Protein AF-0000000075139870 (afdb_homodimer)

Secondary structure (DSSP, 8-state):
----------------------------------------------EEPSS--SSB--EEEEEEE-SSEEEEEEPTT-EEEEEEE-S--HHHHHHHHHHHHHHHHTT-BTT------BSPEEEEEEGGGTEEEEEEEPPTT--SGGGSPPBSSTTEEEEE---EEEEEEPPB-S---HHHHHHHHHHHHHHHHHTT--EEEEEEEEEE-S-TT--SS--EEEEEEE-/----------------------------------------------EE-SS--SSB--EEEEEEE-SSEEEEEEPTT-EEEEEEE-S--HHHHHHHHHHHHHHHHTT-BTT------BSPEEEEEEGGGTEEEEEEEPPTT--SGGGSPPBSSTTEEEEEPPPEEEEEEPPB-S---HHHHHHHHHHHHHHHHHTT--EEEEEEEEEE-S-TT--SS--EEEEEEE-

Nearest PDB structures (foldseek):
  7oon-assembly1_A  TM=8.627E-01  e=3.091E-13  Mus musculus
  4ayz-assembly1_A  TM=8.508E-01  e=9.877E-13  Homo sapiens
  4b0y-assembly1_A  TM=8.500E-01  e=9.877E-13  Homo sapiens
  3r8k-assembly4_D  TM=8.732E-01  e=4.913E-12  Homo sapiens
  4ayz-assembly1_B  TM=8.656E-01  e=8.543E-12  Homo sapiens

Organism: Marchantia polymorpha (NCBI:txid3197)

Solvent-accessible surface area (backbone atoms only — not comparable to full-atom values): 26058 Å² total; per-residue (Å²): 134,81,74,88,66,78,80,80,79,76,79,78,80,76,82,82,80,82,74,81,75,77,78,75,81,73,75,74,73,77,70,74,61,76,78,71,72,71,69,73,68,77,68,75,65,70,37,76,48,77,79,92,63,97,50,56,50,61,56,22,34,79,76,43,78,55,83,60,33,34,34,32,38,32,61,55,55,50,40,31,41,31,27,70,31,57,73,36,55,66,68,54,22,55,47,55,27,47,50,54,49,47,35,32,33,52,21,36,23,71,71,57,43,74,51,75,76,49,26,41,40,35,41,23,78,28,73,92,48,48,22,29,31,26,31,39,40,50,58,78,88,46,75,47,69,87,65,46,65,50,50,64,50,86,66,45,43,76,44,69,42,68,62,43,44,30,37,31,36,57,76,43,60,67,82,69,47,70,67,52,49,50,53,52,44,53,52,37,50,52,42,34,53,75,68,70,52,55,61,43,74,87,52,40,31,39,34,38,61,52,54,77,81,50,84,65,90,24,43,31,36,40,36,32,34,51,105,139,88,76,86,74,80,73,81,71,80,80,76,86,73,81,78,80,78,73,78,76,74,83,73,80,74,79,84,69,76,68,76,59,76,79,69,71,70,67,73,68,77,66,74,66,72,37,75,47,78,78,92,63,96,50,56,50,60,56,22,32,79,75,42,78,56,83,62,33,33,33,31,38,32,63,54,57,49,41,31,39,32,26,69,31,58,72,38,56,70,68,56,22,54,48,54,26,48,49,54,50,46,34,31,32,51,21,35,23,73,72,56,43,73,50,73,75,48,25,41,41,37,41,22,78,27,73,93,48,49,22,30,32,26,30,39,41,50,57,76,87,46,74,48,68,88,64,46,65,50,49,65,51,84,66,46,42,76,45,70,42,68,61,45,44,30,39,30,35,58,75,42,59,68,84,70,47,72,67,52,51,49,53,51,42,52,52,36,50,52,41,34,53,75,66,70,53,57,61,42,76,87,53,38,31,39,33,40,61,54,54,76,80,50,83,65,89,24,44,32,36,40,36,31,35,50,107

Foldseek 3Di:
DDDPVPDPPPPPPPPDPPCPPPPPDCPVPPCVPPPPPPPPPVVQPFDQDDDDDPFDDATWGFDDDFDFKTKTKGAWQWKKKKFWDAQDFPVVCVVVGVVLVCVQQCQQFPVRHHFDAHFWWKWADDVVRNTIMTMGTGDVVQRHQVSRTGGNPPRIDMDIGHIFIKMKGDKDAADDDPVRLVVSVVVSVVRCVVVVWAWDPNQKIKIWGDDPPDGPPTIIMIMTTTD/DDDPPPPPVPDDDPPDPPCPPPDPPDDDPPPVPPPPPPPPPVVQPFDQDDDDDPFDDATWGFDDDFDFKTKTKGAWQWKKKKFWDAQDFPVVCVVVGVVLVCVQQCQQFPVRHHFDAHFWWKWADDVVRNTIMTMGTGDVVQRHQVSRTGGNPPRIDMDIGHIFIKMKGDKDAADDDPVRLVVSVVVSVVRCVVVVWAWDPNQKIKIWGDDPPDGPPTIIMIMTTTD

Structure (mmCIF, N/CA/C/O backbone):
data_AF-0000000075139870-model_v1
#
loop_
_entity.id
_entity.type
_entity.pdbx_description
1 polymer 'Heme-binding protein 2'
#
loop_
_atom_site.group_PDB
_atom_site.id
_atom_site.type_symbol
_atom_site.label_atom_id
_atom_site.label_alt_id
_atom_site.label_comp_id
_atom_site.label_asym_id
_atom_site.label_entity_id
_atom_site.label_seq_id
_atom_site.pdbx_PDB_ins_code
_atom_site.Cartn_x
_atom_site.Cartn_y
_atom_site.Cartn_z
_atom_site.occupancy
_atom_site.B_iso_or_equiv
_atom_site.auth_seq_id
_atom_site.auth_comp_id
_atom_site.auth_asym_id
_atom_site.auth_atom_id
_atom_site.pdbx_PDB_model_num
ATOM 1 N N . MET A 1 1 ? -14.953 41.531 -61.188 1 19.83 1 MET A N 1
ATOM 2 C CA . MET A 1 1 ? -15.648 40.562 -62 1 19.83 1 MET A CA 1
ATOM 3 C C . MET A 1 1 ? -14.68 39.5 -62.531 1 19.83 1 MET A C 1
ATOM 5 O O . MET A 1 1 ? -14.953 38.312 -62.469 1 19.83 1 MET A O 1
ATOM 9 N N . ALA A 1 2 ? -13.781 40 -63.469 1 18.34 2 ALA A N 1
ATOM 10 C CA . ALA A 1 2 ? -13.594 39.188 -64.688 1 18.34 2 ALA A CA 1
ATOM 11 C C . ALA A 1 2 ? -12.602 38.062 -64.438 1 18.34 2 ALA A C 1
ATOM 13 O O . ALA A 1 2 ? -12.562 37.469 -63.344 1 18.34 2 ALA A O 1
ATOM 14 N N . THR A 1 3 ? -11.555 38.031 -65.125 1 20.12 3 THR A N 1
ATOM 15 C CA . THR A 1 3 ? -11.211 37.219 -66.312 1 20.12 3 THR A CA 1
ATOM 16 C C . THR A 1 3 ? -10.109 36.219 -65.938 1 20.12 3 THR A C 1
ATOM 18 O O . THR A 1 3 ? -9.68 35.438 -66.812 1 20.12 3 THR A O 1
ATOM 21 N N . ILE A 1 4 ? -9.422 36.344 -64.688 1 25.92 4 ILE A N 1
ATOM 22 C CA . ILE A 1 4 ? -8.062 35.844 -64.875 1 25.92 4 ILE A CA 1
ATOM 23 C C . ILE A 1 4 ? -8.086 34.312 -65 1 25.92 4 ILE A C 1
ATOM 25 O O . ILE A 1 4 ? -8.25 33.594 -64.062 1 25.92 4 ILE A O 1
ATOM 29 N N . ARG A 1 5 ? -8.867 33.75 -66.062 1 24.09 5 ARG A N 1
ATOM 30 C CA . ARG A 1 5 ? -9.227 32.344 -66.25 1 24.09 5 ARG A CA 1
ATOM 31 C C . ARG A 1 5 ? -8.008 31.516 -66.625 1 24.09 5 ARG A C 1
ATOM 33 O O . ARG A 1 5 ? -7.668 31.438 -67.812 1 24.09 5 ARG A O 1
ATOM 40 N N . SER A 1 6 ? -6.746 31.969 -66.125 1 23.92 6 SER A N 1
ATOM 41 C CA . SER A 1 6 ? -5.625 31.422 -66.875 1 23.92 6 SER A CA 1
ATOM 42 C C . SER A 1 6 ? -5.738 29.906 -67 1 23.92 6 SER A C 1
ATOM 44 O O . SER A 1 6 ? -6.152 29.219 -66.062 1 23.92 6 SER A O 1
ATOM 46 N N . SER A 1 7 ? -5.766 29.359 -68.312 1 22.06 7 SER A N 1
ATOM 47 C CA . SER A 1 7 ? -5.965 28.172 -69.125 1 22.06 7 SER A CA 1
ATOM 48 C C . SER A 1 7 ? -4.965 27.078 -68.75 1 22.06 7 SER A C 1
ATOM 50 O O . SER A 1 7 ? -3.752 27.281 -68.875 1 22.06 7 SER A O 1
ATOM 52 N N . CYS A 1 8 ? -5.281 26.156 -67.812 1 23.06 8 CYS A N 1
ATOM 53 C CA . CYS A 1 8 ? -4.664 24.969 -67.188 1 23.06 8 CYS A CA 1
ATOM 54 C C . CYS A 1 8 ? -4.383 23.906 -68.25 1 23.06 8 CYS A C 1
ATOM 56 O O . CYS A 1 8 ? -5.289 23.172 -68.625 1 23.06 8 CYS A O 1
ATOM 58 N N . THR A 1 9 ? -3.705 24.344 -69.438 1 20.66 9 THR A N 1
ATOM 59 C CA . THR A 1 9 ? -3.668 23.375 -70.562 1 20.66 9 THR A CA 1
ATOM 60 C C . THR A 1 9 ? -2.996 22.078 -70.062 1 20.66 9 THR A C 1
ATOM 62 O O . THR A 1 9 ? -1.87 22.094 -69.562 1 20.66 9 THR A O 1
ATOM 65 N N . VAL A 1 10 ? -3.699 20.938 -69.875 1 22.5 10 VAL A N 1
ATOM 66 C CA . VAL A 1 10 ? -3.664 19.562 -69.438 1 22.5 10 VAL A CA 1
ATOM 67 C C . VAL A 1 10 ? -2.846 18.703 -70.375 1 22.5 10 VAL A C 1
ATOM 69 O O . VAL A 1 10 ? -3.316 18.375 -71.5 1 22.5 10 VAL A O 1
ATOM 72 N N . PHE A 1 11 ? -1.554 19.203 -70.875 1 21.56 11 PHE A N 1
ATOM 73 C CA . PHE A 1 11 ? -1.028 18.438 -72 1 21.56 11 PHE A CA 1
ATOM 74 C C . PHE A 1 11 ? -0.812 16.984 -71.625 1 21.56 11 PHE A C 1
ATOM 76 O O . PHE A 1 11 ? -0.203 16.703 -70.562 1 21.56 11 PHE A O 1
ATOM 83 N N . LEU A 1 12 ? -1.629 15.961 -72.125 1 23.09 12 LEU A N 1
ATOM 84 C CA . LEU A 1 12 ? -1.959 14.539 -72.062 1 23.09 12 LEU A CA 1
ATOM 85 C C . LEU A 1 12 ? -0.818 13.695 -72.625 1 23.09 12 LEU A C 1
ATOM 87 O O . LEU A 1 12 ? -0.593 13.656 -73.812 1 23.09 12 LEU A O 1
ATOM 91 N N . CYS A 1 13 ? 0.538 13.93 -72.188 1 20.95 13 CYS A N 1
ATOM 92 C CA . CYS A 1 13 ? 1.562 13.219 -72.938 1 20.95 13 CYS A CA 1
ATOM 93 C C . CYS A 1 13 ? 1.341 11.711 -72.875 1 20.95 13 CYS A C 1
ATOM 95 O O . CYS A 1 13 ? 1.284 11.133 -71.812 1 20.95 13 CYS A O 1
ATOM 97 N N . SER A 1 14 ? 0.788 11.031 -73.875 1 21.06 14 SER A N 1
ATOM 98 C CA . SER A 1 14 ? 0.296 9.695 -74.188 1 21.06 14 SER A CA 1
ATOM 99 C C . SER A 1 14 ? 1.438 8.688 -74.312 1 21.06 14 SER A C 1
ATOM 101 O O . SER A 1 14 ? 2.174 8.656 -75.312 1 21.06 14 SER A O 1
ATOM 103 N N . LEU A 1 15 ? 2.596 8.773 -73.5 1 24.08 15 LEU A N 1
ATOM 104 C CA . LEU A 1 15 ? 3.686 7.938 -74 1 24.08 15 LEU A CA 1
ATOM 105 C C . LEU A 1 15 ? 3.238 6.48 -74.062 1 24.08 15 LEU A C 1
ATOM 107 O O . LEU A 1 15 ? 2.539 5.973 -73.188 1 24.08 15 LEU A O 1
ATOM 111 N N . VAL A 1 16 ? 3.445 5.844 -75.312 1 21.55 16 VAL A N 1
ATOM 112 C CA . VAL A 1 16 ? 3.227 4.629 -76.062 1 21.55 16 VAL A CA 1
ATOM 113 C C . VAL A 1 16 ? 3.816 3.432 -75.312 1 21.55 16 VAL A C 1
ATOM 115 O O . VAL A 1 16 ? 4.969 3.471 -74.875 1 21.55 16 VAL A O 1
ATOM 118 N N . CYS A 1 17 ? 3.006 2.35 -74.938 1 20.61 17 CYS A N 1
ATOM 119 C CA . CYS A 1 17 ? 2.85 1.138 -74.125 1 20.61 17 CYS A CA 1
ATOM 120 C C . CYS A 1 17 ? 3.586 -0.034 -74.75 1 20.61 17 CYS A C 1
ATOM 122 O O . CYS A 1 17 ? 2.969 -0.883 -75.438 1 20.61 17 CYS A O 1
ATOM 124 N N . VAL A 1 18 ? 4.77 0.216 -75.562 1 22.06 18 VAL A N 1
ATOM 125 C CA . VAL A 1 18 ? 5.086 -0.892 -76.5 1 22.06 18 VAL A CA 1
ATOM 126 C C . VAL A 1 18 ? 5.332 -2.162 -75.688 1 22.06 18 VAL A C 1
ATOM 128 O O . VAL A 1 18 ? 6.199 -2.189 -74.812 1 22.06 18 VAL A O 1
ATOM 131 N N . ALA A 1 19 ? 4.449 -3.236 -75.812 1 23.81 19 ALA A N 1
ATOM 132 C CA . ALA A 1 19 ? 4.094 -4.523 -75.188 1 23.81 19 ALA A CA 1
ATOM 133 C C . ALA A 1 19 ? 5.109 -5.598 -75.562 1 23.81 19 ALA A C 1
ATOM 135 O O . ALA A 1 19 ? 5.066 -6.145 -76.688 1 23.81 19 ALA A O 1
ATOM 136 N N . VAL A 1 20 ? 6.48 -5.273 -75.75 1 23.92 20 VAL A N 1
ATOM 137 C CA . VAL A 1 20 ? 7.168 -6.355 -76.438 1 23.92 20 VAL A CA 1
ATOM 138 C C . VAL A 1 20 ? 7.059 -7.645 -75.625 1 23.92 20 VAL A C 1
ATOM 140 O O . VAL A 1 20 ? 7.445 -7.68 -74.438 1 23.92 20 VAL A O 1
ATOM 143 N N . LEU A 1 21 ? 6.191 -8.625 -76 1 24.2 21 LEU A N 1
ATOM 144 C CA . LEU A 1 21 ? 5.637 -9.867 -75.5 1 24.2 21 LEU A CA 1
ATOM 145 C C . LEU A 1 21 ? 6.688 -10.977 -75.5 1 24.2 21 LEU A C 1
ATOM 147 O O . LEU A 1 21 ? 6.953 -11.57 -76.562 1 24.2 21 LEU A O 1
ATOM 151 N N . SER A 1 22 ? 8.031 -10.695 -75.312 1 24.31 22 SER A N 1
ATOM 152 C CA . SER A 1 22 ? 8.844 -11.852 -75.688 1 24.31 22 SER A CA 1
ATOM 153 C C . SER A 1 22 ? 8.461 -13.07 -74.875 1 24.31 22 SER A C 1
ATOM 155 O O . SER A 1 22 ? 8.219 -12.953 -73.625 1 24.31 22 SER A O 1
ATOM 157 N N . CYS A 1 23 ? 7.871 -14.086 -75.5 1 24.2 23 CYS A N 1
ATOM 158 C CA . CYS A 1 23 ? 7.277 -15.367 -75.125 1 24.2 23 CYS A CA 1
ATOM 159 C C . CYS A 1 23 ? 8.312 -16.281 -74.5 1 24.2 23 CYS A C 1
ATOM 161 O O . CYS A 1 23 ? 9.086 -16.938 -75.188 1 24.2 23 CYS A O 1
ATOM 163 N N . VAL A 1 24 ? 9.289 -15.805 -73.688 1 27.64 24 VAL A N 1
ATOM 164 C CA . VAL A 1 24 ? 10.281 -16.812 -73.375 1 27.64 24 VAL A CA 1
ATOM 165 C C . VAL A 1 24 ? 9.609 -17.984 -72.625 1 27.64 24 VAL A C 1
ATOM 167 O O . VAL A 1 24 ? 8.711 -17.797 -71.812 1 27.64 24 VAL A O 1
ATOM 170 N N . GLU A 1 25 ? 9.703 -19.219 -73.312 1 28.05 25 GLU A N 1
ATOM 171 C CA . GLU A 1 25 ? 9.258 -20.578 -73 1 28.05 25 GLU A CA 1
ATOM 172 C C . GLU A 1 25 ? 9.688 -20.984 -71.562 1 28.05 25 GLU A C 1
ATOM 174 O O . GLU A 1 25 ? 10.875 -20.906 -71.25 1 28.05 25 GLU A O 1
ATOM 179 N N . ALA A 1 26 ? 8.844 -20.797 -70.625 1 26.56 26 ALA A N 1
ATOM 180 C CA . ALA A 1 26 ? 8.961 -21.188 -69.188 1 26.56 26 ALA A CA 1
ATOM 181 C C . ALA A 1 26 ? 9.039 -22.703 -69.062 1 26.56 26 ALA A C 1
ATOM 183 O O . ALA A 1 26 ? 8.055 -23.406 -69.312 1 26.56 26 ALA A O 1
ATOM 184 N N . ARG A 1 27 ? 10.078 -23.344 -69.625 1 28.95 27 ARG A N 1
ATOM 185 C CA . ARG A 1 27 ? 10.164 -24.766 -69.312 1 28.95 27 ARG A CA 1
ATOM 186 C C . ARG A 1 27 ? 9.969 -24.984 -67.812 1 28.95 27 ARG A C 1
ATOM 188 O O . ARG A 1 27 ? 10.625 -24.344 -67 1 28.95 27 ARG A O 1
ATOM 195 N N . ASP A 1 28 ? 8.742 -25.234 -67.438 1 25.83 28 ASP A N 1
ATOM 196 C CA . ASP A 1 28 ? 8.25 -25.5 -66.125 1 25.83 28 ASP A CA 1
ATOM 197 C C . ASP A 1 28 ? 9.078 -26.594 -65.438 1 25.83 28 ASP A C 1
ATOM 199 O O . ASP A 1 28 ? 9.086 -27.734 -65.875 1 25.83 28 ASP A O 1
ATOM 203 N N . LEU A 1 29 ? 10.391 -26.328 -65.188 1 27.97 29 LEU A N 1
ATOM 204 C CA . LEU A 1 29 ? 11.078 -27.297 -64.375 1 27.97 29 LEU A CA 1
ATOM 205 C C . LEU A 1 29 ? 10.25 -27.625 -63.125 1 27.97 29 LEU A C 1
ATOM 207 O O . LEU A 1 29 ? 9.938 -26.75 -62.312 1 27.97 29 LEU A O 1
ATOM 211 N N . ALA A 1 30 ? 9.398 -28.688 -63.25 1 26.16 30 ALA A N 1
ATOM 212 C CA . ALA A 1 30 ? 8.578 -29.266 -62.188 1 26.16 30 ALA A CA 1
ATOM 213 C C . ALA A 1 30 ? 9.414 -29.547 -60.969 1 26.16 30 ALA A C 1
ATOM 215 O O . ALA A 1 30 ? 10.297 -30.422 -60.969 1 26.16 30 ALA A O 1
ATOM 216 N N . LEU A 1 31 ? 9.977 -28.531 -60.344 1 27.94 31 LEU A N 1
ATOM 217 C CA . LEU A 1 31 ? 10.562 -28.734 -59 1 27.94 31 LEU A CA 1
ATOM 218 C C . LEU A 1 31 ? 9.594 -29.469 -58.094 1 27.94 31 LEU A C 1
ATOM 220 O O . LEU A 1 31 ? 8.555 -28.922 -57.688 1 27.94 31 LEU A O 1
ATOM 224 N N . GLN A 1 32 ? 9.281 -30.688 -58.438 1 28.97 32 GLN A N 1
ATOM 225 C CA . GLN A 1 32 ? 8.438 -31.359 -57.469 1 28.97 32 GLN A CA 1
ATOM 226 C C . GLN A 1 32 ? 9.031 -31.266 -56.062 1 28.97 32 GLN A C 1
ATOM 228 O O . GLN A 1 32 ? 10.07 -31.859 -55.781 1 28.97 32 GLN A O 1
ATOM 233 N N . GLY A 1 33 ? 9.375 -30.078 -55.625 1 30.5 33 GLY A N 1
ATOM 234 C CA . GLY A 1 33 ? 9.938 -30.047 -54.281 1 30.5 33 GLY A CA 1
ATOM 235 C C . GLY A 1 33 ? 9.125 -30.828 -53.281 1 30.5 33 GLY A C 1
ATOM 236 O O . GLY A 1 33 ? 7.941 -31.094 -53.5 1 30.5 33 GLY A O 1
ATOM 237 N N . PRO A 1 34 ? 9.844 -31.828 -52.625 1 35.81 34 PRO A N 1
ATOM 238 C CA . PRO A 1 34 ? 9.117 -32.562 -51.594 1 35.81 34 PRO A CA 1
ATOM 239 C C . PRO A 1 34 ? 8.227 -31.641 -50.75 1 35.81 34 PRO A C 1
ATOM 241 O O . PRO A 1 34 ? 8.5 -30.438 -50.625 1 35.81 34 PRO A O 1
ATOM 244 N N . ALA A 1 35 ? 6.953 -31.797 -50.812 1 33.28 35 ALA A N 1
ATOM 245 C CA . ALA A 1 35 ? 5.992 -31.188 -49.906 1 33.28 35 ALA A CA 1
ATOM 246 C C . ALA A 1 35 ? 6.59 -31.031 -48.5 1 33.28 35 ALA A C 1
ATOM 248 O O . ALA A 1 35 ? 6.887 -32.031 -47.844 1 33.28 35 ALA A O 1
ATOM 249 N N . LEU A 1 36 ? 7.449 -30.078 -48.312 1 31.88 36 LEU A N 1
ATOM 250 C CA . LEU A 1 36 ? 7.664 -29.719 -46.906 1 31.88 36 LEU A CA 1
ATOM 251 C C . LEU A 1 36 ? 6.336 -29.578 -46.188 1 31.88 36 LEU A C 1
ATOM 253 O O . LEU A 1 36 ? 5.539 -28.688 -46.5 1 31.88 36 LEU A O 1
ATOM 257 N N . ARG A 1 37 ? 5.809 -30.734 -45.906 1 34.38 37 ARG A N 1
ATOM 258 C CA . ARG A 1 37 ? 4.758 -30.594 -44.875 1 34.38 37 ARG A CA 1
ATOM 259 C C . ARG A 1 37 ? 5.141 -29.531 -43.844 1 34.38 37 ARG A C 1
ATOM 261 O O . ARG A 1 37 ? 6.109 -29.703 -43.125 1 34.38 37 ARG A O 1
ATOM 268 N N . LEU A 1 38 ? 4.871 -28.297 -44.125 1 31.38 38 LEU A N 1
ATOM 269 C CA . LEU A 1 38 ? 4.789 -27.297 -43.062 1 31.38 38 LEU A CA 1
ATOM 270 C C . LEU A 1 38 ? 3.994 -27.828 -41.875 1 31.38 38 LEU A C 1
ATOM 272 O O . LEU A 1 38 ? 2.77 -27.969 -41.969 1 31.38 38 LEU A O 1
ATOM 276 N N . VAL A 1 39 ? 4.48 -28.781 -41.219 1 32.28 39 VAL A N 1
ATOM 277 C CA . VAL A 1 39 ? 3.93 -28.891 -39.875 1 32.28 39 VAL A CA 1
ATOM 278 C C . VAL A 1 39 ? 3.832 -27.5 -39.25 1 32.28 39 VAL A C 1
ATOM 280 O O . VAL A 1 39 ? 4.848 -26.828 -39.062 1 32.28 39 VAL A O 1
ATOM 283 N N . THR A 1 40 ? 2.795 -26.766 -39.625 1 31.88 40 THR A N 1
ATOM 284 C CA . THR A 1 40 ? 2.482 -25.656 -38.719 1 31.88 40 THR A CA 1
ATOM 285 C C . THR A 1 40 ? 2.631 -26.078 -37.25 1 31.88 40 THR A C 1
ATOM 287 O O . THR A 1 40 ? 1.871 -26.922 -36.781 1 31.88 40 THR A O 1
ATOM 290 N N . ASP A 1 41 ? 3.811 -26.344 -36.812 1 33.81 41 ASP A N 1
ATOM 291 C CA . ASP A 1 41 ? 4.012 -26.219 -35.375 1 33.81 41 ASP A CA 1
ATOM 292 C C . ASP A 1 41 ? 3.17 -25.094 -34.812 1 33.81 41 ASP A C 1
ATOM 294 O O . ASP A 1 41 ? 3.432 -23.922 -35.062 1 33.81 41 ASP A O 1
ATOM 298 N N . SER A 1 42 ? 1.871 -25.109 -34.875 1 36.44 42 SER A N 1
ATOM 299 C CA . SER A 1 42 ? 1.124 -24.203 -34 1 36.44 42 SER A CA 1
ATOM 300 C C . SER A 1 42 ? 1.846 -23.969 -32.688 1 36.44 42 SER A C 1
ATOM 302 O O . SER A 1 42 ? 1.643 -24.719 -31.719 1 36.44 42 SER A O 1
ATOM 304 N N . GLY A 1 43 ? 3.131 -23.859 -32.594 1 38.62 43 GLY A N 1
ATOM 305 C CA . GLY A 1 43 ? 3.852 -23.422 -31.422 1 38.62 43 GLY A CA 1
ATOM 306 C C . GLY A 1 43 ? 3.098 -22.375 -30.609 1 38.62 43 GLY A C 1
ATOM 307 O O . GLY A 1 43 ? 2.861 -21.266 -31.094 1 38.62 43 GLY A O 1
ATOM 308 N N . ASN A 1 44 ? 2.039 -22.688 -29.781 1 46.69 44 ASN A N 1
ATOM 309 C CA . ASN A 1 44 ? 1.341 -21.812 -28.844 1 46.69 44 ASN A CA 1
ATOM 310 C C . ASN A 1 44 ? 2.285 -20.797 -28.219 1 46.69 44 ASN A C 1
ATOM 312 O O . ASN A 1 44 ? 3.213 -21.156 -27.5 1 46.69 44 ASN A O 1
ATOM 316 N N . GLU A 1 45 ? 2.641 -19.797 -28.844 1 49.03 45 GLU A N 1
ATOM 317 C CA . GLU A 1 45 ? 3.512 -18.703 -28.422 1 49.03 45 GLU A CA 1
ATOM 318 C C . GLU A 1 45 ? 3.223 -18.281 -26.984 1 49.03 45 GLU A C 1
ATOM 320 O O . GLU A 1 45 ? 2.062 -18.141 -26.594 1 49.03 45 GLU A O 1
ATOM 325 N N . ALA A 1 46 ? 4.184 -18.609 -26.094 1 57.5 46 ALA A N 1
ATOM 326 C CA . ALA A 1 46 ? 4.156 -18.125 -24.719 1 57.5 46 ALA A CA 1
ATOM 327 C C . ALA A 1 46 ? 3.746 -16.656 -24.672 1 57.5 46 ALA A C 1
ATOM 329 O O . ALA A 1 46 ? 4.266 -15.828 -25.422 1 57.5 46 ALA A O 1
ATOM 330 N N . GLU A 1 47 ? 2.441 -16.422 -24.312 1 72.5 47 GLU A N 1
ATOM 331 C CA . GLU A 1 47 ? 1.95 -15.055 -24.094 1 72.5 47 GLU A CA 1
ATOM 332 C C . GLU A 1 47 ? 1.816 -14.742 -22.609 1 72.5 47 GLU A C 1
ATOM 334 O O . GLU A 1 47 ? 1.913 -15.641 -21.766 1 72.5 47 GLU A O 1
ATOM 339 N N . GLN A 1 48 ? 1.843 -13.469 -22.312 1 73.62 48 GLN A N 1
ATOM 340 C CA . GLN A 1 48 ? 1.548 -13.055 -20.953 1 73.62 48 GLN A CA 1
ATOM 341 C C . GLN A 1 48 ? 0.204 -13.609 -20.484 1 73.62 48 GLN A C 1
ATOM 343 O O . GLN A 1 48 ? -0.795 -13.508 -21.203 1 73.62 48 GLN A O 1
ATOM 348 N N . CYS A 1 49 ? 0.357 -14.469 -19.438 1 80.12 49 CYS A N 1
ATOM 349 C CA . CYS A 1 49 ? -0.858 -15.047 -18.875 1 80.12 49 CYS A CA 1
ATOM 350 C C . CYS A 1 49 ? -1.374 -14.211 -17.719 1 80.12 49 CYS A C 1
ATOM 352 O O . CYS A 1 49 ? -0.608 -13.477 -17.094 1 80.12 49 CYS A O 1
ATOM 354 N N . GLY A 1 50 ? -2.689 -14.273 -17.531 1 86.31 50 GLY A N 1
ATOM 355 C CA . GLY A 1 50 ? -3.344 -13.461 -16.531 1 86.31 50 GLY A CA 1
ATOM 356 C C . GLY A 1 50 ? -3.938 -12.18 -17.078 1 86.31 50 GLY A C 1
ATOM 357 O O . GLY A 1 50 ? -4.191 -12.078 -18.281 1 86.31 50 GLY A O 1
ATOM 358 N N . PRO A 1 51 ? -4.188 -11.297 -16.094 1 92 51 PRO A N 1
ATOM 359 C CA . PRO A 1 51 ? -4.77 -10.047 -16.578 1 92 51 PRO A CA 1
ATOM 360 C C . PRO A 1 51 ? -3.756 -9.18 -17.328 1 92 51 PRO A C 1
ATOM 362 O O . PRO A 1 51 ? -2.549 -9.297 -17.109 1 92 51 PRO A O 1
ATOM 365 N N . LYS A 1 52 ? -4.27 -8.422 -18.25 1 87.31 52 LYS A N 1
ATOM 366 C CA . LYS A 1 52 ? -3.418 -7.438 -18.906 1 87.31 52 LYS A CA 1
ATOM 367 C C . LYS A 1 52 ? -3.037 -6.305 -17.969 1 87.31 52 LYS A C 1
ATOM 369 O O . LYS A 1 52 ? -3.908 -5.598 -17.453 1 87.31 52 LYS A O 1
ATOM 374 N N . LEU A 1 53 ? -1.784 -6.184 -17.734 1 91.06 53 LEU A N 1
ATOM 375 C CA . LEU A 1 53 ? -1.274 -5.168 -16.828 1 91.06 53 LEU A CA 1
ATOM 376 C C . LEU A 1 53 ? -0.169 -4.352 -17.484 1 91.06 53 LEU A C 1
ATOM 378 O O . LEU A 1 53 ? 0.357 -4.742 -18.531 1 91.06 53 LEU A O 1
ATOM 382 N N . SER A 1 54 ? 0.153 -3.189 -16.922 1 88.44 54 SER A N 1
ATOM 383 C CA . SER A 1 54 ? 1.254 -2.355 -17.391 1 88.44 54 SER A CA 1
ATOM 384 C C . SER A 1 54 ? 2.598 -2.889 -16.922 1 88.44 54 SER A C 1
ATOM 386 O O . SER A 1 54 ? 3.646 -2.518 -17.453 1 88.44 54 SER A O 1
ATOM 388 N N . ILE A 1 55 ? 2.549 -3.752 -15.906 1 92.75 55 ILE A N 1
ATOM 389 C CA . ILE A 1 55 ? 3.773 -4.324 -15.359 1 92.75 55 ILE A CA 1
ATOM 390 C C . ILE A 1 55 ? 3.936 -5.762 -15.852 1 92.75 55 ILE A C 1
ATOM 392 O O . ILE A 1 55 ? 2.965 -6.395 -16.266 1 92.75 55 ILE A O 1
ATOM 396 N N . GLU A 1 56 ? 5.137 -6.219 -15.789 1 95.5 56 GLU A N 1
ATOM 397 C CA . GLU A 1 56 ? 5.453 -7.555 -16.281 1 95.5 56 GLU A CA 1
ATOM 398 C C . GLU A 1 56 ? 4.859 -8.633 -15.375 1 95.5 56 GLU A C 1
ATOM 400 O O . GLU A 1 56 ? 4.863 -8.492 -14.156 1 95.5 56 GLU A O 1
ATOM 405 N N . THR A 1 57 ? 4.371 -9.688 -15.992 1 96.5 57 THR A N 1
ATOM 406 C CA . THR A 1 57 ? 3.928 -10.906 -15.336 1 96.5 57 THR A CA 1
ATOM 407 C C . THR A 1 57 ? 4.566 -12.133 -15.984 1 96.5 57 THR A C 1
ATOM 409 O O . THR A 1 57 ? 5.113 -12.047 -17.078 1 96.5 57 THR A O 1
ATOM 412 N N . PRO A 1 58 ? 4.523 -13.25 -15.328 1 96.06 58 PRO A N 1
ATOM 413 C CA . PRO A 1 58 ? 5.113 -14.445 -15.93 1 96.06 58 PRO A CA 1
ATOM 414 C C . PRO A 1 58 ? 4.449 -14.836 -17.25 1 96.06 58 PRO A C 1
ATOM 416 O O . PRO A 1 58 ? 3.234 -14.688 -17.391 1 96.06 58 PRO A O 1
ATOM 419 N N . VAL A 1 59 ? 5.277 -15.398 -18.094 1 94.81 59 VAL A N 1
ATOM 420 C CA . VAL A 1 59 ? 4.754 -15.93 -19.344 1 94.81 59 VAL A CA 1
ATOM 421 C C . VAL A 1 59 ? 4.223 -17.344 -19.125 1 94.81 59 VAL A C 1
ATOM 423 O O . VAL A 1 59 ? 4.746 -18.094 -18.297 1 94.81 59 VAL A O 1
ATOM 426 N N . CYS A 1 60 ? 3.199 -17.625 -19.844 1 96.56 60 CYS A N 1
ATOM 427 C CA . CYS A 1 60 ? 2.637 -18.969 -19.797 1 96.56 60 CYS A CA 1
ATOM 428 C C . CYS A 1 60 ? 1.941 -19.328 -21.094 1 96.56 60 CYS A C 1
ATOM 430 O O . CYS A 1 60 ? 1.902 -18.516 -22.031 1 96.56 60 CYS A O 1
ATOM 432 N N . THR A 1 61 ? 1.603 -20.594 -21.234 1 95.94 61 THR A N 1
ATOM 433 C CA . THR A 1 61 ? 0.745 -21.078 -22.312 1 95.94 61 THR A CA 1
ATOM 434 C C . THR A 1 61 ? -0.558 -21.641 -21.75 1 95.94 61 THR A C 1
ATOM 436 O O . THR A 1 61 ? -0.539 -22.516 -20.875 1 95.94 61 THR A O 1
ATOM 439 N N . VAL A 1 62 ? -1.646 -21.156 -22.281 1 95.69 62 VAL A N 1
ATOM 440 C CA . VAL A 1 62 ? -2.934 -21.703 -21.875 1 95.69 62 VAL A CA 1
ATOM 441 C C . VAL A 1 62 ? -3.213 -22.984 -22.641 1 95.69 62 VAL A C 1
ATOM 443 O O . VAL A 1 62 ? -3.408 -22.969 -23.859 1 95.69 62 VAL A O 1
ATOM 446 N N . GLU A 1 63 ? -3.289 -24.016 -21.953 1 96.06 63 GLU A N 1
ATOM 447 C CA . GLU A 1 63 ? -3.447 -25.312 -22.609 1 96.06 63 GLU A CA 1
ATOM 448 C C . GLU A 1 63 ? -4.918 -25.703 -22.703 1 96.06 63 GLU A C 1
ATOM 450 O O . GLU A 1 63 ? -5.316 -26.438 -23.609 1 96.06 63 GLU A O 1
ATOM 455 N N . LYS A 1 64 ? -5.652 -25.297 -21.703 1 94.38 64 LYS A N 1
ATOM 456 C CA . LYS A 1 64 ? -7.062 -25.672 -21.656 1 94.38 64 LYS A CA 1
ATOM 457 C C . LYS A 1 64 ? -7.879 -24.625 -20.906 1 94.38 64 LYS A C 1
ATOM 459 O O . LYS A 1 64 ? -7.426 -24.094 -19.891 1 94.38 64 LYS A O 1
ATOM 464 N N . LYS A 1 65 ? -9.055 -24.359 -21.422 1 94 65 LYS A N 1
ATOM 465 C CA . LYS A 1 65 ? -10.047 -23.562 -20.703 1 94 65 LYS A CA 1
ATOM 466 C C . LYS A 1 65 ? -11.219 -24.422 -20.25 1 94 65 LYS A C 1
ATOM 468 O O . LYS A 1 65 ? -11.922 -25.016 -21.062 1 94 65 LYS A O 1
ATOM 473 N N . GLY A 1 66 ? -11.273 -24.562 -18.969 1 92.19 66 GLY A N 1
ATOM 474 C CA . GLY A 1 66 ? -12.383 -25.312 -18.406 1 92.19 66 GLY A CA 1
ATOM 475 C C . GLY A 1 66 ? -13.531 -24.438 -17.953 1 92.19 66 GLY A C 1
ATOM 476 O O . GLY A 1 66 ? -13.547 -23.234 -18.234 1 92.19 66 GLY A O 1
ATOM 477 N N . ASP A 1 67 ? -14.539 -25.141 -17.328 1 92.31 67 ASP A N 1
ATOM 478 C CA . ASP A 1 67 ? -15.641 -24.406 -16.719 1 92.31 67 ASP A CA 1
ATOM 479 C C . ASP A 1 67 ? -15.234 -23.812 -15.367 1 92.31 67 ASP A C 1
ATOM 481 O O . ASP A 1 67 ? -15.273 -24.516 -14.352 1 92.31 67 ASP A O 1
ATOM 485 N N . GLY A 1 68 ? -14.844 -22.562 -15.383 1 95.5 68 GLY A N 1
ATOM 486 C CA . GLY A 1 68 ? -14.508 -21.922 -14.133 1 95.5 68 GLY A CA 1
ATOM 487 C C . GLY A 1 68 ? -13.016 -21.891 -13.852 1 95.5 68 GLY A C 1
ATOM 488 O O . GLY A 1 68 ? -12.594 -21.5 -12.758 1 95.5 68 GLY A O 1
ATOM 489 N N . PHE A 1 69 ? -12.289 -22.469 -14.797 1 97.88 69 PHE A N 1
ATOM 490 C CA . PHE A 1 69 ? -10.844 -22.453 -14.586 1 97.88 69 PHE A CA 1
ATOM 491 C C . PHE A 1 69 ? -10.102 -22.516 -15.914 1 97.88 69 PHE A C 1
ATOM 493 O O . PHE A 1 69 ? -10.719 -22.734 -16.969 1 97.88 69 PHE A O 1
ATOM 500 N N . GLU A 1 70 ? -8.797 -22.234 -15.836 1 97.25 70 GLU A N 1
ATOM 501 C CA . GLU A 1 70 ? -7.848 -22.406 -16.938 1 97.25 70 GLU A CA 1
ATOM 502 C C . GLU A 1 70 ? -6.648 -23.234 -16.484 1 97.25 70 GLU A C 1
ATOM 504 O O . GLU A 1 70 ? -6.23 -23.172 -15.328 1 97.25 70 GLU A O 1
ATOM 509 N N . LEU A 1 71 ? -6.176 -24.031 -17.469 1 97.88 71 LEU A N 1
ATOM 510 C CA . LEU A 1 71 ? -4.898 -24.703 -17.266 1 97.88 71 LEU A CA 1
ATOM 511 C C . LEU A 1 71 ? -3.77 -23.953 -17.969 1 97.88 71 LEU A C 1
ATOM 513 O O . LEU A 1 71 ? -3.803 -23.797 -19.203 1 97.88 71 LEU A O 1
ATOM 517 N N . ARG A 1 72 ? -2.809 -23.516 -17.188 1 98 72 ARG A N 1
ATOM 518 C CA . ARG A 1 72 ? -1.672 -22.781 -17.734 1 98 72 ARG A CA 1
ATOM 519 C C . ARG A 1 72 ? -0.372 -23.562 -17.531 1 98 72 ARG A C 1
ATOM 521 O O . ARG A 1 72 ? -0.083 -24.016 -16.422 1 98 72 ARG A O 1
ATOM 528 N N . ARG A 1 73 ? 0.335 -23.688 -18.562 1 97.88 73 ARG A N 1
ATOM 529 C CA . ARG A 1 73 ? 1.688 -24.234 -18.469 1 97.88 73 ARG A CA 1
ATOM 530 C C . ARG A 1 73 ? 2.709 -23.109 -18.266 1 97.88 73 ARG A C 1
ATOM 532 O O . ARG A 1 73 ? 2.818 -22.203 -19.094 1 97.88 73 ARG A O 1
ATOM 539 N N . TYR A 1 74 ? 3.381 -23.188 -17.141 1 97.06 74 TYR A N 1
ATOM 540 C CA . TYR A 1 74 ? 4.473 -22.25 -16.875 1 97.06 74 TYR A CA 1
ATOM 541 C C . TYR A 1 74 ? 5.824 -22.922 -17.109 1 97.06 74 TYR A C 1
ATOM 543 O O . TYR A 1 74 ? 6.102 -23.984 -16.578 1 97.06 74 TYR A O 1
ATOM 551 N N . PRO A 1 75 ? 6.664 -22.297 -17.906 1 96.38 75 PRO A N 1
ATOM 552 C CA . PRO A 1 75 ? 7.988 -22.875 -18.141 1 96.38 75 PRO A CA 1
ATOM 553 C C . PRO A 1 75 ? 8.875 -22.828 -16.891 1 96.38 75 PRO A C 1
ATOM 555 O O . PRO A 1 75 ? 8.586 -22.094 -15.953 1 96.38 75 PRO A O 1
ATOM 558 N N . ALA A 1 76 ? 9.914 -23.656 -16.906 1 96.75 76 ALA A N 1
ATOM 559 C CA . ALA A 1 76 ? 10.922 -23.578 -15.844 1 96.75 76 ALA A CA 1
ATOM 560 C C . ALA A 1 76 ? 11.695 -22.266 -15.93 1 96.75 76 ALA A C 1
ATOM 562 O O . ALA A 1 76 ? 11.711 -21.609 -16.969 1 96.75 76 ALA A O 1
ATOM 563 N N . GLY A 1 77 ? 12.188 -21.844 -14.789 1 96.44 77 GLY A N 1
ATOM 564 C CA . GLY A 1 77 ? 13.148 -20.75 -14.812 1 96.44 77 GLY A CA 1
ATOM 565 C C . GLY A 1 77 ? 12.555 -19.438 -14.375 1 96.44 77 GLY A C 1
ATOM 566 O O . GLY A 1 77 ? 13.211 -18.391 -14.453 1 96.44 77 GLY A O 1
ATOM 567 N N . GLN A 1 78 ? 11.289 -19.453 -13.992 1 96.62 78 GLN A N 1
ATOM 568 C CA . GLN A 1 78 ? 10.805 -18.234 -13.344 1 96.62 78 GLN A CA 1
ATOM 569 C C . GLN A 1 78 ? 11.555 -17.969 -12.039 1 96.62 78 GLN A C 1
ATOM 571 O O . GLN A 1 78 ? 11.836 -18.891 -11.273 1 96.62 78 GLN A O 1
ATOM 576 N N . ILE A 1 79 ? 11.898 -16.688 -11.906 1 98.5 79 ILE A N 1
ATOM 577 C CA . ILE A 1 79 ? 12.633 -16.328 -10.703 1 98.5 79 ILE A CA 1
ATOM 578 C C . ILE A 1 79 ? 11.75 -15.492 -9.781 1 98.5 79 ILE A C 1
ATOM 580 O O . ILE A 1 79 ? 11.062 -14.57 -10.234 1 98.5 79 ILE A O 1
ATOM 584 N N . TRP A 1 80 ? 11.766 -15.836 -8.5 1 98.75 80 TRP A N 1
ATOM 585 C CA . TRP A 1 80 ? 10.938 -15.188 -7.492 1 98.75 80 TRP A CA 1
ATOM 586 C C . TRP A 1 80 ? 11.766 -14.781 -6.281 1 98.75 80 TRP A C 1
ATOM 588 O O . TRP A 1 80 ? 12.703 -15.492 -5.898 1 98.75 80 TRP A O 1
ATOM 598 N N . ALA A 1 81 ? 11.469 -13.656 -5.738 1 98.88 81 ALA A N 1
ATOM 599 C CA . ALA A 1 81 ? 11.914 -13.281 -4.398 1 98.88 81 ALA A CA 1
ATOM 600 C C . ALA A 1 81 ? 10.844 -13.617 -3.357 1 98.88 81 ALA A C 1
ATOM 602 O O . ALA A 1 81 ? 9.727 -13.102 -3.416 1 98.88 81 ALA A O 1
ATOM 603 N N . GLU A 1 82 ? 11.203 -14.469 -2.463 1 98.88 82 GLU A N 1
ATOM 604 C CA . GLU A 1 82 ? 10.164 -14.93 -1.544 1 98.88 82 GLU A CA 1
ATOM 605 C C . GLU A 1 82 ? 10.609 -14.773 -0.091 1 98.88 82 GLU A C 1
ATOM 607 O O . GLU A 1 82 ? 11.805 -14.773 0.203 1 98.88 82 GLU A O 1
ATOM 612 N N . THR A 1 83 ? 9.648 -14.617 0.809 1 98.94 83 THR A N 1
ATOM 613 C CA . THR A 1 83 ? 9.875 -14.547 2.248 1 98.94 83 THR A CA 1
ATOM 614 C C . THR A 1 83 ? 8.758 -15.242 3.01 1 98.94 83 THR A C 1
ATOM 616 O O . THR A 1 83 ? 7.598 -15.203 2.592 1 98.94 83 THR A O 1
ATOM 619 N N . VAL A 1 84 ? 9.148 -15.938 4.066 1 98.88 84 VAL A N 1
ATOM 620 C CA . VAL A 1 84 ? 8.164 -16.531 4.961 1 98.88 84 VAL A CA 1
ATOM 621 C C . VAL A 1 84 ? 7.953 -15.633 6.176 1 98.88 84 VAL A C 1
ATOM 623 O O . VAL A 1 84 ? 8.922 -15.234 6.832 1 98.88 84 VAL A O 1
ATOM 626 N N . VAL A 1 85 ? 6.719 -15.258 6.395 1 98.75 85 VAL A N 1
ATOM 627 C CA . VAL A 1 85 ? 6.344 -14.562 7.621 1 98.75 85 VAL A CA 1
ATOM 628 C C . VAL A 1 85 ? 5.73 -15.547 8.609 1 98.75 85 VAL A C 1
ATOM 630 O O . VAL A 1 85 ? 4.535 -15.844 8.547 1 98.75 85 VAL A O 1
ATOM 633 N N . ALA A 1 86 ? 6.578 -15.938 9.547 1 98.62 86 ALA A N 1
ATOM 634 C CA . ALA A 1 86 ? 6.191 -17.016 10.461 1 98.62 86 ALA A CA 1
ATOM 635 C C . ALA A 1 86 ? 5.262 -16.484 11.547 1 98.62 86 ALA A C 1
ATOM 637 O O . ALA A 1 86 ? 5.254 -15.289 11.852 1 98.62 86 ALA A O 1
ATOM 638 N N . ASN A 1 87 ? 4.445 -17.375 12.094 1 98.44 87 ASN A N 1
ATOM 639 C CA . ASN A 1 87 ? 3.566 -17.078 13.219 1 98.44 87 ASN A CA 1
ATOM 640 C C . ASN A 1 87 ? 2.785 -15.789 12.992 1 98.44 87 ASN A C 1
ATOM 642 O O . ASN A 1 87 ? 2.787 -14.898 13.852 1 98.44 87 ASN A O 1
ATOM 646 N N . SER A 1 88 ? 2.152 -15.719 11.906 1 97.94 88 SER A N 1
ATOM 647 C CA . SER A 1 88 ? 1.474 -14.492 11.516 1 97.94 88 SER A CA 1
ATOM 648 C C . SER A 1 88 ? 0.065 -14.773 11 1 97.94 88 SER A C 1
ATOM 650 O O . SER A 1 88 ? -0.197 -15.844 10.445 1 97.94 88 SER A O 1
ATOM 652 N N . SER A 1 89 ? -0.836 -13.773 11.289 1 96.88 89 SER A N 1
ATOM 653 C CA . SER A 1 89 ? -2.117 -13.773 10.586 1 96.88 89 SER A CA 1
ATOM 654 C C . SER A 1 89 ? -1.939 -13.469 9.102 1 96.88 89 SER A C 1
ATOM 656 O O . SER A 1 89 ? -0.878 -13.008 8.68 1 96.88 89 SER A O 1
ATOM 658 N N . TYR A 1 90 ? -2.973 -13.734 8.32 1 97.5 90 TYR A N 1
ATOM 659 C CA . TYR A 1 90 ? -2.973 -13.445 6.891 1 97.5 90 TYR A CA 1
ATOM 660 C C . TYR A 1 90 ? -2.67 -11.977 6.633 1 97.5 90 TYR A C 1
ATOM 662 O O . TYR A 1 90 ? -1.809 -11.641 5.816 1 97.5 90 TYR A O 1
ATOM 670 N N . ARG A 1 91 ? -3.334 -11.156 7.305 1 94.12 91 ARG A N 1
ATOM 671 C CA . ARG A 1 91 ? -3.201 -9.719 7.086 1 94.12 91 ARG A CA 1
ATOM 672 C C . ARG A 1 91 ? -1.8 -9.234 7.445 1 94.12 91 ARG A C 1
ATOM 674 O O . ARG A 1 91 ? -1.195 -8.461 6.703 1 94.12 91 ARG A O 1
ATOM 681 N N . GLN A 1 92 ? -1.316 -9.648 8.555 1 94.81 92 GLN A N 1
ATOM 682 C CA . GLN A 1 92 ? 0.037 -9.289 8.961 1 94.81 92 GLN A CA 1
ATOM 683 C C . GLN A 1 92 ? 1.068 -9.781 7.953 1 94.81 92 GLN A C 1
ATOM 685 O O . GLN A 1 92 ? 2.006 -9.062 7.605 1 94.81 92 GLN A O 1
ATOM 690 N N . ALA A 1 93 ? 0.855 -10.992 7.512 1 97.94 93 ALA A N 1
ATOM 691 C CA . ALA A 1 93 ? 1.795 -11.586 6.562 1 97.94 93 ALA A CA 1
ATOM 692 C C . ALA A 1 93 ? 1.803 -10.812 5.246 1 97.94 93 ALA A C 1
ATOM 694 O O . ALA A 1 93 ? 2.859 -10.609 4.645 1 97.94 93 ALA A O 1
ATOM 695 N N . CYS A 1 94 ? 0.651 -10.43 4.793 1 97.12 94 CYS A N 1
ATOM 696 C CA . CYS A 1 94 ? 0.569 -9.672 3.549 1 97.12 94 CYS A CA 1
ATOM 697 C C . CYS A 1 94 ? 1.349 -8.367 3.656 1 97.12 94 CYS A C 1
ATOM 699 O O . CYS A 1 94 ? 2.131 -8.031 2.764 1 97.12 94 CYS A O 1
ATOM 701 N N . SER A 1 95 ? 1.188 -7.684 4.785 1 93.88 95 SER A N 1
ATOM 702 C CA . SER A 1 95 ? 1.874 -6.41 4.988 1 93.88 95 SER A CA 1
ATOM 703 C C . SER A 1 95 ? 3.377 -6.613 5.148 1 93.88 95 SER A C 1
ATOM 705 O O . SER A 1 95 ? 4.168 -6.117 4.344 1 93.88 95 SER A O 1
ATOM 707 N N . ASP A 1 96 ? 3.783 -7.434 6.078 1 95.56 96 ASP A N 1
ATOM 708 C CA . ASP A 1 96 ? 5.199 -7.625 6.375 1 95.56 96 ASP A CA 1
ATOM 709 C C . ASP A 1 96 ? 5.934 -8.227 5.18 1 95.56 96 ASP A C 1
ATOM 711 O O . ASP A 1 96 ? 7.035 -7.797 4.84 1 95.56 96 ASP A O 1
ATOM 715 N N . GLY A 1 97 ? 5.281 -9.219 4.59 1 98.12 97 GLY A N 1
ATOM 716 C CA . GLY A 1 97 ? 5.906 -9.867 3.449 1 98.12 97 GLY A CA 1
ATOM 717 C C . GLY A 1 97 ? 6.055 -8.953 2.252 1 98.12 97 GLY A C 1
ATOM 718 O O . GLY A 1 97 ? 7.094 -8.953 1.587 1 98.12 97 GLY A O 1
ATOM 719 N N . PHE A 1 98 ? 5.035 -8.203 1.992 1 97.38 98 PHE A N 1
ATOM 720 C CA . PHE A 1 98 ? 5.121 -7.234 0.904 1 97.38 98 PHE A CA 1
ATOM 721 C C . PHE A 1 98 ? 6.281 -6.27 1.13 1 97.38 98 PHE A C 1
ATOM 723 O O . PHE A 1 98 ? 7.102 -6.055 0.236 1 97.38 98 PHE A O 1
ATOM 730 N N . TYR A 1 99 ? 6.359 -5.742 2.305 1 92.69 99 TYR A N 1
ATOM 731 C CA . TYR A 1 99 ? 7.383 -4.727 2.545 1 92.69 99 TYR A CA 1
ATOM 732 C C . TYR A 1 99 ? 8.781 -5.336 2.49 1 92.69 99 TYR A C 1
ATOM 734 O O . TYR A 1 99 ? 9.719 -4.707 1.997 1 92.69 99 TYR A O 1
ATOM 742 N N . ARG A 1 100 ? 8.953 -6.547 2.939 1 95.81 100 ARG A N 1
ATOM 743 C CA . ARG A 1 100 ? 10.258 -7.203 2.84 1 95.81 100 ARG A CA 1
ATOM 744 C C . ARG A 1 100 ? 10.68 -7.359 1.383 1 95.81 100 ARG A C 1
ATOM 746 O O . ARG A 1 100 ? 11.812 -7.027 1.021 1 95.81 100 ARG A O 1
ATOM 753 N N . CYS A 1 101 ? 9.734 -7.816 0.606 1 97.5 101 CYS A N 1
ATOM 754 C CA . CYS A 1 101 ? 10.039 -7.977 -0.812 1 97.5 101 CYS A CA 1
ATOM 755 C C . CYS A 1 101 ? 10.227 -6.625 -1.486 1 97.5 101 CYS A C 1
ATOM 757 O O . CYS A 1 101 ? 11.102 -6.461 -2.334 1 97.5 101 CYS A O 1
ATOM 759 N N . PHE A 1 102 ? 9.516 -5.734 -1.058 1 94.56 102 PHE A N 1
ATOM 760 C CA . PHE A 1 102 ? 9.594 -4.395 -1.624 1 94.56 102 PHE A CA 1
ATOM 761 C C . PHE A 1 102 ? 10.93 -3.74 -1.285 1 94.56 102 PHE A C 1
ATOM 763 O O . PHE A 1 102 ? 11.523 -3.068 -2.129 1 94.56 102 PHE A O 1
ATOM 770 N N . TYR A 1 103 ? 11.336 -3.914 -0.096 1 92.81 103 TYR A N 1
ATOM 771 C CA . TYR A 1 103 ? 12.648 -3.396 0.286 1 92.81 103 TYR A CA 1
ATOM 772 C C . TYR A 1 103 ? 13.742 -3.99 -0.588 1 92.81 103 TYR A C 1
ATOM 774 O O . TYR A 1 103 ? 14.633 -3.271 -1.052 1 92.81 103 TYR A O 1
ATOM 782 N N . PHE A 1 104 ? 13.625 -5.195 -0.856 1 95.88 104 PHE A N 1
ATOM 783 C CA . PHE A 1 104 ? 14.578 -5.859 -1.736 1 95.88 104 PHE A CA 1
ATOM 784 C C . PHE A 1 104 ? 14.617 -5.18 -3.102 1 95.88 104 PHE A C 1
ATOM 786 O O . PHE A 1 104 ? 15.688 -4.805 -3.582 1 95.88 104 PHE A O 1
ATOM 793 N N . ILE A 1 105 ? 13.555 -4.957 -3.674 1 94.31 105 ILE A N 1
ATOM 794 C CA . ILE A 1 105 ? 13.562 -4.438 -5.039 1 94.31 105 ILE A CA 1
ATOM 795 C C . ILE A 1 105 ? 13.859 -2.939 -5.02 1 94.31 105 ILE A C 1
ATOM 797 O O . ILE A 1 105 ? 14.141 -2.346 -6.062 1 94.31 105 ILE A O 1
ATOM 801 N N . SER A 1 106 ? 13.812 -2.367 -3.883 1 89.38 106 SER A N 1
ATOM 802 C CA . SER A 1 106 ? 14.016 -0.927 -3.781 1 89.38 106 SER A CA 1
ATOM 803 C C . SER A 1 106 ? 15.469 -0.596 -3.463 1 89.38 106 SER A C 1
ATOM 805 O O . SER A 1 106 ? 15.812 0.568 -3.244 1 89.38 106 SER A O 1
ATOM 807 N N . GLY A 1 107 ? 16.297 -1.651 -3.332 1 89.31 107 GLY A N 1
ATOM 808 C CA . GLY A 1 107 ? 17.719 -1.353 -3.176 1 89.31 107 GLY A CA 1
ATOM 809 C C . GLY A 1 107 ? 18.359 -2.117 -2.037 1 89.31 107 GLY A C 1
ATOM 810 O O . GLY A 1 107 ? 19.594 -2.107 -1.896 1 89.31 107 GLY A O 1
ATOM 811 N N . LYS A 1 108 ? 17.531 -2.727 -1.187 1 92.06 108 LYS A N 1
ATOM 812 C CA . LYS A 1 108 ? 18.109 -3.562 -0.139 1 92.06 108 LYS A CA 1
ATOM 813 C C . LYS A 1 108 ? 18.594 -4.891 -0.706 1 92.06 108 LYS A C 1
ATOM 815 O O . LYS A 1 108 ? 18.125 -5.957 -0.307 1 92.06 108 LYS A O 1
ATOM 820 N N . ASN A 1 109 ? 19.562 -4.766 -1.499 1 94.75 109 ASN A N 1
ATOM 821 C CA . ASN A 1 109 ? 20.219 -5.875 -2.178 1 94.75 109 ASN A CA 1
ATOM 822 C C . ASN A 1 109 ? 21.703 -5.586 -2.408 1 94.75 109 ASN A C 1
ATOM 824 O O . ASN A 1 109 ? 22.172 -4.469 -2.17 1 94.75 109 ASN A O 1
ATOM 828 N N . SER A 1 110 ? 22.438 -6.535 -2.857 1 95.62 110 SER A N 1
ATOM 829 C CA . SER A 1 110 ? 23.891 -6.473 -2.936 1 95.62 110 SER A CA 1
ATOM 830 C C . SER A 1 110 ? 24.344 -5.41 -3.932 1 95.62 110 SER A C 1
ATOM 832 O O . SER A 1 110 ? 25.438 -4.852 -3.797 1 95.62 110 SER A O 1
ATOM 834 N N . ALA A 1 111 ? 23.578 -5.176 -4.957 1 93.75 111 ALA A N 1
ATOM 835 C CA . ALA A 1 111 ? 23.922 -4.184 -5.969 1 93.75 111 ALA A CA 1
ATOM 836 C C . ALA A 1 111 ? 23.406 -2.801 -5.59 1 93.75 111 ALA A C 1
ATOM 838 O O . ALA A 1 111 ? 23.672 -1.817 -6.285 1 93.75 111 ALA A O 1
ATOM 839 N N . LYS A 1 112 ? 22.562 -2.73 -4.547 1 87.88 112 LYS A N 1
ATOM 840 C CA . LYS A 1 112 ? 21.938 -1.482 -4.109 1 87.88 112 LYS A CA 1
ATOM 841 C C . LYS A 1 112 ? 21.156 -0.833 -5.246 1 87.88 112 LYS A C 1
ATOM 843 O O . LYS A 1 112 ? 21.234 0.38 -5.449 1 87.88 112 LYS A O 1
ATOM 848 N N . GLU A 1 113 ? 20.5 -1.654 -6.008 1 88.81 113 GLU A N 1
ATOM 849 C CA . GLU A 1 113 ? 19.781 -1.159 -7.172 1 88.81 113 GLU A CA 1
ATOM 850 C C . GLU A 1 113 ? 18.281 -1.379 -7.023 1 88.81 113 GLU A C 1
ATOM 852 O O . GLU A 1 113 ? 17.844 -2.283 -6.301 1 88.81 113 GLU A O 1
ATOM 857 N N . SER A 1 114 ? 17.594 -0.463 -7.715 1 87.94 114 SER A N 1
ATOM 858 C CA . SER A 1 114 ? 16.156 -0.654 -7.812 1 87.94 114 SER A CA 1
ATOM 859 C C . SER A 1 114 ? 15.797 -1.649 -8.914 1 87.94 114 SER A C 1
ATOM 861 O O . SER A 1 114 ? 16.391 -1.625 -9.992 1 87.94 114 SER A O 1
ATOM 863 N N . ILE A 1 115 ? 14.906 -2.504 -8.531 1 93.69 115 ILE A N 1
ATOM 864 C CA . ILE A 1 115 ? 14.383 -3.49 -9.477 1 93.69 115 ILE A CA 1
ATOM 865 C C . ILE A 1 115 ? 12.93 -3.168 -9.805 1 93.69 115 ILE A C 1
ATOM 867 O O . ILE A 1 115 ? 12.164 -2.768 -8.93 1 93.69 115 ILE A O 1
ATOM 871 N N . GLU A 1 116 ? 12.523 -3.395 -11.008 1 93.44 116 GLU A N 1
ATOM 872 C CA . GLU A 1 116 ? 11.188 -3.039 -11.492 1 93.44 116 GLU A CA 1
ATOM 873 C C . GLU A 1 116 ? 10.109 -3.85 -10.773 1 93.44 116 GLU A C 1
ATOM 875 O O . GLU A 1 116 ? 10.289 -5.043 -10.531 1 93.44 116 GLU A O 1
ATOM 880 N N . MET A 1 117 ? 9.008 -3.162 -10.625 1 92.5 117 MET A N 1
ATOM 881 C CA . MET A 1 117 ? 7.828 -3.826 -10.07 1 92.5 117 MET A CA 1
ATOM 882 C C . MET A 1 117 ? 7.223 -4.793 -11.086 1 92.5 117 MET A C 1
ATOM 884 O O . MET A 1 117 ? 7.125 -4.473 -12.273 1 92.5 117 MET A O 1
ATOM 888 N N . THR A 1 118 ? 6.84 -5.898 -10.586 1 96.31 118 THR A N 1
ATOM 889 C CA . THR A 1 118 ? 6.18 -6.93 -11.375 1 96.31 118 THR A CA 1
ATOM 890 C C . THR A 1 118 ? 4.926 -7.438 -10.672 1 96.31 118 THR A C 1
ATOM 892 O O . THR A 1 118 ? 4.578 -6.953 -9.594 1 96.31 118 THR A O 1
ATOM 895 N N . GLY A 1 119 ? 4.211 -8.273 -11.312 1 95.88 119 GLY A N 1
ATOM 896 C CA . GLY A 1 119 ? 3.1 -9.031 -10.75 1 95.88 119 GLY A CA 1
ATOM 897 C C . GLY A 1 119 ? 3.123 -10.5 -11.141 1 95.88 119 GLY A C 1
ATOM 898 O O . GLY A 1 119 ? 3.9 -10.906 -12 1 95.88 119 GLY A O 1
ATOM 899 N N . PRO A 1 120 ? 2.264 -11.281 -10.531 1 97.62 120 PRO A N 1
ATOM 900 C CA . PRO A 1 120 ? 1.468 -11.008 -9.336 1 97.62 120 PRO A CA 1
ATOM 901 C C . PRO A 1 120 ? 2.283 -11.117 -8.047 1 97.62 120 PRO A C 1
ATOM 903 O O . PRO A 1 120 ? 3.432 -11.562 -8.078 1 97.62 120 PRO A O 1
ATOM 906 N N . VAL A 1 121 ? 1.742 -10.625 -6.996 1 98.31 121 VAL A N 1
ATOM 907 C CA . VAL A 1 121 ? 2.211 -11.031 -5.676 1 98.31 121 VAL A CA 1
ATOM 908 C C . VAL A 1 121 ? 1.588 -12.367 -5.297 1 98.31 121 VAL A C 1
ATOM 910 O O . VAL A 1 121 ? 0.37 -12.539 -5.375 1 98.31 121 VAL A O 1
ATOM 913 N N . HIS A 1 122 ? 2.471 -13.297 -4.957 1 98.81 122 HIS A N 1
ATOM 914 C CA . HIS A 1 122 ? 2.014 -14.609 -4.508 1 98.81 122 HIS A CA 1
ATOM 915 C C . HIS A 1 122 ? 1.898 -14.656 -2.986 1 98.81 122 HIS A C 1
ATOM 917 O O . HIS A 1 122 ? 2.791 -14.188 -2.277 1 98.81 122 HIS A O 1
ATOM 923 N N . ILE A 1 123 ? 0.831 -15.211 -2.557 1 98.88 123 ILE A N 1
ATOM 924 C CA . ILE A 1 123 ? 0.59 -15.508 -1.147 1 98.88 123 ILE A CA 1
ATOM 925 C C . ILE A 1 123 ? 0.302 -17 -0.971 1 98.88 123 ILE A C 1
ATOM 927 O O . ILE A 1 123 ? -0.702 -17.5 -1.475 1 98.88 123 ILE A O 1
ATOM 931 N N . LYS A 1 124 ? 1.167 -17.641 -0.246 1 98.88 124 LYS A N 1
ATOM 932 C CA . LYS A 1 124 ? 1.062 -19.094 -0.102 1 98.88 124 LYS A CA 1
ATOM 933 C C . LYS A 1 124 ? 1.014 -19.5 1.368 1 98.88 124 LYS A C 1
ATOM 935 O O . LYS A 1 124 ? 1.837 -19.047 2.168 1 98.88 124 LYS A O 1
ATOM 940 N N . PRO A 1 125 ? 0.013 -20.359 1.662 1 98.69 125 PRO A N 1
ATOM 941 C CA . PRO A 1 125 ? 0.061 -20.891 3.025 1 98.69 125 PRO A CA 1
ATOM 942 C C . PRO A 1 125 ? 1.368 -21.625 3.328 1 98.69 125 PRO A C 1
ATOM 944 O O . PRO A 1 125 ? 1.89 -22.344 2.473 1 98.69 125 PRO A O 1
ATOM 947 N N . ALA A 1 126 ? 1.926 -21.344 4.492 1 98.5 126 ALA A N 1
ATOM 948 C CA . ALA A 1 126 ? 3.109 -22.031 5 1 98.5 126 ALA A CA 1
ATOM 949 C C . ALA A 1 126 ? 2.842 -22.641 6.371 1 98.5 126 ALA A C 1
ATOM 951 O O . ALA A 1 126 ? 3.355 -22.172 7.383 1 98.5 126 ALA A O 1
ATOM 952 N N . PRO A 1 127 ? 2.158 -23.734 6.324 1 97.88 127 PRO A N 1
ATOM 953 C CA . PRO A 1 127 ? 1.769 -24.344 7.602 1 97.88 127 PRO A CA 1
ATOM 954 C C . PRO A 1 127 ? 2.971 -24.719 8.461 1 97.88 127 PRO A C 1
ATOM 956 O O . PRO A 1 127 ? 2.895 -24.656 9.695 1 97.88 127 PRO A O 1
ATOM 959 N N . GLU A 1 128 ? 4.062 -25.078 7.918 1 97.69 128 GLU A N 1
ATOM 960 C CA . GLU A 1 128 ? 5.258 -25.484 8.656 1 97.69 128 GLU A CA 1
ATOM 961 C C . GLU A 1 128 ? 5.789 -24.328 9.508 1 97.69 128 GLU A C 1
ATOM 963 O O . GLU A 1 128 ? 6.465 -24.547 10.508 1 97.69 128 GLU A O 1
ATOM 968 N N . ALA A 1 129 ? 5.488 -23.141 9.109 1 98.19 129 ALA A N 1
ATOM 969 C CA . ALA A 1 129 ? 5.953 -21.953 9.828 1 98.19 129 ALA A CA 1
ATOM 970 C C . ALA A 1 129 ? 4.805 -21.281 10.578 1 98.19 129 ALA A C 1
ATOM 972 O O . ALA A 1 129 ? 4.98 -20.203 11.148 1 98.19 129 ALA A O 1
ATOM 973 N N . ASN A 1 130 ? 3.678 -21.922 10.57 1 98.44 130 ASN A N 1
ATOM 974 C CA . ASN A 1 130 ? 2.492 -21.297 11.141 1 98.44 130 ASN A CA 1
ATOM 975 C C . ASN A 1 130 ? 2.309 -19.875 10.602 1 98.44 130 ASN A C 1
ATOM 977 O O . ASN A 1 130 ? 2.156 -18.938 11.383 1 98.44 130 ASN A O 1
ATOM 981 N N . GLY A 1 131 ? 2.42 -19.797 9.266 1 98.69 131 GLY A N 1
ATOM 982 C CA . GLY A 1 131 ? 2.365 -18.484 8.641 1 98.69 131 GLY A CA 1
ATOM 983 C C . GLY A 1 131 ? 2.182 -18.547 7.137 1 98.69 131 GLY A C 1
ATOM 984 O O . GLY A 1 131 ? 1.398 -19.359 6.637 1 98.69 131 GLY A O 1
ATOM 985 N N . TRP A 1 132 ? 2.777 -17.562 6.449 1 98.88 132 TRP A N 1
ATOM 986 C CA . TRP A 1 132 ? 2.553 -17.406 5.016 1 98.88 132 TRP A CA 1
ATOM 987 C C . TRP A 1 132 ? 3.855 -17.094 4.293 1 98.88 132 TRP A C 1
ATOM 989 O O . TRP A 1 132 ? 4.762 -16.484 4.867 1 98.88 132 TRP A O 1
ATOM 999 N N . LYS A 1 133 ? 3.891 -17.547 3.105 1 98.94 133 LYS A N 1
ATOM 1000 C CA . LYS A 1 133 ? 4.969 -17.172 2.195 1 98.94 133 LYS A CA 1
ATOM 1001 C C . LYS A 1 133 ? 4.496 -16.141 1.174 1 98.94 133 LYS A C 1
ATOM 1003 O O . LYS A 1 133 ? 3.484 -16.344 0.5 1 98.94 133 LYS A O 1
ATOM 1008 N N . ILE A 1 134 ? 5.195 -15.008 1.128 1 98.94 134 ILE A N 1
ATOM 1009 C CA . ILE A 1 134 ? 4.922 -13.945 0.163 1 98.94 134 ILE A CA 1
ATOM 1010 C C . ILE A 1 134 ? 6.039 -13.891 -0.875 1 98.94 134 ILE A C 1
ATOM 1012 O O . ILE A 1 134 ? 7.219 -14.016 -0.534 1 98.94 134 ILE A O 1
ATOM 1016 N N . ALA A 1 135 ? 5.656 -13.656 -2.162 1 98.88 135 ALA A N 1
ATOM 1017 C CA . ALA A 1 135 ? 6.699 -13.68 -3.184 1 98.88 135 ALA A CA 1
ATOM 1018 C C . ALA A 1 135 ? 6.402 -12.68 -4.297 1 98.88 135 ALA A C 1
ATOM 1020 O O . ALA A 1 135 ? 5.246 -12.508 -4.688 1 98.88 135 ALA A O 1
ATOM 1021 N N . PHE A 1 136 ? 7.434 -12.055 -4.723 1 98.75 136 PHE A N 1
ATOM 1022 C CA . PHE A 1 136 ? 7.406 -11.203 -5.902 1 98.75 136 PHE A CA 1
ATOM 1023 C C . PHE A 1 136 ? 8.031 -11.914 -7.102 1 98.75 136 PHE A C 1
ATOM 1025 O O . PHE A 1 136 ? 9.102 -12.508 -6.984 1 98.75 136 PHE A O 1
ATOM 1032 N N . PHE A 1 137 ? 7.414 -11.789 -8.25 1 98.12 137 PHE A N 1
ATOM 1033 C CA . PHE A 1 137 ? 8.047 -12.172 -9.508 1 98.12 137 PHE A CA 1
ATOM 1034 C C . PHE A 1 137 ? 9.188 -11.227 -9.852 1 98.12 137 PHE A C 1
ATOM 1036 O O . PHE A 1 137 ? 9.07 -10.016 -9.672 1 98.12 137 PHE A O 1
ATOM 1043 N N . THR A 1 138 ? 10.305 -11.805 -10.305 1 97.94 138 THR A N 1
ATOM 1044 C CA . THR A 1 138 ? 11.43 -10.984 -10.742 1 97.94 138 THR A CA 1
ATOM 1045 C C . THR A 1 138 ? 11.367 -10.742 -12.25 1 97.94 138 THR A C 1
ATOM 1047 O O . THR A 1 138 ? 11.047 -11.656 -13.016 1 97.94 138 THR A O 1
ATOM 1050 N N . PRO A 1 139 ? 11.742 -9.578 -12.672 1 97.31 139 PRO A N 1
ATOM 1051 C CA . PRO A 1 139 ? 11.695 -9.273 -14.109 1 97.31 139 PRO A CA 1
ATOM 1052 C C . PRO A 1 139 ? 12.461 -10.297 -14.953 1 97.31 139 P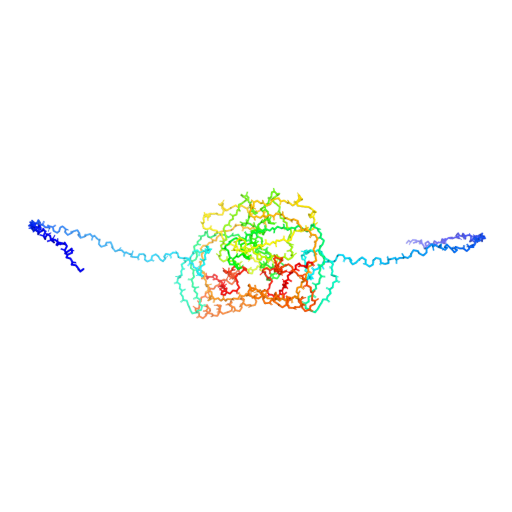RO A C 1
ATOM 1054 O O . PRO A 1 139 ? 13.484 -10.82 -14.516 1 97.31 139 PRO A O 1
ATOM 1057 N N . SER A 1 140 ? 12.023 -10.398 -16.172 1 95.06 140 SER A N 1
ATOM 1058 C CA . SER A 1 140 ? 12.539 -11.43 -17.062 1 95.06 140 SER A CA 1
ATOM 1059 C C . SER A 1 140 ? 13.961 -11.094 -17.531 1 95.06 140 SER A C 1
ATOM 1061 O O . SER A 1 140 ? 14.648 -11.945 -18.094 1 95.06 140 SER A O 1
ATOM 1063 N N . LYS A 1 141 ? 14.367 -9.875 -17.297 1 96.19 141 LYS A N 1
ATOM 1064 C CA . LYS A 1 141 ? 15.734 -9.516 -17.672 1 96.19 141 LYS A CA 1
ATOM 1065 C C . LYS A 1 141 ? 16.75 -10.359 -16.891 1 96.19 141 LYS A C 1
ATOM 1067 O O . LYS A 1 141 ? 17.891 -10.531 -17.344 1 96.19 141 LYS A O 1
ATOM 1072 N N . TYR A 1 142 ? 16.344 -10.758 -15.758 1 97.44 142 TYR A N 1
ATOM 1073 C CA . TYR A 1 142 ? 17.172 -11.711 -15.023 1 97.44 142 TYR A CA 1
ATOM 1074 C C . TYR A 1 142 ? 16.938 -13.133 -15.508 1 97.44 142 TYR A C 1
ATOM 1076 O O . TYR A 1 142 ? 15.82 -13.648 -15.414 1 97.44 142 TYR A O 1
ATOM 1084 N N . LYS A 1 143 ? 17.984 -13.828 -15.914 1 95.69 143 LYS A N 1
ATOM 1085 C CA . LYS A 1 143 ? 17.828 -15.117 -16.578 1 95.69 143 LYS A CA 1
ATOM 1086 C C . LYS A 1 143 ? 18.062 -16.266 -15.609 1 95.69 143 LYS A C 1
ATOM 1088 O O . LYS A 1 143 ? 17.641 -17.391 -15.867 1 95.69 143 LYS A O 1
ATOM 1093 N N . SER A 1 144 ? 18.797 -16 -14.578 1 97.25 144 SER A N 1
ATOM 1094 C CA . SER A 1 144 ? 19.078 -17 -13.547 1 97.25 144 SER A CA 1
ATOM 1095 C C . SER A 1 144 ? 19.141 -16.375 -12.164 1 97.25 144 SER A C 1
ATOM 1097 O O . SER A 1 144 ? 19.219 -15.148 -12.039 1 97.25 144 SER A O 1
ATOM 1099 N N . VAL A 1 145 ? 19.062 -17.219 -11.195 1 97.88 145 VAL A N 1
ATOM 1100 C CA . VAL A 1 145 ? 19.156 -16.766 -9.812 1 97.88 145 VAL A CA 1
ATOM 1101 C C . VAL A 1 145 ? 20.469 -16.016 -9.594 1 97.88 145 VAL A C 1
ATOM 1103 O O . VAL A 1 145 ? 20.5 -15.016 -8.867 1 97.88 145 VAL A O 1
ATOM 1106 N N . ALA A 1 146 ? 21.484 -16.422 -10.25 1 97.12 146 ALA A N 1
ATOM 1107 C CA . ALA A 1 146 ? 22.812 -15.82 -10.102 1 97.12 146 ALA A CA 1
ATOM 1108 C C . ALA A 1 146 ? 22.828 -14.391 -10.633 1 97.12 146 ALA A C 1
ATOM 1110 O O . ALA A 1 146 ? 23.688 -13.594 -10.242 1 97.12 146 ALA A O 1
ATOM 1111 N N . ASP A 1 147 ? 21.906 -14.055 -11.492 1 97.31 147 ASP A N 1
ATOM 1112 C CA . ASP A 1 147 ? 21.844 -12.734 -12.102 1 97.31 147 ASP A CA 1
ATOM 1113 C C . ASP A 1 147 ? 21.156 -11.734 -11.164 1 97.31 147 ASP A C 1
ATOM 1115 O O . ASP A 1 147 ? 21.266 -10.516 -11.359 1 97.31 147 ASP A O 1
ATOM 1119 N N . VAL A 1 148 ? 20.391 -12.211 -10.25 1 98.31 148 VAL A N 1
ATOM 1120 C CA . VAL A 1 148 ? 19.609 -11.359 -9.359 1 98.31 148 VAL A CA 1
ATOM 1121 C C . VAL A 1 148 ? 20.469 -10.898 -8.188 1 98.31 148 VAL A C 1
ATOM 1123 O O . VAL A 1 148 ? 21.109 -11.719 -7.523 1 98.31 148 VAL A O 1
ATOM 1126 N N . PRO A 1 149 ? 20.5 -9.602 -7.949 1 97.69 149 PRO A N 1
ATOM 1127 C CA . PRO A 1 149 ? 21.25 -9.172 -6.758 1 97.69 149 PRO A CA 1
ATOM 1128 C C . PRO A 1 149 ? 20.75 -9.852 -5.48 1 97.69 149 PRO A C 1
ATOM 1130 O O . PRO A 1 149 ? 19.547 -10.07 -5.312 1 97.69 149 PRO A O 1
ATOM 1133 N N . THR A 1 150 ? 21.703 -10.148 -4.652 1 97.94 150 THR A N 1
ATOM 1134 C CA . THR A 1 150 ? 21.359 -10.859 -3.424 1 97.94 150 THR A CA 1
ATOM 1135 C C . THR A 1 150 ? 20.656 -9.938 -2.439 1 97.94 150 THR A C 1
ATOM 1137 O O . THR A 1 150 ? 21.141 -8.844 -2.145 1 97.94 150 THR A O 1
ATOM 1140 N N . PRO A 1 151 ? 19.484 -10.359 -1.944 1 97.56 151 PRO A N 1
ATOM 1141 C CA . PRO A 1 151 ? 18.844 -9.539 -0.919 1 97.56 151 PRO A CA 1
ATOM 1142 C C . PRO A 1 151 ? 19.719 -9.32 0.306 1 97.56 151 PRO A C 1
ATOM 1144 O O . PRO A 1 151 ? 20.438 -10.234 0.729 1 97.56 151 PRO A O 1
ATOM 1147 N N . THR A 1 152 ? 19.625 -8.109 0.891 1 94.88 152 THR A N 1
ATOM 1148 C CA . THR A 1 152 ? 20.375 -7.859 2.119 1 94.88 152 THR A CA 1
ATOM 1149 C C . THR A 1 152 ? 19.656 -8.461 3.322 1 94.88 152 THR A C 1
ATOM 1151 O O . THR A 1 152 ? 20.281 -8.797 4.328 1 94.88 152 THR A O 1
ATOM 1154 N N . ASP A 1 153 ? 18.344 -8.539 3.281 1 95.81 153 ASP A N 1
ATOM 1155 C CA . ASP A 1 153 ? 17.547 -9.242 4.289 1 95.81 153 ASP A CA 1
ATOM 1156 C C . ASP A 1 153 ? 17.672 -10.758 4.133 1 95.81 153 ASP A C 1
ATOM 1158 O O . ASP A 1 153 ? 17.25 -11.32 3.121 1 95.81 153 ASP A O 1
ATOM 1162 N N . PRO A 1 154 ? 18.219 -11.391 5.109 1 97.5 154 PRO A N 1
ATOM 1163 C CA . PRO A 1 154 ? 18.422 -12.836 4.984 1 97.5 154 PRO A CA 1
ATOM 1164 C C . PRO A 1 154 ? 17.125 -13.617 4.918 1 97.5 154 PRO A C 1
ATOM 1166 O O . PRO A 1 154 ? 17.125 -14.797 4.57 1 97.5 154 PRO A O 1
ATOM 1169 N N . ASN A 1 155 ? 15.992 -12.984 5.297 1 98 155 ASN A N 1
ATOM 1170 C CA . ASN A 1 155 ? 14.703 -13.664 5.254 1 98 155 ASN A CA 1
ATOM 1171 C C . ASN A 1 155 ? 14.125 -13.688 3.842 1 98 155 ASN A C 1
ATOM 1173 O O . ASN A 1 155 ? 13.156 -14.391 3.572 1 98 155 ASN A O 1
ATOM 1177 N N . VAL A 1 156 ? 14.703 -12.938 2.998 1 98.75 156 VAL A N 1
ATOM 1178 C CA . VAL A 1 156 ? 14.258 -12.914 1.607 1 98.75 156 VAL A CA 1
ATOM 1179 C C . VAL A 1 156 ? 15.164 -13.812 0.764 1 98.75 156 VAL A C 1
ATOM 1181 O O . VAL A 1 156 ? 16.391 -13.641 0.764 1 98.75 156 VAL A O 1
ATOM 1184 N N . LYS A 1 157 ? 14.562 -14.734 0.024 1 98.62 157 LYS A N 1
ATOM 1185 C CA . LYS A 1 157 ? 15.312 -15.688 -0.789 1 98.62 157 LYS A CA 1
ATOM 1186 C C . LYS A 1 157 ? 14.93 -15.57 -2.262 1 98.62 157 LYS A C 1
ATOM 1188 O O . LYS A 1 157 ? 13.766 -15.359 -2.592 1 98.62 157 LYS A O 1
ATOM 1193 N N . ILE A 1 158 ? 15.977 -15.789 -3.07 1 98.88 158 ILE A N 1
ATOM 1194 C CA . ILE A 1 158 ? 15.742 -15.852 -4.512 1 98.88 158 ILE A CA 1
ATOM 1195 C C . ILE A 1 158 ? 15.656 -17.312 -4.961 1 98.88 158 ILE A C 1
ATOM 1197 O O . ILE A 1 158 ? 16.578 -18.094 -4.699 1 98.88 158 ILE A O 1
ATOM 1201 N N . VAL A 1 159 ? 14.57 -17.625 -5.637 1 98.5 159 VAL A N 1
ATOM 1202 C CA . VAL A 1 159 ? 14.367 -19.016 -6.035 1 98.5 159 VAL A CA 1
ATOM 1203 C C . VAL A 1 159 ? 13.938 -19.078 -7.5 1 98.5 159 VAL A C 1
ATOM 1205 O O . VAL A 1 159 ? 13.406 -18.094 -8.039 1 98.5 159 VAL A O 1
ATOM 1208 N N . SER A 1 160 ? 14.203 -20.172 -8.117 1 98.31 160 SER A N 1
ATOM 1209 C CA . SER A 1 160 ? 13.734 -20.469 -9.469 1 98.31 160 SER A CA 1
ATOM 1210 C C . SER A 1 160 ? 12.727 -21.625 -9.461 1 98.31 160 SER A C 1
ATOM 1212 O O . SER A 1 160 ? 12.789 -22.5 -8.609 1 98.31 160 SER A O 1
ATOM 1214 N N . THR A 1 161 ? 11.852 -21.578 -10.422 1 97.44 161 THR A N 1
ATOM 1215 C CA . THR A 1 161 ? 10.797 -22.594 -10.438 1 97.44 161 THR A CA 1
ATOM 1216 C C . THR A 1 161 ? 11.078 -23.641 -11.5 1 97.44 161 THR A C 1
ATOM 1218 O O . THR A 1 161 ? 11.789 -23.391 -12.469 1 97.44 161 THR A O 1
ATOM 1221 N N . GLU A 1 162 ? 10.531 -24.844 -11.273 1 97.25 162 GLU A N 1
ATOM 1222 C CA . GLU A 1 162 ? 10.43 -25.875 -12.312 1 97.25 162 GLU A CA 1
ATOM 1223 C C . GLU A 1 162 ? 9.203 -25.656 -13.195 1 97.25 162 GLU A C 1
ATOM 1225 O O . GLU A 1 162 ? 8.336 -24.844 -12.867 1 97.25 162 GLU A O 1
ATOM 1230 N N . GLU A 1 163 ? 9.234 -26.328 -14.312 1 97.75 163 GLU A N 1
ATOM 1231 C CA . GLU A 1 163 ? 8.039 -26.297 -15.156 1 97.75 163 GLU A CA 1
ATOM 1232 C C . GLU A 1 163 ? 6.832 -26.875 -14.422 1 97.75 163 GLU A C 1
ATOM 1234 O O . GLU A 1 163 ? 6.953 -27.875 -13.719 1 97.75 163 GLU A O 1
ATOM 1239 N N . SER A 1 164 ? 5.664 -26.25 -14.641 1 97.88 164 SER A N 1
ATOM 1240 C CA . SER A 1 164 ? 4.469 -26.75 -13.961 1 97.88 164 SER A CA 1
ATOM 1241 C C . SER A 1 164 ? 3.209 -26.438 -14.758 1 97.88 164 SER A C 1
ATOM 1243 O O . SER A 1 164 ? 3.18 -25.469 -15.531 1 97.88 164 SER A O 1
ATOM 1245 N N . LEU A 1 165 ? 2.293 -27.344 -14.641 1 98.44 165 LEU A N 1
ATOM 1246 C CA . LEU A 1 165 ? 0.926 -27.094 -15.086 1 98.44 165 LEU A CA 1
ATOM 1247 C C . LEU A 1 165 ? 0.059 -26.594 -13.93 1 98.44 165 LEU A C 1
ATOM 1249 O O . LEU A 1 165 ? -0.067 -27.281 -12.914 1 98.44 165 LEU A O 1
ATOM 1253 N N . VAL A 1 166 ? -0.547 -25.453 -14.133 1 98.62 166 VAL A N 1
ATOM 1254 C CA . VAL A 1 166 ? -1.245 -24.781 -13.031 1 98.62 166 VAL A CA 1
ATOM 1255 C C . VAL A 1 166 ? -2.703 -24.547 -13.414 1 98.62 166 VAL A C 1
ATOM 1257 O O . VAL A 1 166 ? -2.988 -24.031 -14.5 1 98.62 166 VAL A O 1
ATOM 1260 N N . ALA A 1 167 ? -3.592 -25 -12.578 1 98.75 167 ALA A N 1
ATOM 1261 C CA . ALA A 1 167 ? -4.988 -24.594 -12.703 1 98.75 167 ALA A CA 1
ATOM 1262 C C . ALA A 1 167 ? -5.219 -23.234 -12.039 1 98.75 167 ALA A C 1
ATOM 1264 O O . ALA A 1 167 ? -4.82 -23.031 -10.891 1 98.75 167 ALA A O 1
ATOM 1265 N N . VAL A 1 168 ? -5.879 -22.391 -12.742 1 98.62 168 VAL A N 1
ATOM 1266 C CA . VAL A 1 168 ? -6.105 -21.031 -12.281 1 98.62 168 VAL A CA 1
ATOM 1267 C C . VAL A 1 168 ? -7.605 -20.75 -12.242 1 98.62 168 VAL A C 1
ATOM 1269 O O . VAL A 1 168 ? -8.328 -21.031 -13.203 1 98.62 168 VAL A O 1
ATOM 1272 N N . SER A 1 169 ? -8.031 -20.188 -11.172 1 98.44 169 SER A N 1
ATOM 1273 C CA . SER A 1 169 ? -9.445 -19.812 -11.039 1 98.44 169 SER A CA 1
ATOM 1274 C C . SER A 1 169 ? -9.82 -18.703 -11.992 1 98.44 169 SER A C 1
ATOM 1276 O O . SER A 1 169 ? -8.945 -18.047 -12.57 1 98.44 169 SER A O 1
ATOM 1278 N N . ASN A 1 170 ? -11.164 -18.5 -12.055 1 96.5 170 ASN A N 1
ATOM 1279 C CA . ASN A 1 170 ? -11.617 -17.234 -12.648 1 96.5 170 ASN A CA 1
ATOM 1280 C C . ASN A 1 170 ? -11.133 -16.031 -11.852 1 96.5 170 ASN A C 1
ATOM 1282 O O . ASN A 1 170 ? -11 -16.109 -10.625 1 96.5 170 ASN A O 1
ATOM 1286 N N . MET A 1 171 ? -10.961 -15.023 -12.617 1 96.81 171 MET A N 1
ATOM 1287 C CA . MET A 1 171 ? -10.531 -13.773 -11.992 1 96.81 171 MET A CA 1
ATOM 1288 C C . MET A 1 171 ? -11.617 -13.211 -11.086 1 96.81 171 MET A C 1
ATOM 1290 O O . MET A 1 171 ? -12.805 -13.25 -11.43 1 96.81 171 MET A O 1
ATOM 1294 N N . PHE A 1 172 ? -11.203 -12.656 -9.953 1 97.5 172 PHE A N 1
ATOM 1295 C CA . PHE A 1 172 ? -12.125 -11.953 -9.07 1 97.5 172 PHE A CA 1
ATOM 1296 C C . PHE A 1 172 ? -11.477 -10.703 -8.484 1 97.5 172 PHE A C 1
ATOM 1298 O O . PHE A 1 172 ? -10.266 -10.5 -8.633 1 97.5 172 PHE A O 1
ATOM 1305 N N . GLY A 1 173 ? -12.344 -9.828 -7.832 1 96.62 173 GLY A N 1
ATOM 1306 C CA . GLY A 1 173 ? -11.836 -8.508 -7.484 1 96.62 173 GLY A CA 1
ATOM 1307 C C . GLY A 1 173 ? -11.883 -8.227 -5.996 1 96.62 173 GLY A C 1
ATOM 1308 O O . GLY A 1 173 ? -11.93 -9.148 -5.184 1 96.62 173 GLY A O 1
ATOM 1309 N N . GLY A 1 174 ? -11.68 -6.961 -5.672 1 94.12 174 GLY A N 1
ATOM 1310 C CA . GLY A 1 174 ? -11.805 -6.496 -4.301 1 94.12 174 GLY A CA 1
ATOM 1311 C C . GLY A 1 174 ? -10.523 -6.633 -3.504 1 94.12 174 GLY A C 1
ATOM 1312 O O . GLY A 1 174 ? -9.438 -6.75 -4.082 1 94.12 174 GLY A O 1
ATOM 1313 N N . PHE A 1 175 ? -10.672 -6.496 -2.201 1 94.06 175 PHE A N 1
ATOM 1314 C CA . PHE A 1 175 ? -9.625 -6.723 -1.216 1 94.06 175 PHE A CA 1
ATOM 1315 C C . PHE A 1 175 ? -9.852 -8.031 -0.468 1 94.06 175 PHE A C 1
ATOM 1317 O O . PHE A 1 175 ? -10.328 -8.023 0.671 1 94.06 175 PHE A O 1
ATOM 1324 N N . PRO A 1 176 ? -9.414 -9.055 -1.106 1 96.31 176 PRO A N 1
ATOM 1325 C CA . PRO A 1 176 ? -9.781 -10.359 -0.549 1 96.31 176 PRO A CA 1
ATOM 1326 C C . PRO A 1 176 ? -9.156 -10.609 0.822 1 96.31 176 PRO A C 1
ATOM 1328 O O . PRO A 1 176 ? -7.953 -10.43 0.998 1 96.31 176 PRO A O 1
ATOM 1331 N N . SER A 1 177 ? -10.031 -11.055 1.714 1 95.38 177 SER A N 1
ATOM 1332 C CA . SER A 1 177 ? -9.562 -11.641 2.963 1 95.38 177 SER A CA 1
ATOM 1333 C C . SER A 1 177 ? -9.117 -13.086 2.758 1 95.38 177 SER A C 1
ATOM 1335 O O . SER A 1 177 ? -9.289 -13.648 1.673 1 95.38 177 SER A O 1
ATOM 1337 N N . GLU A 1 178 ? -8.508 -13.578 3.855 1 97.38 178 GLU A N 1
ATOM 1338 C CA . GLU A 1 178 ? -8.188 -15.008 3.84 1 97.38 178 GLU A CA 1
ATOM 1339 C C . GLU A 1 178 ? -9.406 -15.844 3.488 1 97.38 178 GLU A C 1
ATOM 1341 O O . GLU A 1 178 ? -9.336 -16.734 2.641 1 97.38 178 GLU A O 1
ATOM 1346 N N . ARG A 1 179 ? -10.523 -15.547 4.094 1 97.56 179 ARG A N 1
ATOM 1347 C CA . ARG A 1 179 ? -11.766 -16.281 3.861 1 97.56 179 ARG A CA 1
ATOM 1348 C C . ARG A 1 179 ? -12.211 -16.156 2.408 1 97.56 179 ARG A C 1
ATOM 1350 O O . ARG A 1 179 ? -12.672 -17.125 1.809 1 97.56 179 ARG A O 1
ATOM 1357 N N . ASP A 1 180 ? -12.078 -14.977 1.838 1 97.94 180 ASP A N 1
ATOM 1358 C CA . ASP A 1 180 ? -12.469 -14.75 0.449 1 97.94 180 ASP A CA 1
ATOM 1359 C C . ASP A 1 180 ? -11.648 -15.625 -0.5 1 97.94 180 ASP A C 1
ATOM 1361 O O . ASP A 1 180 ? -12.195 -16.219 -1.432 1 97.94 180 ASP A O 1
ATOM 1365 N N . TYR A 1 181 ? -10.375 -15.711 -0.286 1 98.62 181 TYR A N 1
ATOM 1366 C CA . TYR A 1 181 ? -9.516 -16.531 -1.124 1 98.62 181 TYR A CA 1
ATOM 1367 C C . TYR A 1 181 ? -9.891 -18.016 -0.998 1 98.62 181 TYR A C 1
ATOM 1369 O O . TYR A 1 181 ? -9.961 -18.719 -1.998 1 98.62 181 TYR A O 1
ATOM 1377 N N . TYR A 1 182 ? -10.141 -18.438 0.179 1 98.56 182 TYR A N 1
ATOM 1378 C CA . TYR A 1 182 ? -10.469 -19.844 0.371 1 98.56 182 TYR A CA 1
ATOM 1379 C C . TYR A 1 182 ? -11.828 -20.172 -0.22 1 98.56 182 TYR A C 1
ATOM 1381 O O . TYR A 1 182 ? -12.055 -21.281 -0.691 1 98.56 182 TYR A O 1
ATOM 1389 N N . THR A 1 183 ? -12.711 -19.219 -0.235 1 98.62 183 THR A N 1
ATOM 1390 C CA . THR A 1 183 ? -13.984 -19.422 -0.929 1 98.62 183 THR A CA 1
ATOM 1391 C C . THR A 1 183 ? -13.75 -19.672 -2.414 1 98.62 183 THR A C 1
ATOM 1393 O O . THR A 1 183 ? -14.367 -20.578 -2.996 1 98.62 183 THR A O 1
ATOM 1396 N N . GLN A 1 184 ? -12.867 -18.891 -2.977 1 98.56 184 GLN A N 1
ATOM 1397 C CA . GLN A 1 184 ? -12.523 -19.094 -4.379 1 98.56 184 GLN A CA 1
ATOM 1398 C C . GLN A 1 184 ? -11.805 -20.422 -4.582 1 98.56 184 GLN A C 1
ATOM 1400 O O . GLN A 1 184 ? -11.984 -21.078 -5.609 1 98.56 184 GLN A O 1
ATOM 1405 N N . TRP A 1 185 ? -11.008 -20.828 -3.627 1 98.62 185 TRP A N 1
ATOM 1406 C CA . TRP A 1 185 ? -10.312 -22.109 -3.682 1 98.62 185 TRP A CA 1
ATOM 1407 C C . TRP A 1 185 ? -11.305 -23.266 -3.701 1 98.62 185 TRP A C 1
ATOM 1409 O O . TRP A 1 185 ? -11.164 -24.203 -4.492 1 98.62 185 TRP A O 1
ATOM 1419 N N . VAL A 1 186 ? -12.289 -23.203 -2.879 1 98.56 186 VAL A N 1
ATOM 1420 C CA . VAL A 1 186 ? -13.305 -24.25 -2.818 1 98.56 186 VAL A CA 1
ATOM 1421 C C . VAL A 1 186 ? -14.016 -24.359 -4.16 1 98.56 186 VAL A C 1
ATOM 1423 O O . VAL A 1 186 ? -14.258 -25.469 -4.66 1 98.56 186 VAL A O 1
ATOM 1426 N N . LYS A 1 187 ? -14.297 -23.234 -4.734 1 98.56 187 LYS A N 1
ATOM 1427 C CA . LYS A 1 187 ? -14.93 -23.234 -6.055 1 98.56 187 LYS A CA 1
ATOM 1428 C C . LYS A 1 187 ? -14.023 -23.906 -7.09 1 98.56 187 LYS A C 1
ATOM 1430 O O . LYS A 1 187 ? -14.484 -24.734 -7.871 1 98.56 187 LYS A O 1
ATOM 1435 N N . LEU A 1 188 ? -12.789 -23.516 -7.102 1 98.69 188 LEU A N 1
ATOM 1436 C CA . LEU A 1 188 ? -11.836 -24.094 -8.039 1 98.69 188 LEU A CA 1
ATOM 1437 C C . LEU A 1 188 ? -11.711 -25.594 -7.82 1 98.69 188 LEU A C 1
ATOM 1439 O O . LEU A 1 188 ? -11.711 -26.375 -8.781 1 98.69 188 LEU A O 1
ATOM 1443 N N . LYS A 1 189 ? -11.602 -25.938 -6.594 1 98.12 189 LYS A N 1
ATOM 1444 C CA . LYS A 1 189 ? -11.492 -27.344 -6.227 1 98.12 189 LYS A CA 1
ATOM 1445 C C . LYS A 1 189 ? -12.672 -28.156 -6.762 1 98.12 189 LYS A C 1
ATOM 1447 O O . LYS A 1 189 ? -12.492 -29.234 -7.324 1 98.12 189 LYS A O 1
ATOM 1452 N N . ASP A 1 190 ? -13.859 -27.641 -6.57 1 98.06 190 ASP A N 1
ATOM 1453 C CA . ASP A 1 190 ? -15.07 -28.297 -7.047 1 98.06 190 ASP A CA 1
ATOM 1454 C C . ASP A 1 190 ? -15.039 -28.484 -8.562 1 98.06 190 ASP A C 1
ATOM 1456 O O . ASP A 1 190 ? -15.414 -29.547 -9.07 1 98.06 190 ASP A O 1
ATOM 1460 N N . GLU A 1 191 ? -14.633 -27.438 -9.227 1 98 191 GLU A N 1
ATOM 1461 C CA . GLU A 1 191 ? -14.555 -27.5 -10.688 1 98 191 GLU A CA 1
ATOM 1462 C C . GLU A 1 191 ? -13.531 -28.531 -11.141 1 98 191 GLU A C 1
ATOM 1464 O O . GLU A 1 191 ? -13.766 -29.266 -12.102 1 98 191 GLU A O 1
ATOM 1469 N N . LEU A 1 192 ? -12.383 -28.594 -10.516 1 98.25 192 LEU A N 1
ATOM 1470 C CA . LEU A 1 192 ? -11.344 -29.547 -10.867 1 98.25 192 LEU A CA 1
ATOM 1471 C C . LEU A 1 192 ? -11.789 -30.969 -10.578 1 98.25 192 LEU A C 1
ATOM 1473 O O . LEU A 1 192 ? -11.531 -31.875 -11.375 1 98.25 192 LEU A O 1
ATOM 1477 N N . ASP A 1 193 ? -12.438 -31.125 -9.438 1 97.69 193 ASP A N 1
ATOM 1478 C CA . ASP A 1 193 ? -12.961 -32.438 -9.094 1 97.69 193 ASP A CA 1
ATOM 1479 C C . ASP A 1 193 ? -13.992 -32.906 -10.117 1 97.69 193 ASP A C 1
ATOM 1481 O O . ASP A 1 193 ? -13.977 -34.062 -10.539 1 97.69 193 ASP A O 1
ATOM 1485 N N . SER A 1 194 ? -14.836 -32.062 -10.516 1 97.38 194 SER A N 1
ATOM 1486 C CA . SER A 1 194 ? -15.836 -32.375 -11.531 1 97.38 194 SER A CA 1
ATOM 1487 C C . SER A 1 194 ? -15.188 -32.75 -12.852 1 97.38 194 SER A C 1
ATOM 1489 O O . SER A 1 194 ? -15.727 -33.562 -13.609 1 97.38 194 SER A O 1
ATOM 1491 N N . ALA A 1 195 ? -14.031 -32.188 -13.109 1 96.69 195 ALA A N 1
ATOM 1492 C CA . ALA A 1 195 ? -13.312 -32.469 -14.352 1 96.69 195 ALA A CA 1
ATOM 1493 C C . ALA A 1 195 ? -12.359 -33.625 -14.188 1 96.69 195 ALA A C 1
ATOM 1495 O O . ALA A 1 195 ? -11.602 -33.969 -15.102 1 96.69 195 ALA A O 1
ATOM 1496 N N . ASN A 1 196 ? -12.305 -34.25 -12.992 1 97 196 ASN A N 1
ATOM 1497 C CA . ASN A 1 196 ? -11.461 -35.375 -12.664 1 97 196 ASN A CA 1
ATOM 1498 C C . ASN A 1 196 ? -9.977 -35.062 -12.82 1 97 196 ASN A C 1
ATOM 1500 O O . ASN A 1 196 ? -9.211 -35.875 -13.367 1 97 196 ASN A O 1
ATOM 1504 N N . LEU A 1 197 ? -9.633 -33.875 -12.469 1 97.75 197 LEU A N 1
ATOM 1505 C CA . LEU A 1 197 ? -8.234 -33.469 -12.461 1 97.75 197 LEU A CA 1
ATOM 1506 C C . LEU A 1 197 ? -7.652 -33.531 -11.055 1 97.75 197 LEU A C 1
ATOM 1508 O O . LEU A 1 197 ? -8.266 -33.062 -10.094 1 97.75 197 LEU A O 1
ATOM 1512 N N . HIS A 1 198 ? -6.473 -34.156 -10.938 1 98.12 198 HIS A N 1
ATOM 1513 C CA . HIS A 1 198 ? -5.785 -34.281 -9.656 1 98.12 198 HIS A CA 1
ATOM 1514 C C . HIS A 1 198 ? -4.812 -33.125 -9.445 1 98.12 198 HIS A C 1
ATOM 1516 O O . HIS A 1 198 ? -4.129 -32.719 -10.383 1 98.12 198 HIS A O 1
ATOM 1522 N N . TYR A 1 199 ? -4.816 -32.594 -8.281 1 98.31 199 TYR A N 1
ATOM 1523 C CA . TYR A 1 199 ? -3.982 -31.453 -7.969 1 98.31 199 TYR A CA 1
ATOM 1524 C C . TYR A 1 199 ? -3.266 -31.641 -6.637 1 98.31 199 TYR A C 1
ATOM 1526 O O . TYR A 1 199 ? -3.678 -32.438 -5.812 1 98.31 199 TYR A O 1
ATOM 1534 N N . ASP A 1 200 ? -2.158 -30.922 -6.484 1 98.19 200 ASP A N 1
ATOM 1535 C CA . ASP A 1 200 ? -1.386 -30.875 -5.246 1 98.19 200 ASP A CA 1
ATOM 1536 C C . ASP A 1 200 ? -1.829 -29.719 -4.363 1 98.19 200 ASP A C 1
ATOM 1538 O O . ASP A 1 200 ? -1.395 -28.578 -4.559 1 98.19 200 ASP A O 1
ATOM 1542 N N . GLU A 1 201 ? -2.574 -29.938 -3.34 1 97.31 201 GLU A N 1
ATOM 1543 C CA . GLU A 1 201 ? -3.148 -28.906 -2.492 1 97.31 201 GLU A CA 1
ATOM 1544 C C . GLU A 1 201 ? -2.059 -28.078 -1.807 1 97.31 201 GLU A C 1
ATOM 1546 O O . GLU A 1 201 ? -2.264 -26.906 -1.485 1 97.31 201 GLU A O 1
ATOM 1551 N N . SER A 1 202 ? -0.938 -28.734 -1.578 1 97.44 202 SER A N 1
ATOM 1552 C CA . SER A 1 202 ? 0.15 -28.031 -0.915 1 97.44 202 SER A CA 1
ATOM 1553 C C . SER A 1 202 ? 0.727 -26.938 -1.812 1 97.44 202 SER A C 1
ATOM 1555 O O . SER A 1 202 ? 1.48 -26.078 -1.349 1 97.44 202 SER A O 1
ATOM 1557 N N . SER A 1 203 ? 0.346 -26.891 -3.078 1 98.44 203 SER A N 1
ATOM 1558 C CA . SER A 1 203 ? 0.858 -25.906 -4.035 1 98.44 203 SER A CA 1
ATOM 1559 C C . SER A 1 203 ? -0.062 -24.703 -4.137 1 98.44 203 SER A C 1
ATOM 1561 O O . SER A 1 203 ? 0.195 -23.781 -4.918 1 98.44 203 SER A O 1
ATOM 1563 N N . LEU A 1 204 ? -1.094 -24.625 -3.332 1 98.81 204 LEU A N 1
ATOM 1564 C CA . LEU A 1 204 ? -2.084 -23.547 -3.367 1 98.81 204 LEU A CA 1
ATOM 1565 C C . LEU A 1 204 ? -1.413 -22.188 -3.238 1 98.81 204 LEU A C 1
ATOM 1567 O O . LEU A 1 204 ? -0.565 -21.984 -2.365 1 98.81 204 LEU A O 1
ATOM 1571 N N . VAL A 1 205 ? -1.792 -21.281 -4.129 1 98.81 205 VAL A N 1
ATOM 1572 C CA . VAL A 1 205 ? -1.255 -19.922 -4.129 1 98.81 205 VAL A CA 1
ATOM 1573 C C . VAL A 1 205 ? -2.371 -18.922 -4.426 1 98.81 205 VAL A C 1
ATOM 1575 O O . VAL A 1 205 ? -3.189 -19.141 -5.324 1 98.81 205 VAL A O 1
ATOM 1578 N N . PHE A 1 206 ? -2.43 -17.891 -3.609 1 98.88 206 PHE A N 1
ATOM 1579 C CA . PHE A 1 206 ? -3.227 -16.719 -3.936 1 98.88 206 PHE A CA 1
ATOM 1580 C C . PHE A 1 206 ? -2.396 -15.695 -4.711 1 98.88 206 PHE A C 1
ATOM 1582 O O . PHE A 1 206 ? -1.302 -15.328 -4.285 1 98.88 206 PHE A O 1
ATOM 1589 N N . ALA A 1 207 ? -2.924 -15.258 -5.855 1 98.56 207 ALA A N 1
ATOM 1590 C CA . ALA A 1 207 ? -2.195 -14.344 -6.727 1 98.56 207 ALA A CA 1
ATOM 1591 C C . ALA A 1 207 ? -2.916 -13 -6.836 1 98.56 207 ALA A C 1
ATOM 1593 O O . ALA A 1 207 ? -4.031 -12.93 -7.359 1 98.56 207 ALA A O 1
ATOM 1594 N N . GLY A 1 208 ? -2.271 -11.961 -6.332 1 97.94 208 GLY A N 1
ATOM 1595 C CA . GLY A 1 208 ? -2.801 -10.617 -6.461 1 97.94 208 GLY A CA 1
ATOM 1596 C C . GLY A 1 208 ? -2.072 -9.781 -7.5 1 97.94 208 GLY A C 1
ATOM 1597 O O . GLY A 1 208 ? -0.843 -9.703 -7.492 1 97.94 208 GLY A O 1
ATOM 1598 N N . TYR A 1 209 ? -2.861 -9.117 -8.352 1 97.31 209 TYR A N 1
ATOM 1599 C CA . TYR A 1 209 ? -2.262 -8.453 -9.508 1 97.31 209 TYR A CA 1
ATOM 1600 C C . TYR A 1 209 ? -2.324 -6.941 -9.359 1 97.31 209 TYR A C 1
ATOM 1602 O O . TYR A 1 209 ? -1.77 -6.207 -10.18 1 97.31 209 TYR A O 1
ATOM 1610 N N . SER A 1 210 ? -2.971 -6.461 -8.359 1 95.44 210 SER A N 1
ATOM 1611 C CA . SER A 1 210 ? -3.262 -5.035 -8.289 1 95.44 210 SER A CA 1
ATOM 1612 C C . SER A 1 210 ? -2.387 -4.348 -7.242 1 95.44 210 SER A C 1
ATOM 1614 O O . SER A 1 210 ? -2.158 -4.891 -6.16 1 95.44 210 SER A O 1
ATOM 1616 N N . SER A 1 211 ? -2.041 -3.141 -7.539 1 91.88 211 SER A N 1
ATOM 1617 C CA . SER A 1 211 ? -1.301 -2.285 -6.617 1 91.88 211 SER A CA 1
ATOM 1618 C C . SER A 1 211 ? -2.119 -1.979 -5.371 1 91.88 211 SER A C 1
ATOM 1620 O O . SER A 1 211 ? -3.35 -1.906 -5.43 1 91.88 211 SER A O 1
ATOM 1622 N N . PRO A 1 212 ? -1.368 -1.733 -4.289 1 91.38 212 PRO A N 1
ATOM 1623 C CA . PRO A 1 212 ? -2.084 -1.29 -3.092 1 91.38 212 PRO A CA 1
ATOM 1624 C C . PRO A 1 212 ? -2.869 -0.001 -3.316 1 91.38 212 PRO A C 1
ATOM 1626 O O . PRO A 1 212 ? -3.811 0.292 -2.572 1 91.38 212 PRO A O 1
ATOM 1629 N N . PHE A 1 213 ? -2.613 0.764 -4.367 1 90.44 213 PHE A N 1
ATOM 1630 C CA . PHE A 1 213 ? -3.227 2.068 -4.59 1 90.44 213 PHE A CA 1
ATOM 1631 C C . PHE A 1 213 ? -4.359 1.966 -5.605 1 90.44 213 PHE A C 1
ATOM 1633 O O . PHE A 1 213 ? -5.035 2.957 -5.891 1 90.4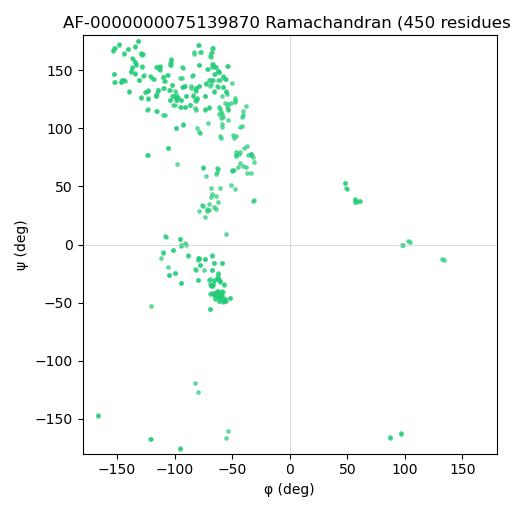4 213 PHE A O 1
ATOM 1640 N N . GLU A 1 214 ? -4.434 0.727 -6.105 1 91.19 214 GLU A N 1
ATOM 1641 C CA . GLU A 1 214 ? -5.594 0.471 -6.953 1 91.19 214 GLU A CA 1
ATOM 1642 C C . GLU A 1 214 ? -6.801 0.044 -6.129 1 91.19 214 GLU A C 1
ATOM 1644 O O . GLU A 1 214 ? -6.793 -1.025 -5.516 1 91.19 214 GLU A O 1
ATOM 1649 N N . ILE A 1 215 ? -7.898 0.863 -6.234 1 87.94 215 ILE A N 1
ATOM 1650 C CA . ILE A 1 215 ? -9.031 0.61 -5.344 1 87.94 215 ILE A CA 1
ATOM 1651 C C . ILE A 1 215 ? -10.156 -0.062 -6.125 1 87.94 215 ILE A C 1
ATOM 1653 O O . ILE A 1 215 ? -10.969 -0.792 -5.547 1 87.94 215 ILE A O 1
ATOM 1657 N N . PHE A 1 216 ? -10.18 0.184 -7.375 1 89.38 216 PHE A N 1
ATOM 1658 C CA . PHE A 1 216 ? -11.234 -0.386 -8.211 1 89.38 216 PHE A CA 1
ATOM 1659 C C . PHE A 1 216 ? -10.664 -1.405 -9.188 1 89.38 216 PHE A C 1
ATOM 1661 O O . PHE A 1 216 ? -9.484 -1.336 -9.547 1 89.38 216 PHE A O 1
ATOM 1668 N N . HIS A 1 217 ? -11.547 -2.354 -9.562 1 93.06 217 HIS A N 1
ATOM 1669 C CA . HIS A 1 217 ? -11.242 -3.314 -10.617 1 93.06 217 HIS A CA 1
ATOM 1670 C C . HIS A 1 217 ? -9.977 -4.105 -10.297 1 93.06 217 HIS A C 1
ATOM 1672 O O . HIS A 1 217 ? -9.133 -4.309 -11.172 1 93.06 217 HIS A O 1
ATOM 1678 N N . ARG A 1 218 ? -9.883 -4.352 -9.016 1 95.94 218 ARG A N 1
ATOM 1679 C CA . ARG A 1 218 ? -8.734 -5.152 -8.609 1 95.94 218 ARG A CA 1
ATOM 1680 C C . ARG A 1 218 ? -8.836 -6.578 -9.141 1 95.94 218 ARG A C 1
ATOM 1682 O O . ARG A 1 218 ? -9.93 -7.047 -9.461 1 95.94 218 ARG A O 1
ATOM 1689 N N . LYS A 1 219 ? -7.711 -7.246 -9.289 1 97.19 219 LYS A N 1
ATOM 1690 C CA . LYS A 1 219 ? -7.641 -8.547 -9.953 1 97.19 219 LYS A CA 1
ATOM 1691 C C . LYS A 1 219 ? -6.902 -9.562 -9.086 1 97.19 219 LYS A C 1
ATOM 1693 O O . LYS A 1 219 ? -5.758 -9.336 -8.688 1 97.19 219 LYS A O 1
ATOM 1698 N N . GLN A 1 220 ? -7.574 -10.672 -8.859 1 97.88 220 GLN A N 1
ATOM 1699 C CA . GLN A 1 220 ? -7.008 -11.773 -8.086 1 97.88 220 GLN A CA 1
ATOM 1700 C C . GLN A 1 220 ? -7.305 -13.117 -8.742 1 97.88 220 GLN A C 1
ATOM 1702 O O . GLN A 1 220 ? -8.273 -13.25 -9.492 1 97.88 220 GLN A O 1
ATOM 1707 N N . GLU A 1 221 ? -6.438 -14.055 -8.5 1 98.56 221 GLU A N 1
ATOM 1708 C CA . GLU A 1 221 ? -6.629 -15.453 -8.883 1 98.56 221 GLU A CA 1
ATOM 1709 C C . GLU A 1 221 ? -6.207 -16.391 -7.758 1 98.56 221 GLU A C 1
ATOM 1711 O O . GLU A 1 221 ? -5.488 -15.992 -6.844 1 98.56 221 GLU A O 1
ATOM 1716 N N . VAL A 1 222 ? -6.734 -17.594 -7.883 1 98.88 222 VAL A N 1
ATOM 1717 C CA . VAL A 1 222 ? -6.258 -18.719 -7.078 1 98.88 222 VAL A CA 1
ATOM 1718 C C . VAL A 1 222 ? -5.598 -19.766 -7.98 1 98.88 222 VAL A C 1
ATOM 1720 O O . VAL A 1 222 ? -6.129 -20.094 -9.047 1 98.88 222 VAL A O 1
ATOM 1723 N N . HIS A 1 223 ? -4.418 -20.234 -7.586 1 98.75 223 HIS A N 1
ATOM 1724 C CA . HIS A 1 223 ? -3.617 -21.172 -8.375 1 98.75 223 HIS A CA 1
ATOM 1725 C C . HIS A 1 223 ? -3.41 -22.484 -7.633 1 98.75 223 HIS A C 1
ATOM 1727 O O . HIS A 1 223 ? -3.205 -22.484 -6.418 1 98.75 223 HIS A O 1
ATOM 1733 N N . VAL A 1 224 ? -3.43 -23.562 -8.352 1 98.88 224 VAL A N 1
ATOM 1734 C CA . VAL A 1 224 ? -3.006 -24.844 -7.805 1 98.88 224 VAL A CA 1
ATOM 1735 C C . VAL A 1 224 ? -2.332 -25.672 -8.891 1 98.88 224 VAL A C 1
ATOM 1737 O O . VAL A 1 224 ? -2.777 -25.688 -10.039 1 98.88 224 VAL A O 1
ATOM 1740 N N . THR A 1 225 ? -1.286 -26.375 -8.531 1 98.75 225 THR A N 1
ATOM 1741 C CA . THR A 1 225 ? -0.549 -27.188 -9.5 1 98.75 225 THR A CA 1
ATOM 1742 C C . THR A 1 225 ? -1.278 -28.5 -9.789 1 98.75 225 THR A C 1
ATOM 1744 O O . THR A 1 225 ? -1.752 -29.156 -8.859 1 98.75 225 THR A O 1
ATOM 1747 N N . ILE A 1 226 ? -1.313 -28.797 -11.023 1 98.25 226 ILE A N 1
ATOM 1748 C CA . ILE A 1 226 ? -1.902 -30.062 -11.445 1 98.25 226 ILE A CA 1
ATOM 1749 C C . ILE A 1 226 ? -0.854 -31.172 -11.375 1 98.25 226 ILE A C 1
ATOM 1751 O O . ILE A 1 226 ? 0.301 -30.969 -11.758 1 98.25 226 ILE A O 1
ATOM 1755 N N . GLU A 1 227 ? -1.274 -32.312 -10.844 1 90.38 227 GLU A N 1
ATOM 1756 C CA . GLU A 1 227 ? -0.406 -33.469 -10.727 1 90.38 227 GLU A CA 1
ATOM 1757 C C . GLU A 1 227 ? -0.393 -34.281 -12.016 1 90.38 227 GLU A C 1
ATOM 1759 O O . GLU A 1 227 ? -1.399 -34.344 -12.727 1 90.38 227 GLU A O 1
ATOM 1764 N N . MET B 1 1 ? 22.531 -47.219 67.438 1 18.48 1 MET B N 1
ATOM 1765 C CA . MET B 1 1 ? 23.422 -46.125 67.875 1 18.48 1 MET B CA 1
ATOM 1766 C C . MET B 1 1 ? 22.609 -44.875 68.25 1 18.48 1 MET B C 1
ATOM 1768 O O . MET B 1 1 ? 21.516 -44.656 67.75 1 18.48 1 MET B O 1
ATOM 1772 N N . ALA B 1 2 ? 23.328 -43.781 68.75 1 19.92 2 ALA B N 1
ATOM 1773 C CA . ALA B 1 2 ? 23.125 -42.906 69.875 1 19.92 2 ALA B CA 1
ATOM 1774 C C . ALA B 1 2 ? 22.078 -41.844 69.562 1 19.92 2 ALA B C 1
ATOM 1776 O O . ALA B 1 2 ? 21.703 -41.656 68.438 1 19.92 2 ALA B O 1
ATOM 1777 N N . THR B 1 3 ? 22.375 -40.531 69.75 1 19.69 3 THR B N 1
ATOM 1778 C CA . THR B 1 3 ? 22.125 -39.656 70.875 1 19.69 3 THR B CA 1
ATOM 1779 C C . THR B 1 3 ? 21.266 -38.469 70.438 1 19.69 3 THR B C 1
ATOM 1781 O O . THR B 1 3 ? 20.312 -38.094 71.125 1 19.69 3 THR B O 1
ATOM 1784 N N . ILE B 1 4 ? 21.531 -37.562 69.312 1 22.11 4 ILE B N 1
ATOM 1785 C CA . ILE B 1 4 ? 21.938 -36.188 69.688 1 22.11 4 ILE B CA 1
ATOM 1786 C C . ILE B 1 4 ? 20.719 -35.281 69.625 1 22.11 4 ILE B C 1
ATOM 1788 O O . ILE B 1 4 ? 20.156 -35.031 68.562 1 22.11 4 ILE B O 1
ATOM 1792 N N . ARG B 1 5 ? 19.703 -35.312 70.438 1 27.19 5 ARG B N 1
ATOM 1793 C CA . ARG B 1 5 ? 18.5 -34.469 70.5 1 27.19 5 ARG B CA 1
ATOM 1794 C C . ARG B 1 5 ? 18.828 -33.031 70.812 1 27.19 5 ARG B C 1
ATOM 1796 O O . ARG B 1 5 ? 18.953 -32.688 72 1 27.19 5 ARG B O 1
ATOM 1803 N N . SER B 1 6 ? 20.078 -32.469 70.062 1 20.77 6 SER B N 1
ATOM 1804 C CA . SER B 1 6 ? 20.672 -31.312 70.75 1 20.77 6 SER B CA 1
ATOM 1805 C C . SER B 1 6 ? 19.641 -30.203 71 1 20.77 6 SER B C 1
ATOM 1807 O O . SER B 1 6 ? 18.75 -30.016 70.125 1 20.77 6 SER B O 1
ATOM 1809 N N . SER B 1 7 ? 19.484 -29.641 72.25 1 23.2 7 SER B N 1
ATOM 1810 C CA . SER B 1 7 ? 18.797 -28.75 73.188 1 23.2 7 SER B CA 1
ATOM 1811 C C . SER B 1 7 ? 19 -27.297 72.75 1 23.2 7 SER B C 1
ATOM 1813 O O . SER B 1 7 ? 19.953 -26.656 73.188 1 23.2 7 SER B O 1
ATOM 1815 N N . CYS B 1 8 ? 19.125 -26.906 71.438 1 21.31 8 CYS B N 1
ATOM 1816 C CA . CYS B 1 8 ? 19.828 -25.625 71.312 1 21.31 8 CYS B CA 1
ATOM 1817 C C . CYS B 1 8 ? 19.031 -24.547 72.062 1 21.31 8 CYS B C 1
ATOM 1819 O O . CYS B 1 8 ? 17.906 -24.234 71.688 1 21.31 8 CYS B O 1
ATOM 1821 N N . THR B 1 9 ? 19.344 -24.281 73.312 1 21.41 9 THR B N 1
ATOM 1822 C CA . THR B 1 9 ? 18.859 -23.375 74.375 1 21.41 9 THR B CA 1
ATOM 1823 C C . THR B 1 9 ? 19.094 -21.922 73.938 1 21.41 9 THR B C 1
ATOM 1825 O O . THR B 1 9 ? 20.203 -21.406 74.062 1 21.41 9 THR B O 1
ATOM 1828 N N . VAL B 1 10 ? 19.078 -21.531 72.625 1 22.27 10 VAL B N 1
ATOM 1829 C CA . VAL B 1 10 ? 19.734 -20.234 72.438 1 22.27 10 VAL B CA 1
ATOM 1830 C C . VAL B 1 10 ? 19.109 -19.219 73.375 1 22.27 10 VAL B C 1
ATOM 1832 O O . VAL B 1 10 ? 17.891 -19.109 73.438 1 22.27 10 VAL B O 1
ATOM 1835 N N . PHE B 1 11 ? 20.047 -18.672 74.25 1 20.44 11 PHE B N 1
ATOM 1836 C CA . PHE B 1 11 ? 20.156 -17.797 75.375 1 20.44 11 PHE B CA 1
ATOM 1837 C C . PHE B 1 11 ? 19.484 -16.453 75.062 1 20.44 11 PHE B C 1
ATOM 1839 O O . PHE B 1 11 ? 19.234 -16.109 73.938 1 20.44 11 PHE B O 1
ATOM 1846 N N . LEU B 1 12 ? 19.906 -15.453 75.875 1 21.27 12 LEU B N 1
ATOM 1847 C CA . LEU B 1 12 ? 19.422 -14.539 76.938 1 21.27 12 LEU B CA 1
ATOM 1848 C C . LEU B 1 12 ? 19.25 -13.133 76.375 1 21.27 12 LEU B C 1
ATOM 1850 O O . LEU B 1 12 ? 18.594 -12.297 77 1 21.27 12 LEU B O 1
ATOM 1854 N N . CYS B 1 13 ? 19.922 -12.711 75.125 1 20.95 13 CYS B N 1
ATOM 1855 C CA . CYS B 1 13 ? 20.547 -11.414 75.375 1 20.95 13 CYS B CA 1
ATOM 1856 C C . CYS B 1 13 ? 19.5 -10.312 75.5 1 20.95 13 CYS B C 1
ATOM 1858 O O . CYS B 1 13 ? 18.703 -10.117 74.562 1 20.95 13 CYS B O 1
ATOM 1860 N N . SER B 1 14 ? 19.188 -9.812 76.688 1 20.77 14 SER B N 1
ATOM 1861 C CA . SER B 1 14 ? 18.234 -8.875 77.25 1 20.77 14 SER B CA 1
ATOM 1862 C C . SER B 1 14 ? 18.5 -7.445 76.812 1 20.77 14 SER B C 1
ATOM 1864 O O . SER B 1 14 ? 19.375 -6.766 77.312 1 20.77 14 SER B O 1
ATOM 1866 N N . LEU B 1 15 ? 18.875 -7.164 75.438 1 24.95 15 LEU B N 1
ATOM 1867 C CA . LEU B 1 15 ? 19.359 -5.809 75.188 1 24.95 15 LEU B CA 1
ATOM 1868 C C . LEU B 1 15 ? 18.344 -4.777 75.688 1 24.95 15 LEU B C 1
ATOM 1870 O O . LEU B 1 15 ? 17.172 -4.82 75.312 1 24.95 15 LEU B O 1
ATOM 1874 N N . VAL B 1 16 ? 18.703 -4.125 76.812 1 21.45 16 VAL B N 1
ATOM 1875 C CA . VAL B 1 16 ? 18.125 -3.078 77.625 1 21.45 16 VAL B CA 1
ATOM 1876 C C . VAL B 1 16 ? 17.797 -1.854 76.812 1 21.45 16 VAL B C 1
ATOM 1878 O O . VAL B 1 16 ? 18.641 -1.384 76 1 21.45 16 VAL B O 1
ATOM 1881 N N . CYS B 1 17 ? 16.5 -1.393 76.688 1 21.25 17 CYS B N 1
ATOM 1882 C CA . CYS B 1 17 ? 15.562 -0.52 76 1 21.25 17 CYS B CA 1
ATOM 1883 C C . CYS B 1 17 ? 15.805 0.94 76.375 1 21.25 17 CYS B C 1
ATOM 1885 O O . CYS B 1 17 ? 15.039 1.523 77.125 1 21.25 17 CYS B O 1
ATOM 1887 N N . VAL B 1 18 ? 17.203 1.332 76.75 1 22.88 18 VAL B N 1
ATOM 1888 C CA . VAL B 1 18 ? 17.188 2.576 77.5 1 22.88 18 VAL B CA 1
ATOM 1889 C C . VAL B 1 18 ? 16.594 3.697 76.688 1 22.88 18 VAL B C 1
ATOM 1891 O O . VAL B 1 18 ? 17.094 3.975 75.562 1 22.88 18 VAL B O 1
ATOM 1894 N N . ALA B 1 19 ? 15.453 4.32 77.062 1 24.64 19 ALA B N 1
ATOM 1895 C CA . ALA B 1 19 ? 14.422 5.242 76.625 1 24.64 19 ALA B CA 1
ATOM 1896 C C . ALA B 1 19 ? 14.93 6.68 76.625 1 24.64 19 ALA B C 1
ATOM 1898 O O . ALA B 1 19 ? 14.898 7.359 77.625 1 24.64 19 ALA B O 1
ATOM 1899 N N . VAL B 1 20 ? 16.344 6.938 76.312 1 25.08 20 VAL B N 1
ATOM 1900 C CA . VAL B 1 20 ? 16.625 8.297 76.75 1 25.08 20 VAL B CA 1
ATOM 1901 C C . VAL B 1 20 ? 15.773 9.289 76 1 25.08 20 VAL B C 1
ATOM 1903 O O . VAL B 1 20 ? 15.766 9.281 74.75 1 25.08 20 VAL B O 1
ATOM 1906 N N . LEU B 1 21 ? 14.82 9.977 76.625 1 24.92 21 LEU B N 1
ATOM 1907 C CA . LEU B 1 21 ? 13.672 10.812 76.312 1 24.92 21 LEU B CA 1
ATOM 1908 C C . LEU B 1 21 ? 14.117 12.203 75.812 1 24.92 21 LEU B C 1
ATOM 1910 O O . LEU B 1 21 ? 14.312 13.094 76.688 1 24.92 21 LEU B O 1
ATOM 1914 N N . SER B 1 22 ? 15.391 12.32 75.25 1 25.25 22 SER B N 1
ATOM 1915 C CA . SER B 1 22 ? 15.75 13.734 75.188 1 25.25 22 SER B CA 1
ATOM 1916 C C . SER B 1 22 ? 14.656 14.562 74.562 1 25.25 22 SER B C 1
ATOM 1918 O O . SER B 1 22 ? 13.875 14.047 73.75 1 25.25 22 SER B O 1
ATOM 1920 N N . CYS B 1 23 ? 14.375 15.781 75.125 1 23.5 23 CYS B N 1
ATOM 1921 C CA . CYS B 1 23 ? 13.453 16.906 75.062 1 23.5 23 CYS B CA 1
ATOM 1922 C C . CYS B 1 23 ? 13.516 17.594 73.688 1 23.5 23 CYS B C 1
ATOM 1924 O O . CYS B 1 23 ? 14.484 18.281 73.375 1 23.5 23 CYS B O 1
ATOM 1926 N N . VAL B 1 24 ? 13.125 16.906 72.625 1 27.36 24 VAL B N 1
ATOM 1927 C CA . VAL B 1 24 ? 13.109 17.422 71.25 1 27.36 24 VAL B CA 1
ATOM 1928 C C . VAL B 1 24 ? 12.125 18.578 71.188 1 27.36 24 VAL B C 1
ATOM 1930 O O . VAL B 1 24 ? 10.914 18.375 71.312 1 27.36 24 VAL B O 1
ATOM 1933 N N . GLU B 1 25 ? 12.469 19.719 71.938 1 27.88 25 GLU B N 1
ATOM 1934 C CA . GLU B 1 25 ? 11.531 20.828 71.812 1 27.88 25 GLU B CA 1
ATOM 1935 C C . GLU B 1 25 ? 11.203 21.078 70.312 1 27.88 25 GLU B C 1
ATOM 1937 O O . GLU B 1 25 ? 12.102 21.109 69.5 1 27.88 25 GLU B O 1
ATOM 1942 N N . ALA B 1 26 ? 9.891 21.062 69.938 1 26.14 26 ALA B N 1
ATOM 1943 C CA . ALA B 1 26 ? 9.047 20.984 68.75 1 26.14 26 ALA B CA 1
ATOM 1944 C C . ALA B 1 26 ? 9.062 22.312 68 1 26.14 26 ALA B C 1
ATOM 1946 O O . ALA B 1 26 ? 8.734 22.344 66.812 1 26.14 26 ALA B O 1
ATOM 1947 N N . ARG B 1 27 ? 9.414 23.516 68.688 1 24.86 27 ARG B N 1
ATOM 1948 C CA . ARG B 1 27 ? 8.344 24.453 68.312 1 24.86 27 ARG B CA 1
ATOM 1949 C C . ARG B 1 27 ? 8.211 24.594 66.812 1 24.86 27 ARG B C 1
ATOM 1951 O O . ARG B 1 27 ? 9.125 24.25 66.062 1 24.86 27 ARG B O 1
ATOM 1958 N N . ASP B 1 28 ? 7.434 25.672 66.438 1 25.56 28 ASP B N 1
ATOM 1959 C CA . ASP B 1 28 ? 6.453 26.047 65.438 1 25.56 28 ASP B CA 1
ATOM 1960 C C . ASP B 1 28 ? 7.145 26.422 64.125 1 25.56 28 ASP B C 1
ATOM 1962 O O . ASP B 1 28 ? 8 27.312 64.062 1 25.56 28 ASP B O 1
ATOM 1966 N N . LEU B 1 29 ? 7.18 25.578 63.188 1 26.42 29 LEU B N 1
ATOM 1967 C CA . LEU B 1 29 ? 7.566 25.516 61.781 1 26.42 29 LEU B CA 1
ATOM 1968 C C . LEU B 1 29 ? 6.824 26.578 60.969 1 26.42 29 LEU B C 1
ATOM 1970 O O . LEU B 1 29 ? 6.797 26.516 59.719 1 26.42 29 LEU B O 1
ATOM 1974 N N . ALA B 1 30 ? 6.129 27.484 61.594 1 30.92 30 ALA B N 1
ATOM 1975 C CA . ALA B 1 30 ? 5.188 27.922 60.562 1 30.92 30 ALA B CA 1
ATOM 1976 C C . ALA B 1 30 ? 5.918 28.578 59.406 1 30.92 30 ALA B C 1
ATOM 1978 O O . ALA B 1 30 ? 6.488 29.672 59.562 1 30.92 30 ALA B O 1
ATOM 1979 N N . LEU B 1 31 ? 6.789 27.891 58.719 1 27.98 31 LEU B N 1
ATOM 1980 C CA . LE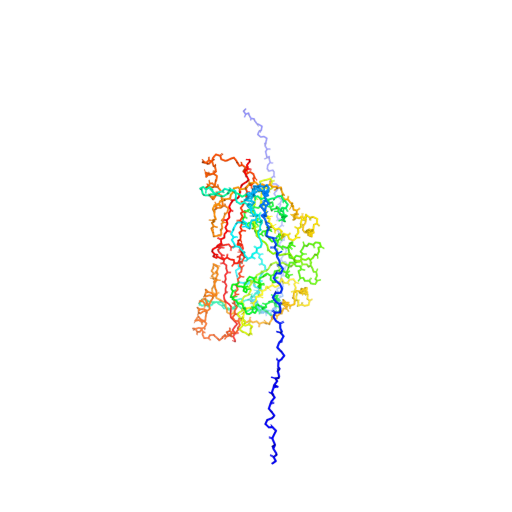U B 1 31 ? 7.395 28.531 57.562 1 27.98 31 LEU B CA 1
ATOM 1981 C C . LEU B 1 31 ? 6.328 29.203 56.719 1 27.98 31 LEU B C 1
ATOM 1983 O O . LEU B 1 31 ? 5.41 28.531 56.219 1 27.98 31 LEU B O 1
ATOM 1987 N N . GLN B 1 32 ? 5.898 30.344 57.125 1 32.16 32 GLN B N 1
ATOM 1988 C CA . GLN B 1 32 ? 4.992 31.078 56.25 1 32.16 32 GLN B CA 1
ATOM 1989 C C . GLN B 1 32 ? 5.52 31.125 54.812 1 32.16 32 GLN B C 1
ATOM 1991 O O . GLN B 1 32 ? 6.516 31.781 54.531 1 32.16 32 GLN B O 1
ATOM 1996 N N . GLY B 1 33 ? 5.93 30.016 54.312 1 30.92 33 GLY B N 1
ATOM 1997 C CA . GLY B 1 33 ? 6.492 30.141 53 1 30.92 33 GLY B CA 1
ATOM 1998 C C . GLY B 1 33 ? 5.621 30.969 52.062 1 30.92 33 GLY B C 1
ATOM 1999 O O . GLY B 1 33 ? 4.426 31.125 52.281 1 30.92 33 GLY B O 1
ATOM 2000 N N . PRO B 1 34 ? 6.254 32.031 51.438 1 36.28 34 PRO B N 1
ATOM 2001 C CA . PRO B 1 34 ? 5.469 32.75 50.469 1 36.28 34 PRO B CA 1
ATOM 2002 C C . PRO B 1 34 ? 4.57 31.844 49.625 1 36.28 34 PRO B C 1
ATOM 2004 O O . PRO B 1 34 ? 4.879 30.656 49.438 1 36.28 34 PRO B O 1
ATOM 2007 N N . ALA B 1 35 ? 3.293 32 49.656 1 35.16 35 ALA B N 1
ATOM 2008 C CA . ALA B 1 35 ? 2.324 31.406 48.75 1 35.16 35 ALA B CA 1
ATOM 2009 C C . ALA B 1 35 ? 2.926 31.203 47.375 1 35.16 35 ALA B C 1
ATOM 2011 O O . ALA B 1 35 ? 3.207 32.188 46.656 1 35.16 35 ALA B O 1
ATOM 2012 N N . LEU B 1 36 ? 3.807 30.281 47.25 1 32.56 36 LEU B N 1
ATOM 2013 C CA . LEU B 1 36 ? 4.02 29.906 45.844 1 32.56 36 LEU B CA 1
ATOM 2014 C C . LEU B 1 36 ? 2.688 29.703 45.125 1 32.56 36 LEU B C 1
ATOM 2016 O O . LEU B 1 36 ? 1.932 28.781 45.469 1 32.56 36 LEU B O 1
ATOM 2020 N N . ARG B 1 37 ? 2.125 30.828 44.844 1 34.84 37 ARG B N 1
ATOM 2021 C CA . ARG B 1 37 ? 1.099 30.594 43.844 1 34.84 37 ARG B CA 1
ATOM 2022 C C . ARG B 1 37 ? 1.575 29.578 42.812 1 34.84 37 ARG B C 1
ATOM 2024 O O . ARG B 1 37 ? 2.52 29.859 42.062 1 34.84 37 ARG B O 1
ATOM 2031 N N . LEU B 1 38 ? 1.457 28.312 43.125 1 32.03 38 LEU B N 1
ATOM 2032 C CA . LEU B 1 38 ? 1.483 27.344 42.031 1 32.03 38 LEU B CA 1
ATOM 2033 C C . LEU B 1 38 ? 0.648 27.812 40.844 1 32.03 38 LEU B C 1
ATOM 2035 O O . LEU B 1 38 ? -0.582 27.859 40.938 1 32.03 38 LEU B O 1
ATOM 2039 N N . VAL B 1 39 ? 1.095 28.781 40.188 1 32.25 39 VAL B N 1
ATOM 2040 C CA . VAL B 1 39 ? 0.557 28.828 38.844 1 32.25 39 VAL B CA 1
ATOM 2041 C C . VAL B 1 39 ? 0.561 27.422 38.219 1 32.25 39 VAL B C 1
ATOM 2043 O O . VAL B 1 39 ? 1.619 26.812 38.062 1 32.25 39 VAL B O 1
ATOM 2046 N N . THR B 1 40 ? -0.42 26.625 38.625 1 31.94 40 THR B N 1
ATOM 2047 C CA . THR B 1 40 ? -0.647 25.516 37.719 1 31.94 40 THR B CA 1
ATOM 2048 C C . THR B 1 40 ? -0.48 25.953 36.25 1 31.94 40 THR B C 1
ATOM 2050 O O . THR B 1 40 ? -1.273 26.734 35.75 1 31.94 40 THR B O 1
ATOM 2053 N N . ASP B 1 41 ? 0.694 26.297 35.875 1 33.94 41 ASP B N 1
ATOM 2054 C CA . ASP B 1 41 ? 0.923 26.203 34.438 1 33.94 41 ASP B CA 1
ATOM 2055 C C . ASP B 1 41 ? 0.203 24.984 33.844 1 33.94 41 ASP B C 1
ATOM 2057 O O . ASP B 1 41 ? 0.572 23.844 34.125 1 33.94 41 ASP B O 1
ATOM 2061 N N . SER B 1 42 ? -1.083 24.875 33.906 1 36.5 42 SER B N 1
ATOM 2062 C CA . SER B 1 42 ? -1.725 23.906 33.031 1 36.5 42 SER B CA 1
ATOM 2063 C C . SER B 1 42 ? -0.946 23.75 31.719 1 36.5 42 SER B C 1
ATOM 2065 O O . SER B 1 42 ? -1.196 24.469 30.75 1 36.5 42 SER B O 1
ATOM 2067 N N . GLY B 1 43 ? 0.357 23.766 31.688 1 38.78 43 GLY B N 1
ATOM 2068 C CA . GLY B 1 43 ? 1.139 23.406 30.516 1 38.78 43 GLY B CA 1
ATOM 2069 C C . GLY B 1 43 ? 0.529 22.266 29.719 1 38.78 43 GLY B C 1
ATOM 2070 O O . GLY B 1 43 ? 0.429 21.141 30.203 1 38.78 43 GLY B O 1
ATOM 2071 N N . ASN B 1 44 ? -0.543 22.438 28.875 1 47 44 ASN B N 1
ATOM 2072 C CA . ASN B 1 44 ? -1.108 21.469 27.938 1 47 44 ASN B CA 1
ATOM 2073 C C . ASN B 1 44 ? -0.029 20.578 27.344 1 47 44 ASN B C 1
ATOM 2075 O O . ASN B 1 44 ? 0.844 21.047 26.609 1 47 44 ASN B O 1
ATOM 2079 N N . GLU B 1 45 ? 0.47 19.625 27.984 1 49.56 45 GLU B N 1
ATOM 2080 C CA . GLU B 1 45 ? 1.479 18.656 27.578 1 49.56 45 GLU B CA 1
ATOM 2081 C C . GLU B 1 45 ? 1.256 18.188 26.141 1 49.56 45 GLU B C 1
ATOM 2083 O O . GLU B 1 45 ? 0.123 17.906 25.75 1 49.56 45 GLU B O 1
ATOM 2088 N N . A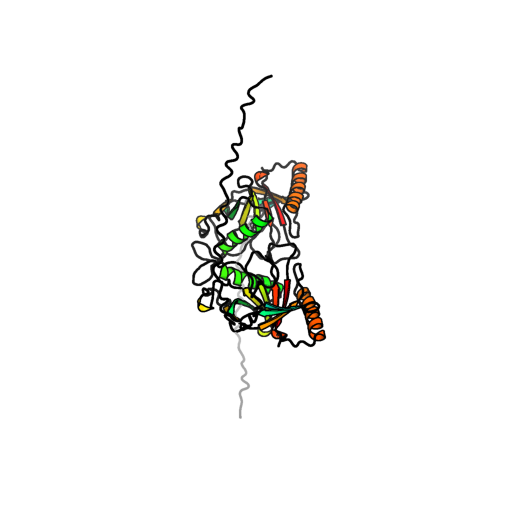LA B 1 46 ? 2.197 18.609 25.281 1 58.03 46 ALA B N 1
ATOM 2089 C CA . ALA B 1 46 ? 2.242 18.125 23.906 1 58.03 46 ALA B CA 1
ATOM 2090 C C . ALA B 1 46 ? 2.012 16.609 23.859 1 58.03 46 ALA B C 1
ATOM 2092 O O . ALA B 1 46 ? 2.613 15.859 24.625 1 58.03 46 ALA B O 1
ATOM 2093 N N . GLU B 1 47 ? 0.751 16.234 23.5 1 73.19 47 GLU B N 1
ATOM 2094 C CA . GLU B 1 47 ? 0.428 14.828 23.281 1 73.19 47 GLU B CA 1
ATOM 2095 C C . GLU B 1 47 ? 0.324 14.492 21.797 1 73.19 47 GLU B C 1
ATOM 2097 O O . GLU B 1 47 ? 0.292 15.391 20.969 1 73.19 47 GLU B O 1
ATOM 2102 N N . GLN B 1 48 ? 0.521 13.227 21.516 1 73.69 48 GLN B N 1
ATOM 2103 C CA . GLN B 1 48 ? 0.261 12.781 20.156 1 73.69 48 GLN B CA 1
ATOM 2104 C C . GLN B 1 48 ? -1.15 13.156 19.703 1 73.69 48 GLN B C 1
ATOM 2106 O O . GLN B 1 48 ? -2.117 12.93 20.438 1 73.69 48 GLN B O 1
ATOM 2111 N N . CYS B 1 49 ? -1.126 14.039 18.656 1 79.75 49 CYS B N 1
ATOM 2112 C CA . CYS B 1 49 ? -2.414 14.461 18.125 1 79.75 49 CYS B CA 1
ATOM 2113 C C . CYS B 1 49 ? -2.834 13.578 16.953 1 79.75 49 CYS B C 1
ATOM 2115 O O . CYS B 1 49 ? -1.991 12.953 16.312 1 79.75 49 CYS B O 1
ATOM 2117 N N . GLY B 1 50 ? -4.137 13.484 16.766 1 86.12 50 GLY B N 1
ATOM 2118 C CA . GLY B 1 50 ? -4.707 12.594 15.773 1 86.12 50 GLY B CA 1
ATOM 2119 C C . GLY B 1 50 ? -5.145 11.258 16.344 1 86.12 50 GLY B C 1
ATOM 2120 O O . GLY B 1 50 ? -5.367 11.133 17.547 1 86.12 50 GLY B O 1
ATOM 2121 N N . PRO B 1 51 ? -5.316 10.344 15.375 1 91.69 51 PRO B N 1
ATOM 2122 C CA . PRO B 1 51 ? -5.742 9.031 15.867 1 91.69 51 PRO B CA 1
ATOM 2123 C C . PRO B 1 51 ? -4.629 8.297 16.609 1 91.69 51 PRO B C 1
ATOM 2125 O O . PRO B 1 51 ? -3.445 8.555 16.375 1 91.69 51 PRO B O 1
ATOM 2128 N N . LYS B 1 52 ? -5.055 7.484 17.531 1 87.06 52 LYS B N 1
ATOM 2129 C CA . LYS B 1 52 ? -4.086 6.609 18.188 1 87.06 52 LYS B CA 1
ATOM 2130 C C . LYS B 1 52 ? -3.584 5.531 17.234 1 87.06 52 LYS B C 1
ATOM 2132 O O . LYS B 1 52 ? -4.371 4.727 16.719 1 87.06 52 LYS B O 1
ATOM 2137 N N . LEU B 1 53 ? -2.322 5.562 16.984 1 91.12 53 LEU B N 1
ATOM 2138 C CA . LEU B 1 53 ? -1.706 4.605 16.078 1 91.12 53 LEU B CA 1
ATOM 2139 C C . LEU B 1 53 ? -0.512 3.92 16.734 1 91.12 53 LEU B C 1
ATOM 2141 O O . LEU B 1 53 ? -0.032 4.367 17.781 1 91.12 53 LEU B O 1
ATOM 2145 N N . SER B 1 54 ? -0.062 2.816 16.172 1 88.25 54 SER B N 1
ATOM 2146 C CA . SER B 1 54 ? 1.13 2.113 16.625 1 88.25 54 SER B CA 1
ATOM 2147 C C . SER B 1 54 ? 2.4 2.797 16.141 1 88.25 54 SER B C 1
ATOM 2149 O O . SER B 1 54 ? 3.49 2.543 16.656 1 88.25 54 SER B O 1
ATOM 2151 N N . ILE B 1 55 ? 2.246 3.639 15.133 1 92.62 55 ILE B N 1
ATOM 2152 C CA . ILE B 1 55 ? 3.395 4.348 14.578 1 92.62 55 ILE B CA 1
ATOM 2153 C C . ILE B 1 55 ? 3.396 5.793 15.07 1 92.62 55 ILE B C 1
ATOM 2155 O O . ILE B 1 55 ? 2.363 6.312 15.492 1 92.62 55 ILE B O 1
ATOM 2159 N N . GLU B 1 56 ? 4.531 6.398 15.016 1 95.44 56 GLU B N 1
ATOM 2160 C CA . GLU B 1 56 ? 4.691 7.762 15.5 1 95.44 56 GLU B CA 1
ATOM 2161 C C . GLU B 1 56 ? 3.971 8.758 14.602 1 95.44 56 GLU B C 1
ATOM 2163 O O . GLU B 1 56 ? 3.982 8.617 13.375 1 95.44 56 GLU B O 1
ATOM 2168 N N . THR B 1 57 ? 3.375 9.742 15.203 1 96.44 57 THR B N 1
ATOM 2169 C CA . THR B 1 57 ? 2.785 10.898 14.547 1 96.44 57 THR B CA 1
ATOM 2170 C C . THR B 1 57 ? 3.281 12.195 15.188 1 96.44 57 THR B C 1
ATOM 2172 O O . THR B 1 57 ? 3.848 12.172 16.281 1 96.44 57 THR B O 1
ATOM 2175 N N . PRO B 1 58 ? 3.1 13.305 14.539 1 96 58 PRO B N 1
ATOM 2176 C CA . PRO B 1 58 ? 3.555 14.562 15.133 1 96 58 PRO B CA 1
ATOM 2177 C C . PRO B 1 58 ? 2.861 14.875 16.453 1 96 58 PRO B C 1
ATOM 2179 O O . PRO B 1 58 ? 1.673 14.594 16.625 1 96 58 PRO B O 1
ATOM 2182 N N . VAL B 1 59 ? 3.615 15.539 17.297 1 94.75 59 VAL B N 1
ATOM 2183 C CA . VAL B 1 59 ? 3.051 16.016 18.562 1 94.75 59 VAL B CA 1
ATOM 2184 C C . VAL B 1 59 ? 2.354 17.359 18.344 1 94.75 59 VAL B C 1
ATOM 2186 O O . VAL B 1 59 ? 2.781 18.156 17.5 1 94.75 59 VAL B O 1
ATOM 2189 N N . CYS B 1 60 ? 1.314 17.516 19.062 1 96.5 60 CYS B N 1
ATOM 2190 C CA . CYS B 1 60 ? 0.595 18.781 19.016 1 96.5 60 CYS B CA 1
ATOM 2191 C C . CYS B 1 60 ? -0.123 19.047 20.328 1 96.5 60 CYS B C 1
ATOM 2193 O O . CYS B 1 60 ? -0.053 18.234 21.266 1 96.5 60 CYS B O 1
ATOM 2195 N N . THR B 1 61 ? -0.611 20.281 20.453 1 95.88 61 THR B N 1
ATOM 2196 C CA . THR B 1 61 ? -1.509 20.656 21.531 1 95.88 61 THR B CA 1
ATOM 2197 C C . THR B 1 61 ? -2.875 21.062 20.984 1 95.88 61 THR B C 1
ATOM 2199 O O . THR B 1 61 ? -2.967 21.938 20.109 1 95.88 61 THR B O 1
ATOM 2202 N N . VAL B 1 62 ? -3.887 20.438 21.547 1 95.62 62 VAL B N 1
ATOM 2203 C CA . VAL B 1 62 ? -5.234 20.828 21.141 1 95.62 62 VAL B CA 1
ATOM 2204 C C . VAL B 1 62 ? -5.656 22.078 21.922 1 95.62 62 VAL B C 1
ATOM 2206 O O . VAL B 1 62 ? -5.828 22.031 23.141 1 95.62 62 VAL B O 1
ATOM 2209 N N . GLU B 1 63 ? -5.867 23.078 21.219 1 96.12 63 GLU B N 1
ATOM 2210 C CA . GLU B 1 63 ? -6.172 24.359 21.875 1 96.12 63 GLU B CA 1
ATOM 2211 C C . GLU B 1 63 ? -7.676 24.578 21.984 1 96.12 63 GLU B C 1
ATOM 2213 O O . GLU B 1 63 ? -8.148 25.25 22.906 1 96.12 63 GLU B O 1
ATOM 2218 N N . LYS B 1 64 ? -8.352 24.078 21 1 94.38 64 LYS B N 1
ATOM 2219 C CA . LYS B 1 64 ? -9.797 24.281 20.969 1 94.38 64 LYS B CA 1
ATOM 2220 C C . LYS B 1 64 ? -10.492 23.156 20.219 1 94.38 64 LYS B C 1
ATOM 2222 O O . LYS B 1 64 ? -9.992 22.672 19.203 1 94.38 64 LYS B O 1
ATOM 2227 N N . LYS B 1 65 ? -11.625 22.734 20.734 1 94 65 LYS B N 1
ATOM 2228 C CA . LYS B 1 65 ? -12.523 21.828 20.031 1 94 65 LYS B CA 1
ATOM 2229 C C . LYS B 1 65 ? -13.789 22.547 19.578 1 94 65 LYS B C 1
ATOM 2231 O O . LYS B 1 65 ? -14.555 23.047 20.406 1 94 65 LYS B O 1
ATOM 2236 N N . GLY B 1 66 ? -13.883 22.688 18.312 1 92.25 66 GLY B N 1
ATOM 2237 C CA . GLY B 1 66 ? -15.078 23.312 17.75 1 92.25 66 GLY B CA 1
ATOM 2238 C C . GLY B 1 66 ? -16.125 22.297 17.312 1 92.25 66 GLY B C 1
ATOM 2239 O O . GLY B 1 66 ? -15.992 21.094 17.594 1 92.25 66 GLY B O 1
ATOM 2240 N N . ASP B 1 67 ? -17.203 22.875 16.703 1 92.31 67 ASP B N 1
ATOM 2241 C CA . ASP B 1 67 ? -18.219 22.016 16.094 1 92.31 67 ASP B CA 1
ATOM 2242 C C . ASP B 1 67 ? -17.766 21.5 14.742 1 92.31 67 ASP B C 1
ATOM 2244 O O . ASP B 1 67 ? -17.875 22.188 13.734 1 92.31 67 ASP B O 1
ATOM 2248 N N . GLY B 1 68 ? -17.234 20.281 14.742 1 95.62 68 GLY B N 1
ATOM 2249 C CA . GLY B 1 68 ? -16.828 19.672 13.484 1 95.62 68 GLY B CA 1
ATOM 2250 C C . GLY B 1 68 ? -15.352 19.812 13.188 1 95.62 68 GLY B C 1
ATOM 2251 O O . GLY B 1 68 ? -14.891 19.484 12.102 1 95.62 68 GLY B O 1
ATOM 2252 N N . PHE B 1 69 ? -14.688 20.484 14.141 1 97.88 69 PHE B N 1
ATOM 2253 C CA . PHE B 1 69 ? -13.25 20.641 13.922 1 97.88 69 PHE B CA 1
ATOM 2254 C C . PHE B 1 69 ? -12.516 20.797 15.25 1 97.88 69 PHE B C 1
ATOM 2256 O O . PHE B 1 69 ? -13.141 20.938 16.297 1 97.88 69 PHE B O 1
ATOM 2263 N N . GLU B 1 70 ? -11.188 20.656 15.156 1 97.19 70 GLU B N 1
ATOM 2264 C CA . GLU B 1 70 ? -10.258 20.938 16.234 1 97.19 70 GLU B CA 1
ATOM 2265 C C . GLU B 1 70 ? -9.156 21.906 15.789 1 97.19 70 GLU B C 1
ATOM 2267 O O . GLU B 1 70 ? -8.734 21.875 14.633 1 97.19 70 GLU B O 1
ATOM 2272 N N . LEU B 1 71 ? -8.766 22.734 16.766 1 97.88 71 LEU B N 1
ATOM 2273 C CA . LEU B 1 71 ? -7.582 23.547 16.547 1 97.88 71 LEU B CA 1
ATOM 2274 C C . LEU B 1 71 ? -6.371 22.953 17.25 1 97.88 71 LEU B C 1
ATOM 2276 O O . LEU B 1 71 ? -6.375 22.797 18.484 1 97.88 71 LEU B O 1
ATOM 2280 N N . ARG B 1 72 ? -5.375 22.641 16.453 1 98 72 ARG B N 1
ATOM 2281 C CA . ARG B 1 72 ? -4.152 22.047 16.984 1 98 72 ARG B CA 1
ATOM 2282 C C . ARG B 1 72 ? -2.955 22.969 16.766 1 98 72 ARG B C 1
ATOM 2284 O O . ARG B 1 72 ? -2.734 23.438 15.656 1 98 72 ARG B O 1
ATOM 2291 N N . ARG B 1 73 ? -2.266 23.188 17.812 1 97.88 73 ARG B N 1
ATOM 2292 C CA . ARG B 1 73 ? -0.986 23.891 17.703 1 97.88 73 ARG B CA 1
ATOM 2293 C C . ARG B 1 73 ? 0.157 22.906 17.5 1 97.88 73 ARG B C 1
ATOM 2295 O O . ARG B 1 73 ? 0.375 22.016 18.328 1 97.88 73 ARG B O 1
ATOM 2302 N N . TYR B 1 74 ? 0.816 23.047 16.375 1 97 74 TYR B N 1
ATOM 2303 C CA . TYR B 1 74 ? 2.01 22.25 16.094 1 97 74 TYR B CA 1
ATOM 2304 C C . TYR B 1 74 ? 3.273 23.078 16.328 1 97 74 TYR B C 1
ATOM 2306 O O . TYR B 1 74 ? 3.418 24.172 15.781 1 97 74 TYR B O 1
ATOM 2314 N N . PRO B 1 75 ? 4.184 22.562 17.109 1 96.38 75 PRO B N 1
ATOM 2315 C CA . PRO B 1 75 ? 5.434 23.297 17.328 1 96.38 75 PRO B CA 1
ATOM 2316 C C . PRO B 1 75 ? 6.312 23.344 16.078 1 96.38 75 PRO B C 1
ATOM 2318 O O . PRO B 1 75 ? 6.094 22.578 15.141 1 96.38 75 PRO B O 1
ATOM 2321 N N . ALA B 1 76 ? 7.25 24.266 16.078 1 96.81 76 ALA B N 1
ATOM 2322 C CA . ALA B 1 76 ? 8.258 24.297 15.023 1 96.81 76 ALA B CA 1
ATOM 2323 C C . ALA B 1 76 ? 9.172 23.078 15.094 1 96.81 76 ALA B C 1
ATOM 2325 O O . ALA B 1 76 ? 9.266 22.438 16.141 1 96.81 76 ALA B O 1
ATOM 2326 N N . GLY B 1 77 ? 9.703 22.734 13.961 1 96.38 77 GLY B N 1
ATOM 2327 C CA . GLY B 1 77 ? 10.781 21.766 13.969 1 96.38 77 GLY B CA 1
ATOM 2328 C C . GLY B 1 77 ? 10.344 20.375 13.539 1 96.38 77 GLY B C 1
ATOM 2329 O O . GLY B 1 77 ? 11.117 19.422 13.609 1 96.38 77 GLY B O 1
ATOM 2330 N N . GLN B 1 78 ? 9.086 20.234 13.164 1 96.56 78 GLN B N 1
ATOM 2331 C CA . GLN B 1 78 ? 8.734 18.984 12.516 1 96.56 78 GLN B CA 1
ATOM 2332 C C . GLN B 1 78 ? 9.5 18.797 11.211 1 96.56 78 GLN B C 1
ATOM 2334 O O . GLN B 1 78 ? 9.664 19.75 10.438 1 96.56 78 GLN B O 1
ATOM 2339 N N . ILE B 1 79 ? 9.984 17.578 11.07 1 98.5 79 ILE B N 1
ATOM 2340 C CA . ILE B 1 79 ? 10.75 17.297 9.859 1 98.5 79 ILE B CA 1
ATOM 2341 C C . ILE B 1 79 ? 9.953 16.375 8.945 1 98.5 79 ILE B C 1
ATOM 2343 O O . ILE B 1 79 ? 9.383 15.383 9.398 1 98.5 79 ILE B O 1
ATOM 2347 N N . TRP B 1 80 ? 9.93 16.703 7.66 1 98.75 80 TRP B N 1
ATOM 2348 C CA . TRP B 1 80 ? 9.172 15.969 6.656 1 98.75 80 TRP B CA 1
ATOM 2349 C C . TRP B 1 80 ? 10.039 15.656 5.438 1 98.75 80 TRP B C 1
ATOM 2351 O O . TRP B 1 80 ? 10.883 16.469 5.051 1 98.75 80 TRP B O 1
ATOM 2361 N N . ALA B 1 81 ? 9.859 14.508 4.898 1 98.88 81 ALA B N 1
ATOM 2362 C CA . ALA B 1 81 ? 10.328 14.188 3.553 1 98.88 81 ALA B CA 1
ATOM 2363 C C . ALA B 1 81 ? 9.227 14.398 2.523 1 98.88 81 ALA B C 1
ATOM 2365 O O . ALA B 1 81 ? 8.172 13.758 2.592 1 98.88 81 ALA B O 1
ATOM 2366 N N . GLU B 1 82 ? 9.484 15.281 1.623 1 98.88 82 GLU B N 1
ATOM 2367 C CA . GLU B 1 82 ? 8.391 15.625 0.712 1 98.88 82 GLU B CA 1
ATOM 2368 C C . GLU B 1 82 ? 8.836 15.516 -0.744 1 98.88 82 GLU B C 1
ATOM 2370 O O . GLU B 1 82 ? 10.023 15.656 -1.046 1 98.88 82 GLU B O 1
ATOM 2375 N N . THR B 1 83 ? 7.898 15.258 -1.642 1 98.94 83 THR B N 1
ATOM 2376 C CA . THR B 1 83 ? 8.125 15.211 -3.082 1 98.94 83 THR B CA 1
ATOM 2377 C C . THR B 1 83 ? 6.918 15.773 -3.834 1 98.94 83 THR B C 1
ATOM 2379 O O . THR B 1 83 ? 5.777 15.602 -3.404 1 98.94 83 THR B O 1
ATOM 2382 N N . VAL B 1 84 ? 7.223 16.5 -4.895 1 98.88 84 VAL B N 1
ATOM 2383 C CA . VAL B 1 84 ? 6.164 16.984 -5.777 1 98.88 84 VAL B CA 1
ATOM 2384 C C . VAL B 1 84 ? 6.055 16.062 -6.992 1 98.88 84 VAL B C 1
ATOM 2386 O O . VAL B 1 84 ? 7.055 15.781 -7.656 1 98.88 84 VAL B O 1
ATOM 2389 N N . VAL B 1 85 ? 4.863 15.547 -7.188 1 98.75 85 VAL B N 1
ATOM 2390 C CA . VAL B 1 85 ? 4.562 14.805 -8.406 1 98.75 85 VAL B CA 1
ATOM 2391 C C . VAL B 1 85 ? 3.832 15.711 -9.398 1 98.75 85 VAL B C 1
ATOM 2393 O O . VAL B 1 85 ? 2.611 15.875 -9.312 1 98.75 85 VAL B O 1
ATOM 2396 N N . ALA B 1 86 ? 4.629 16.203 -10.352 1 98.62 86 ALA B N 1
ATOM 2397 C CA . ALA B 1 86 ? 4.113 17.219 -11.258 1 98.62 86 ALA B CA 1
ATOM 2398 C C . ALA B 1 86 ? 3.238 16.594 -12.344 1 98.62 86 ALA B C 1
ATOM 2400 O O . ALA B 1 86 ? 3.367 15.398 -12.641 1 98.62 86 ALA B O 1
ATOM 2401 N N . ASN B 1 87 ? 2.32 17.375 -12.875 1 98.44 87 ASN B N 1
ATOM 2402 C CA . ASN B 1 87 ? 1.472 16.969 -13.992 1 98.44 87 ASN B CA 1
ATOM 2403 C C . ASN B 1 87 ? 0.853 15.594 -13.766 1 98.44 87 ASN B C 1
ATOM 2405 O O . ASN B 1 87 ? 0.951 14.711 -14.617 1 98.44 87 ASN B O 1
ATOM 2409 N N . SER B 1 88 ? 0.239 15.461 -12.672 1 97.94 88 SER B N 1
ATOM 2410 C CA . SER B 1 88 ? -0.289 14.156 -12.281 1 97.94 88 SER B CA 1
ATOM 2411 C C . SER B 1 88 ? -1.718 14.273 -11.758 1 97.94 88 SER B C 1
ATOM 2413 O O . SER B 1 88 ? -2.098 15.305 -11.203 1 97.94 88 SER B O 1
ATOM 2415 N N . SER B 1 89 ? -2.496 13.172 -12.031 1 96.88 89 SER B N 1
ATOM 2416 C CA . SER B 1 89 ? -3.764 13.023 -11.32 1 96.88 89 SER B CA 1
ATOM 2417 C C . SER B 1 89 ? -3.537 12.742 -9.836 1 96.88 89 SER B C 1
ATOM 2419 O O . SER B 1 89 ? -2.426 12.406 -9.43 1 96.88 89 SER B O 1
ATOM 2421 N N . TYR B 1 90 ? -4.594 12.891 -9.039 1 97.5 90 TYR B N 1
ATOM 2422 C CA . TYR B 1 90 ? -4.547 12.602 -7.609 1 97.5 90 TYR B CA 1
ATOM 2423 C C . TYR B 1 90 ? -4.07 11.172 -7.359 1 97.5 90 TYR B C 1
ATOM 2425 O O . TYR B 1 90 ? -3.17 10.945 -6.551 1 97.5 90 TYR B O 1
ATOM 2433 N N . ARG B 1 91 ? -4.637 10.289 -8.031 1 94.19 91 ARG B N 1
ATOM 2434 C CA . ARG B 1 91 ? -4.336 8.875 -7.812 1 94.19 91 ARG B CA 1
ATOM 2435 C C . ARG B 1 91 ? -2.889 8.562 -8.18 1 94.19 91 ARG B C 1
ATOM 2437 O O . ARG B 1 91 ? -2.193 7.859 -7.449 1 94.19 91 ARG B O 1
ATOM 2444 N N . GLN B 1 92 ? -2.473 9.023 -9.305 1 94.81 92 GLN B N 1
ATOM 2445 C CA . GLN B 1 92 ? -1.09 8.82 -9.727 1 94.81 92 GLN B CA 1
ATOM 2446 C C . GLN B 1 92 ? -0.116 9.438 -8.727 1 94.81 92 GLN B C 1
ATOM 2448 O O . GLN B 1 92 ? 0.9 8.828 -8.383 1 94.81 92 GLN B O 1
ATOM 2453 N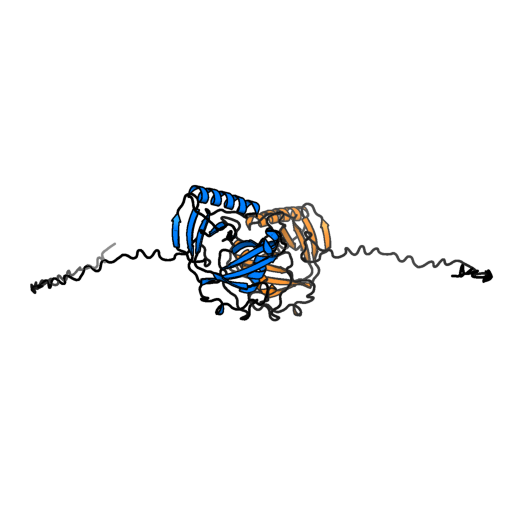 N . ALA B 1 93 ? -0.462 10.609 -8.273 1 97.88 93 ALA B N 1
ATOM 2454 C CA . ALA B 1 93 ? 0.409 11.305 -7.332 1 97.88 93 ALA B CA 1
ATOM 2455 C C . ALA B 1 93 ? 0.52 10.539 -6.02 1 97.88 93 ALA B C 1
ATOM 2457 O O . ALA B 1 93 ? 1.598 10.469 -5.422 1 97.88 93 ALA B O 1
ATOM 2458 N N . CYS B 1 94 ? -0.577 10.023 -5.547 1 97.06 94 CYS B N 1
ATOM 2459 C CA . CYS B 1 94 ? -0.559 9.258 -4.305 1 97.06 94 CYS B CA 1
ATOM 2460 C C . CYS B 1 94 ? 0.365 8.055 -4.418 1 97.06 94 CYS B C 1
ATOM 2462 O O . CYS B 1 94 ? 1.185 7.809 -3.531 1 97.06 94 CYS B O 1
ATOM 2464 N N . SER B 1 95 ? 0.279 7.363 -5.547 1 93.81 95 SER B N 1
ATOM 2465 C CA . SER B 1 95 ? 1.107 6.18 -5.758 1 93.81 95 SER B CA 1
ATOM 2466 C C . SER B 1 95 ? 2.574 6.559 -5.93 1 93.81 95 SER B C 1
ATOM 2468 O O . SER B 1 95 ? 3.422 6.156 -5.129 1 93.81 95 SER B O 1
ATOM 2470 N N . ASP B 1 96 ? 2.873 7.418 -6.875 1 95.56 96 ASP B N 1
ATOM 2471 C CA . ASP B 1 96 ? 4.254 7.777 -7.18 1 95.56 96 ASP B CA 1
ATOM 2472 C C . ASP B 1 96 ? 4.922 8.461 -5.992 1 95.56 96 ASP B C 1
ATOM 2474 O O . ASP B 1 96 ? 6.07 8.156 -5.656 1 95.56 96 ASP B O 1
ATOM 2478 N N . GLY B 1 97 ? 4.16 9.367 -5.395 1 98.06 97 GLY B N 1
ATOM 2479 C CA . GLY B 1 97 ? 4.715 10.086 -4.258 1 98.06 97 GLY B CA 1
ATOM 2480 C C . GLY B 1 97 ? 4.984 9.195 -3.061 1 98.06 97 GLY B C 1
ATOM 2481 O O . GLY B 1 97 ? 6.02 9.32 -2.406 1 98.06 97 GLY B O 1
ATOM 2482 N N . PHE B 1 98 ? 4.051 8.328 -2.781 1 97.38 98 PHE B N 1
ATOM 2483 C CA . PHE B 1 98 ? 4.258 7.383 -1.692 1 97.38 98 PHE B CA 1
ATOM 2484 C C . PHE B 1 98 ? 5.52 6.562 -1.926 1 97.38 98 PHE B C 1
ATOM 2486 O O . PHE B 1 98 ? 6.367 6.449 -1.038 1 97.38 98 PHE B O 1
ATOM 2493 N N . TYR B 1 99 ? 5.66 6.051 -3.109 1 92.62 99 TYR B N 1
ATOM 2494 C CA . TYR B 1 99 ? 6.789 5.168 -3.355 1 92.62 99 TYR B CA 1
ATOM 2495 C C . TYR B 1 99 ? 8.102 5.938 -3.312 1 92.62 99 TYR B C 1
ATOM 2497 O O . TYR B 1 99 ? 9.117 5.426 -2.824 1 92.62 99 TYR B O 1
ATOM 2505 N N . ARG B 1 100 ? 8.141 7.164 -3.773 1 95.75 100 ARG B N 1
ATOM 2506 C CA . ARG B 1 100 ? 9.352 7.969 -3.684 1 95.75 100 ARG B CA 1
ATOM 2507 C C . ARG B 1 100 ? 9.766 8.172 -2.23 1 95.75 100 ARG B C 1
ATOM 2509 O O . ARG B 1 100 ? 10.93 7.977 -1.878 1 95.75 100 ARG B O 1
ATOM 2516 N N . CYS B 1 101 ? 8.773 8.516 -1.433 1 97.44 101 CYS B N 1
ATOM 2517 C CA . CYS B 1 101 ? 9.07 8.711 -0.018 1 97.44 101 CYS B CA 1
ATOM 2518 C C . CYS B 1 101 ? 9.414 7.391 0.655 1 97.44 101 CYS B C 1
ATOM 2520 O O . CYS B 1 101 ? 10.312 7.336 1.496 1 97.44 101 CYS B O 1
ATOM 2522 N N . PHE B 1 102 ? 8.828 6.426 0.232 1 94.62 102 PHE B N 1
ATOM 2523 C CA . PHE B 1 102 ? 9.062 5.105 0.8 1 94.62 102 PHE B CA 1
ATOM 2524 C C . PHE B 1 102 ? 10.469 4.613 0.452 1 94.62 102 PHE B C 1
ATOM 2526 O O . PHE B 1 102 ? 11.148 4.02 1.29 1 94.62 102 PHE B O 1
ATOM 2533 N N . TYR B 1 103 ? 10.836 4.828 -0.746 1 92.75 103 TYR B N 1
ATOM 2534 C CA . TYR B 1 103 ? 12.195 4.465 -1.138 1 92.75 103 TYR B CA 1
ATOM 2535 C C . TYR B 1 103 ? 13.219 5.184 -0.272 1 92.75 103 TYR B C 1
ATOM 2537 O O . TYR B 1 103 ? 14.195 4.574 0.177 1 92.75 103 TYR B O 1
ATOM 2545 N N . PHE B 1 104 ? 12.969 6.371 -0.004 1 95.88 104 PHE B N 1
ATOM 2546 C CA . PHE B 1 104 ? 13.852 7.141 0.868 1 95.88 104 PHE B CA 1
ATOM 2547 C C . PHE B 1 104 ? 13.984 6.473 2.23 1 95.88 104 PHE B C 1
ATOM 2549 O O . PHE B 1 104 ? 15.094 6.223 2.699 1 95.88 104 PHE B O 1
ATOM 2556 N N . ILE B 1 105 ? 12.953 6.125 2.809 1 94.31 105 ILE B N 1
ATOM 2557 C CA . ILE B 1 105 ? 13.031 5.613 4.172 1 94.31 105 ILE B CA 1
ATOM 2558 C C . ILE B 1 105 ? 13.5 4.16 4.148 1 94.31 105 ILE B C 1
ATOM 2560 O O . ILE B 1 105 ? 13.867 3.602 5.188 1 94.31 105 ILE B O 1
ATOM 2564 N N . SER B 1 106 ? 13.508 3.588 3.023 1 89.31 106 SER B N 1
ATOM 2565 C CA . SER B 1 106 ? 13.883 2.18 2.916 1 89.31 106 SER B CA 1
ATOM 2566 C C . SER B 1 106 ? 15.359 2.021 2.586 1 89.31 106 SER B C 1
ATOM 2568 O O . SER B 1 106 ? 15.836 0.903 2.381 1 89.31 106 SER B O 1
ATOM 2570 N N . GLY B 1 107 ? 16.047 3.164 2.428 1 89.44 107 GLY B N 1
ATOM 2571 C CA . GLY B 1 107 ? 17.484 3.031 2.256 1 89.44 107 GLY B CA 1
ATOM 2572 C C . GLY B 1 107 ? 18.031 3.871 1.117 1 89.44 107 GLY B C 1
ATOM 2573 O O . GLY B 1 107 ? 19.25 4.008 0.965 1 89.44 107 GLY B O 1
ATOM 2574 N N . LYS B 1 108 ? 17.125 4.379 0.28 1 92.06 108 LYS B N 1
ATOM 2575 C CA . LYS B 1 108 ? 17.594 5.277 -0.773 1 92.06 108 LYS B CA 1
ATOM 2576 C C . LYS B 1 108 ? 17.938 6.656 -0.21 1 92.06 108 LYS B C 1
ATOM 2578 O O . LYS B 1 108 ? 17.344 7.66 -0.605 1 92.06 108 LYS B O 1
ATOM 2583 N N . ASN B 1 109 ? 18.922 6.641 0.575 1 94.75 109 ASN B N 1
ATOM 2584 C CA . ASN B 1 109 ? 19.453 7.82 1.249 1 94.75 109 ASN B CA 1
ATOM 2585 C C . ASN B 1 109 ? 20.953 7.707 1.467 1 94.75 109 ASN B C 1
ATOM 2587 O O . ASN B 1 109 ? 21.547 6.652 1.222 1 94.75 109 ASN B O 1
ATOM 2591 N N . SER B 1 110 ? 21.578 8.742 1.904 1 95.69 110 SER B N 1
ATOM 2592 C CA . SER B 1 110 ? 23.031 8.844 1.968 1 95.69 110 SER B CA 1
ATOM 2593 C C . SER B 1 110 ? 23.625 7.848 2.959 1 95.69 110 SER B C 1
ATOM 2595 O O . SER B 1 110 ? 24.766 7.414 2.812 1 95.69 110 SER B O 1
ATOM 2597 N N . ALA B 1 111 ? 22.891 7.531 3.99 1 93.88 111 ALA B N 1
ATOM 2598 C CA . ALA B 1 111 ? 23.359 6.586 5 1 93.88 111 ALA B CA 1
ATOM 2599 C C . ALA B 1 111 ? 23 5.152 4.629 1 93.88 111 ALA B C 1
ATOM 2601 O O . ALA B 1 111 ? 23.391 4.207 5.32 1 93.88 111 ALA B O 1
ATOM 2602 N N . LYS B 1 112 ? 22.172 4.984 3.588 1 88.06 112 LYS B N 1
ATOM 2603 C CA . LYS B 1 112 ? 21.703 3.672 3.156 1 88.06 112 LYS B CA 1
ATOM 2604 C C . LYS B 1 112 ? 21 2.936 4.297 1 88.06 112 LYS B C 1
ATOM 2606 O O . LYS B 1 112 ? 21.234 1.739 4.496 1 88.06 112 LYS B O 1
ATOM 2611 N N . GLU B 1 113 ? 20.266 3.676 5.066 1 88.88 113 GLU B N 1
ATOM 2612 C CA . GLU B 1 113 ? 19.609 3.1 6.238 1 88.88 113 GLU B CA 1
ATOM 2613 C C . GLU B 1 113 ? 18.094 3.137 6.098 1 88.88 113 GLU B C 1
ATOM 2615 O O . GLU B 1 113 ? 17.547 3.977 5.375 1 88.88 113 GLU B O 1
ATOM 2620 N N . SER B 1 114 ? 17.516 2.143 6.801 1 87.94 114 SER B N 1
ATOM 2621 C CA . SER B 1 114 ? 16.062 2.162 6.918 1 87.94 114 SER B CA 1
ATOM 2622 C C . SER B 1 114 ? 15.609 3.109 8.023 1 87.94 114 SER B C 1
ATOM 2624 O O . SER B 1 114 ? 16.219 3.156 9.094 1 87.94 114 SER B O 1
ATOM 2626 N N . ILE B 1 115 ? 14.625 3.863 7.66 1 93.81 115 ILE B N 1
ATOM 2627 C CA . ILE B 1 115 ? 14 4.777 8.609 1 93.81 115 ILE B CA 1
ATOM 2628 C C . ILE B 1 115 ? 12.594 4.2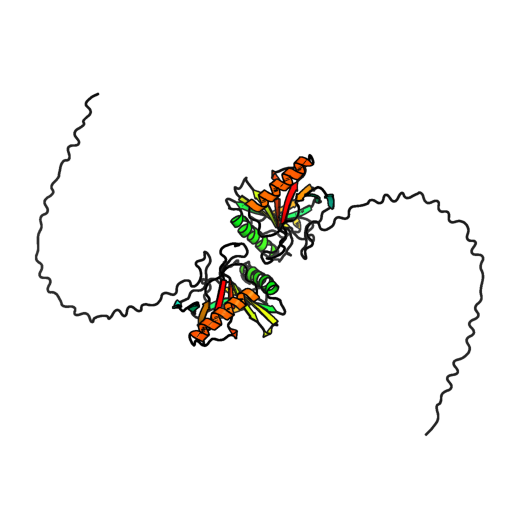85 8.953 1 93.81 115 ILE B C 1
ATOM 2630 O O . ILE B 1 115 ? 11.875 3.797 8.086 1 93.81 115 ILE B O 1
ATOM 2634 N N . GLU B 1 116 ? 12.172 4.457 10.156 1 93.5 116 GLU B N 1
ATOM 2635 C CA . GLU B 1 116 ? 10.898 3.949 10.648 1 93.5 116 GLU B CA 1
ATOM 2636 C C . GLU B 1 116 ? 9.727 4.625 9.938 1 93.5 116 GLU B C 1
ATOM 2638 O O . GLU B 1 116 ? 9.758 5.832 9.688 1 93.5 116 GLU B O 1
ATOM 2643 N N . MET B 1 117 ? 8.695 3.812 9.797 1 92.44 117 MET B N 1
ATOM 2644 C CA . MET B 1 117 ? 7.445 4.332 9.25 1 92.44 117 MET B CA 1
ATOM 2645 C C . MET B 1 117 ? 6.738 5.219 10.266 1 92.44 117 MET B C 1
ATOM 2647 O O . MET B 1 117 ? 6.684 4.891 11.453 1 92.44 117 MET B O 1
ATOM 2651 N N . THR B 1 118 ? 6.223 6.285 9.773 1 96.25 118 THR B N 1
ATOM 2652 C CA . THR B 1 118 ? 5.453 7.23 10.578 1 96.25 118 THR B CA 1
ATOM 2653 C C . THR B 1 118 ? 4.137 7.582 9.883 1 96.25 118 THR B C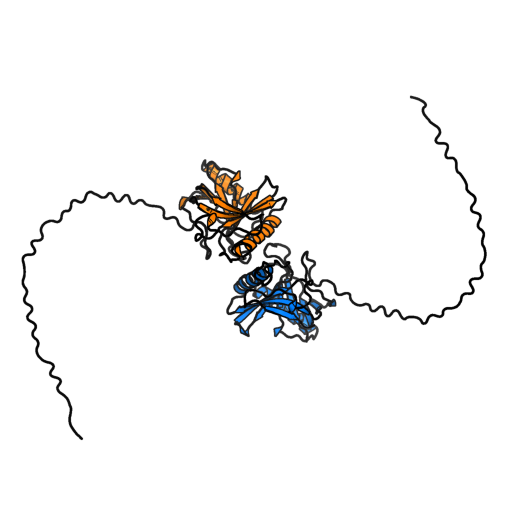 1
ATOM 2655 O O . THR B 1 118 ? 3.834 7.055 8.812 1 96.25 118 THR B O 1
ATOM 2658 N N . GLY B 1 119 ? 3.336 8.328 10.531 1 95.81 119 GLY B N 1
ATOM 2659 C CA . GLY B 1 119 ? 2.137 8.945 9.984 1 95.81 119 GLY B CA 1
ATOM 2660 C C . GLY B 1 119 ? 1.987 10.406 10.367 1 95.81 119 GLY B C 1
ATOM 2661 O O . GLY B 1 119 ? 2.721 10.906 11.227 1 95.81 119 GLY B O 1
ATOM 2662 N N . PRO B 1 120 ? 1.052 11.086 9.766 1 97.56 120 PRO B N 1
ATOM 2663 C CA . PRO B 1 120 ? 0.283 10.719 8.578 1 97.56 120 PRO B CA 1
ATOM 2664 C C . PRO B 1 120 ? 1.07 10.914 7.281 1 97.56 120 PRO B C 1
ATOM 2666 O O . PRO B 1 120 ? 2.154 11.508 7.297 1 97.56 120 PRO B O 1
ATOM 2669 N N . VAL B 1 121 ? 0.583 10.359 6.227 1 98.31 121 VAL B N 1
ATOM 2670 C CA . VAL B 1 121 ? 0.987 10.812 4.898 1 98.31 121 VAL B CA 1
ATOM 2671 C C . VAL B 1 121 ? 0.207 12.07 4.52 1 98.31 121 VAL B C 1
ATOM 2673 O O . VAL B 1 121 ? -1.022 12.102 4.613 1 98.31 121 VAL B O 1
ATOM 2676 N N . HIS B 1 122 ? 0.969 13.094 4.188 1 98.81 122 HIS B N 1
ATOM 2677 C CA . HIS B 1 122 ? 0.358 14.336 3.74 1 98.81 122 HIS B CA 1
ATOM 2678 C C . HIS B 1 122 ? 0.225 14.375 2.221 1 98.81 122 HIS B C 1
ATOM 2680 O O . HIS B 1 122 ? 1.16 14.016 1.504 1 98.81 122 HIS B O 1
ATOM 2686 N N . ILE B 1 123 ? -0.909 14.805 1.794 1 98.88 123 ILE B N 1
ATOM 2687 C CA . ILE B 1 123 ? -1.195 15.062 0.387 1 98.88 123 ILE B CA 1
ATOM 2688 C C . ILE B 1 123 ? -1.658 16.516 0.212 1 98.88 123 ILE B C 1
ATOM 2690 O O . ILE B 1 123 ? -2.709 16.906 0.727 1 98.88 123 ILE B O 1
ATOM 2694 N N . LYS B 1 124 ? -0.877 17.266 -0.51 1 98.88 124 LYS B N 1
ATOM 2695 C CA . LYS B 1 124 ? -1.155 18.688 -0.652 1 98.88 124 LYS B CA 1
ATOM 2696 C C . LYS B 1 124 ? -1.261 19.094 -2.121 1 98.88 124 LYS B C 1
ATOM 2698 O O . LYS B 1 124 ? -0.399 18.734 -2.93 1 98.88 124 LYS B O 1
ATOM 2703 N N . PRO B 1 125 ? -2.357 19.828 -2.412 1 98.69 125 PRO B N 1
ATOM 2704 C CA . PRO B 1 125 ? -2.381 20.359 -3.775 1 98.69 125 PRO B CA 1
ATOM 2705 C C . PRO B 1 125 ? -1.167 21.234 -4.086 1 98.69 125 PRO B C 1
ATOM 2707 O O . PRO B 1 125 ? -0.721 22.016 -3.234 1 98.69 125 PRO B O 1
ATOM 2710 N N . ALA B 1 126 ? -0.588 21.016 -5.254 1 98.5 126 ALA B N 1
ATOM 2711 C CA . ALA B 1 126 ? 0.503 21.828 -5.77 1 98.5 126 ALA B CA 1
ATOM 2712 C C . ALA B 1 126 ? 0.151 22.422 -7.133 1 98.5 126 ALA B C 1
ATOM 2714 O O . ALA B 1 126 ? 0.702 22 -8.156 1 98.5 126 ALA B O 1
ATOM 2715 N N . PRO B 1 127 ? -0.646 23.422 -7.086 1 97.88 127 PRO B N 1
ATOM 2716 C CA . PRO B 1 127 ? -1.114 23.969 -8.359 1 97.88 127 PRO B CA 1
ATOM 2717 C C . PRO B 1 127 ? 0.027 24.484 -9.234 1 97.88 127 PRO B C 1
ATOM 2719 O O . PRO B 1 127 ? -0.054 24.422 -10.461 1 97.88 127 PRO B O 1
ATOM 2722 N N . GLU B 1 128 ? 1.076 24.969 -8.695 1 97.75 128 GLU B N 1
ATOM 2723 C CA . GLU B 1 128 ? 2.209 25.516 -9.445 1 97.75 128 GLU B CA 1
ATOM 2724 C C . GLU B 1 128 ? 2.863 24.438 -10.305 1 97.75 128 GLU B C 1
ATOM 2726 O O . GLU B 1 128 ? 3.5 24.734 -11.312 1 97.75 128 GLU B O 1
ATOM 2731 N N . ALA B 1 129 ? 2.705 23.219 -9.914 1 98.19 129 ALA B N 1
ATOM 2732 C CA . ALA B 1 129 ? 3.299 22.109 -10.641 1 98.19 129 ALA B CA 1
ATOM 2733 C C . ALA B 1 129 ? 2.23 21.297 -11.375 1 98.19 129 ALA B C 1
ATOM 2735 O O . ALA B 1 129 ? 2.521 20.25 -11.945 1 98.19 129 ALA B O 1
ATOM 2736 N N . ASN B 1 130 ? 1.032 21.812 -11.352 1 98.38 130 ASN B N 1
ATOM 2737 C CA . ASN B 1 130 ? -0.079 21.047 -11.906 1 98.38 130 ASN B CA 1
ATOM 2738 C C . ASN B 1 130 ? -0.093 19.609 -11.375 1 98.38 130 ASN B C 1
ATOM 2740 O O . ASN B 1 130 ? -0.14 18.656 -12.148 1 98.38 130 ASN B O 1
ATOM 2744 N N . GLY B 1 131 ? 0.036 19.531 -10.047 1 98.69 131 GLY B N 1
ATOM 2745 C CA . GLY B 1 131 ? 0.137 18.234 -9.422 1 98.69 131 GLY B CA 1
ATOM 2746 C C . GLY B 1 131 ? -0.042 18.266 -7.918 1 98.69 131 GLY B C 1
ATOM 2747 O O . GLY B 1 131 ? -0.913 18.984 -7.41 1 98.69 131 GLY B O 1
ATOM 2748 N N . TRP B 1 132 ? 0.676 17.359 -7.227 1 98.88 132 TRP B N 1
ATOM 2749 C CA . TRP B 1 132 ? 0.483 17.188 -5.789 1 98.88 132 TRP B CA 1
ATOM 2750 C C . TRP B 1 132 ? 1.82 17.031 -5.078 1 98.88 132 TRP B C 1
ATOM 2752 O O . TRP B 1 132 ? 2.789 16.531 -5.66 1 98.88 132 TRP B O 1
ATOM 2762 N N . LYS B 1 133 ? 1.804 17.484 -3.895 1 98.94 133 LYS B N 1
ATOM 2763 C CA . LYS B 1 133 ? 2.928 17.234 -2.994 1 98.94 133 LYS B CA 1
ATOM 2764 C C . LYS B 1 133 ? 2.586 16.156 -1.97 1 98.94 133 LYS B C 1
ATOM 2766 O O . LYS B 1 133 ? 1.561 16.234 -1.291 1 98.94 133 LYS B O 1
ATOM 2771 N N . ILE B 1 134 ? 3.424 15.109 -1.925 1 98.94 134 ILE B N 1
ATOM 2772 C CA . ILE B 1 134 ? 3.285 14.023 -0.958 1 98.94 134 ILE B CA 1
ATOM 2773 C C . ILE B 1 134 ? 4.41 14.109 0.072 1 98.94 134 ILE B C 1
ATOM 2775 O O . ILE B 1 134 ? 5.562 14.367 -0.278 1 98.94 134 ILE B O 1
ATOM 2779 N N . ALA B 1 135 ? 4.066 13.828 1.358 1 98.88 135 ALA B N 1
ATOM 2780 C CA . ALA B 1 135 ? 5.109 13.977 2.373 1 98.88 135 ALA B CA 1
ATOM 2781 C C . ALA B 1 135 ? 4.938 12.953 3.488 1 98.88 135 ALA B C 1
ATOM 2783 O O . ALA B 1 135 ? 3.814 12.641 3.889 1 98.88 135 ALA B O 1
ATOM 2784 N N . PHE B 1 136 ? 6.047 12.445 3.908 1 98.69 136 PHE B N 1
ATOM 2785 C CA . PHE B 1 136 ? 6.129 11.602 5.09 1 98.69 136 PHE B CA 1
ATOM 2786 C C . PHE B 1 136 ? 6.676 12.375 6.281 1 98.69 136 PHE B C 1
ATOM 2788 O O . PHE B 1 136 ? 7.668 13.102 6.156 1 98.69 136 PHE B O 1
ATOM 2795 N N . PHE B 1 137 ? 6.082 12.195 7.438 1 98.06 137 PHE B N 1
ATOM 2796 C CA . PHE B 1 137 ? 6.68 12.656 8.688 1 98.06 137 PHE B CA 1
ATOM 2797 C C . PHE B 1 137 ? 7.93 11.844 9.016 1 98.06 137 PHE B C 1
ATOM 2799 O O . PHE B 1 137 ? 7.949 10.625 8.836 1 98.06 137 PHE B O 1
ATOM 2806 N N . THR B 1 138 ? 8.961 12.547 9.477 1 97.88 138 THR B N 1
ATOM 2807 C CA . THR B 1 138 ? 10.18 11.867 9.906 1 97.88 138 THR B CA 1
ATOM 2808 C C . THR B 1 138 ? 10.164 11.625 11.414 1 97.88 138 THR B C 1
ATOM 2810 O O . THR B 1 138 ? 9.734 12.492 12.18 1 97.88 138 THR B O 1
ATOM 2813 N N . PRO B 1 139 ? 10.68 10.508 11.836 1 97.31 139 PRO B N 1
ATOM 2814 C CA . PRO B 1 139 ? 10.688 10.203 13.266 1 97.31 139 PRO B CA 1
ATOM 2815 C C . PRO B 1 139 ? 11.328 11.305 14.102 1 97.31 139 PRO B C 1
ATOM 2817 O O . PRO B 1 139 ? 12.281 11.953 13.656 1 97.31 139 PRO B O 1
ATOM 2820 N N . SER B 1 140 ? 10.898 11.359 15.328 1 95.12 140 SER B N 1
ATOM 2821 C CA . SER B 1 140 ? 11.305 12.438 16.219 1 95.12 140 SER B CA 1
ATOM 2822 C C . SER B 1 140 ? 12.75 12.273 16.672 1 95.12 140 SER B C 1
ATOM 2824 O O . SER B 1 140 ? 13.344 13.203 17.219 1 95.12 140 SER B O 1
ATOM 2826 N N . LYS B 1 141 ? 13.297 11.117 16.422 1 96.19 141 LYS B N 1
ATOM 2827 C CA . LYS B 1 141 ? 14.695 10.93 16.781 1 96.19 141 LYS B CA 1
ATOM 2828 C C . LYS B 1 141 ? 15.594 11.883 15.992 1 96.19 141 LYS B C 1
ATOM 2830 O O . LYS B 1 141 ? 16.703 12.188 16.422 1 96.19 141 LYS B O 1
ATOM 2835 N N . TYR B 1 142 ? 15.148 12.227 14.867 1 97.38 142 TYR B N 1
ATOM 2836 C CA . TYR B 1 142 ? 15.844 13.266 14.117 1 97.38 142 TYR B CA 1
ATOM 2837 C C . TYR B 1 142 ? 15.445 14.648 14.602 1 97.38 142 TYR B C 1
ATOM 2839 O O . TYR B 1 142 ? 14.273 15.031 14.516 1 97.38 142 TYR B O 1
ATOM 2847 N N . LYS B 1 143 ? 16.391 15.461 15.008 1 95.69 143 LYS B N 1
ATOM 2848 C CA . LYS B 1 143 ? 16.094 16.719 15.672 1 95.69 143 LYS B CA 1
ATOM 2849 C C . LYS B 1 143 ? 16.188 17.891 14.695 1 95.69 143 LYS B C 1
ATOM 2851 O O . LYS B 1 143 ? 15.648 18.969 14.953 1 95.69 143 LYS B O 1
ATOM 2856 N N . SER B 1 144 ? 16.938 17.719 13.664 1 97.25 144 SER B N 1
ATOM 2857 C CA . SER B 1 144 ? 17.078 18.75 12.633 1 97.25 144 SER B CA 1
ATOM 2858 C C . SER B 1 144 ? 17.203 18.125 11.25 1 97.25 144 SER B C 1
ATOM 2860 O O . SER B 1 144 ? 17.438 16.906 11.125 1 97.25 144 SER B O 1
ATOM 2862 N N . VAL B 1 145 ? 17.031 18.938 10.281 1 97.88 145 VAL B N 1
ATOM 2863 C CA . VAL B 1 145 ? 17.172 18.5 8.891 1 97.88 145 VAL B CA 1
ATOM 2864 C C . VAL B 1 145 ? 18.562 17.906 8.672 1 97.88 145 VAL B C 1
ATOM 2866 O O . VAL B 1 145 ? 18.703 16.922 7.941 1 97.88 145 VAL B O 1
ATOM 2869 N N . ALA B 1 146 ? 19.516 18.438 9.312 1 97.19 146 ALA B N 1
ATOM 2870 C CA . ALA B 1 146 ? 20.906 18.016 9.148 1 97.19 146 ALA B CA 1
ATOM 2871 C C . ALA B 1 146 ? 21.109 16.594 9.68 1 97.19 146 ALA B C 1
ATOM 2873 O O . ALA B 1 146 ? 22.047 15.898 9.281 1 97.19 146 ALA B O 1
ATOM 2874 N N . ASP B 1 147 ? 20.234 16.156 10.555 1 97.25 147 ASP B N 1
ATOM 2875 C CA . ASP B 1 147 ? 20.344 14.828 11.156 1 97.25 147 ASP B CA 1
ATOM 2876 C C . ASP B 1 147 ? 19.781 13.758 10.227 1 97.25 147 ASP B C 1
ATOM 2878 O O . ASP B 1 147 ? 20.031 12.562 10.422 1 97.25 147 ASP B O 1
ATOM 2882 N N . VAL B 1 148 ? 18.953 14.133 9.328 1 98.31 148 VAL B N 1
ATOM 2883 C CA . VAL B 1 148 ? 18.266 13.188 8.445 1 98.31 148 VAL B CA 1
ATOM 2884 C C . VAL B 1 148 ? 19.172 12.844 7.262 1 98.31 148 VAL B C 1
ATOM 2886 O O . VAL B 1 148 ? 19.703 13.734 6.594 1 98.31 148 VAL B O 1
ATOM 2889 N N . PRO B 1 149 ? 19.344 11.57 7.02 1 97.69 149 PRO B N 1
ATOM 2890 C CA . PRO B 1 149 ? 20.109 11.227 5.82 1 97.69 149 PRO B CA 1
ATOM 2891 C C . PRO B 1 149 ? 19.531 11.844 4.551 1 97.69 149 PRO B C 1
ATOM 2893 O O . PRO B 1 149 ? 18.312 11.922 4.395 1 97.69 149 PRO B O 1
ATOM 2896 N N . THR B 1 150 ? 20.438 12.242 3.709 1 98 150 THR B N 1
ATOM 2897 C CA . THR B 1 150 ? 20 12.906 2.486 1 98 150 THR B CA 1
ATOM 2898 C C . THR B 1 150 ? 19.391 11.906 1.509 1 98 150 THR B C 1
ATOM 2900 O O . THR B 1 150 ? 20 10.875 1.204 1 98 150 THR B O 1
ATOM 2903 N N . PRO B 1 151 ? 18.188 12.195 1.028 1 97.56 151 PRO B N 1
ATOM 2904 C CA . PRO B 1 151 ? 17.641 11.297 0.009 1 97.56 151 PRO B CA 1
ATOM 2905 C C . PRO B 1 151 ? 18.531 11.18 -1.222 1 97.56 151 PRO B C 1
ATOM 2907 O O . PRO B 1 151 ? 19.125 12.172 -1.653 1 97.56 151 PRO B O 1
ATOM 2910 N N . THR B 1 152 ? 18.562 9.984 -1.799 1 94.81 152 THR B N 1
ATOM 2911 C CA . THR B 1 152 ? 19.328 9.812 -3.033 1 94.81 152 THR B CA 1
ATOM 2912 C C . THR B 1 152 ? 18.531 10.32 -4.23 1 94.81 152 THR B C 1
ATOM 2914 O O . THR B 1 152 ? 19.109 10.727 -5.242 1 94.81 152 THR B O 1
ATOM 2917 N N . ASP B 1 153 ? 17.219 10.234 -4.184 1 95.81 153 ASP B N 1
ATOM 2918 C CA . ASP B 1 153 ? 16.344 10.828 -5.184 1 95.81 153 ASP B CA 1
ATOM 2919 C C . ASP B 1 153 ? 16.297 12.344 -5.031 1 95.81 153 ASP B C 1
ATOM 2921 O O . ASP B 1 153 ? 15.805 12.859 -4.016 1 95.81 153 ASP B O 1
ATOM 2925 N N . PRO B 1 154 ? 16.75 13.055 -6.008 1 97.56 154 PRO B N 1
ATOM 2926 C CA . PRO B 1 154 ? 16.781 14.516 -5.883 1 97.56 154 PRO B CA 1
ATOM 2927 C C . PRO B 1 154 ? 15.391 15.141 -5.809 1 97.56 154 PRO B C 1
ATOM 2929 O O . PRO B 1 154 ? 15.258 16.312 -5.461 1 97.56 154 PRO B O 1
ATOM 2932 N N . ASN B 1 155 ? 14.352 14.375 -6.18 1 98 155 ASN B N 1
ATOM 2933 C CA . ASN B 1 155 ? 12.992 14.898 -6.125 1 98 155 ASN B CA 1
ATOM 2934 C C . ASN B 1 155 ? 12.43 14.852 -4.703 1 98 155 ASN B C 1
ATOM 2936 O O . ASN B 1 155 ? 11.383 15.438 -4.43 1 98 155 ASN B O 1
ATOM 2940 N N . VAL B 1 156 ? 13.086 14.164 -3.877 1 98.75 156 VAL B N 1
ATOM 2941 C CA . VAL B 1 156 ? 12.664 14.094 -2.482 1 98.75 156 VAL B CA 1
ATOM 2942 C C . VAL B 1 156 ? 13.461 15.086 -1.646 1 98.75 156 VAL B C 1
ATOM 2944 O O . VAL B 1 156 ? 14.695 15.07 -1.659 1 98.75 156 VAL B O 1
ATOM 2947 N N . LYS B 1 157 ? 12.766 15.945 -0.9 1 98.62 157 LYS B N 1
ATOM 2948 C CA . LYS B 1 157 ? 13.406 16.984 -0.092 1 98.62 157 LYS B CA 1
ATOM 2949 C C . LYS B 1 157 ? 13.055 16.828 1.384 1 98.62 157 LYS B C 1
ATOM 2951 O O . LYS B 1 157 ? 11.922 16.469 1.723 1 98.62 157 LYS B O 1
ATOM 2956 N N . ILE B 1 158 ? 14.07 17.141 2.186 1 98.88 158 ILE B N 1
ATOM 2957 C CA . ILE B 1 158 ? 13.844 17.172 3.625 1 98.88 158 ILE B CA 1
ATOM 2958 C C . ILE B 1 158 ? 13.594 18.609 4.078 1 98.88 158 ILE B C 1
ATOM 2960 O O . ILE B 1 158 ? 14.406 19.5 3.809 1 98.88 158 ILE B O 1
ATOM 2964 N N . VAL B 1 159 ? 12.484 18.812 4.766 1 98.5 159 VAL B N 1
ATOM 2965 C CA . VAL B 1 159 ? 12.125 20.172 5.164 1 98.5 159 VAL B CA 1
ATOM 2966 C C . VAL B 1 159 ? 11.703 20.188 6.633 1 98.5 159 VAL B C 1
ATOM 2968 O O . VAL B 1 159 ? 11.289 19.156 7.176 1 98.5 159 VAL B O 1
ATOM 2971 N N . SER B 1 160 ? 11.836 21.312 7.254 1 98.31 160 SER B N 1
ATOM 2972 C CA . SER B 1 160 ? 11.344 21.562 8.609 1 98.31 160 SER B CA 1
ATOM 2973 C C . SER B 1 160 ? 10.211 22.578 8.609 1 98.31 160 SER B C 1
ATOM 2975 O O . SER B 1 160 ? 10.172 23.469 7.762 1 98.31 160 SER B O 1
ATOM 2977 N N . THR B 1 161 ? 9.359 22.422 9.562 1 97.38 161 THR B N 1
ATOM 2978 C CA . THR B 1 161 ? 8.195 23.297 9.586 1 97.38 161 THR B CA 1
ATOM 2979 C C . THR B 1 161 ? 8.359 24.391 10.656 1 97.38 161 THR B C 1
ATOM 2981 O O . THR B 1 161 ? 9.086 24.203 11.633 1 97.38 161 THR B O 1
ATOM 2984 N N . GLU B 1 162 ? 7.68 25.516 10.438 1 97.25 162 GLU B N 1
ATOM 2985 C CA . GLU B 1 162 ? 7.469 26.516 11.477 1 97.25 162 GLU B CA 1
ATOM 2986 C C . GLU B 1 162 ? 6.289 26.156 12.367 1 97.25 162 GLU B C 1
ATOM 2988 O O . GLU B 1 162 ? 5.512 25.266 12.047 1 97.25 162 GLU B O 1
ATOM 2993 N N . GLU B 1 163 ? 6.23 26.844 13.477 1 97.75 163 GLU B N 1
ATOM 2994 C CA . GLU B 1 163 ? 5.059 26.672 14.336 1 97.75 163 GLU B CA 1
ATOM 2995 C C . GLU B 1 163 ? 3.785 27.109 13.609 1 97.75 163 GLU B C 1
ATOM 2997 O O . GLU B 1 163 ? 3.779 28.109 12.891 1 97.75 163 GLU B O 1
ATOM 3002 N N . SER B 1 164 ? 2.701 26.359 13.836 1 97.88 164 SER B N 1
ATOM 3003 C CA . SER B 1 164 ? 1.453 26.703 13.164 1 97.88 164 SER B CA 1
ATOM 3004 C C . SER B 1 164 ? 0.244 26.25 13.977 1 97.88 164 SER B C 1
ATOM 3006 O O . SER B 1 164 ? 0.335 25.297 14.75 1 97.88 164 SER B O 1
ATOM 3008 N N . LEU B 1 165 ? -0.776 27.031 13.867 1 98.44 165 LEU B N 1
ATOM 3009 C CA . LEU B 1 165 ? -2.098 26.625 14.328 1 98.44 165 LEU B CA 1
ATOM 3010 C C . LEU B 1 165 ? -2.912 26.031 13.18 1 98.44 165 LEU B C 1
ATOM 3012 O O . LEU B 1 165 ? -3.123 26.688 12.164 1 98.44 165 LEU B O 1
ATOM 3016 N N . VAL B 1 166 ? -3.379 24.812 13.383 1 98.62 166 VAL B N 1
ATOM 3017 C CA . VAL B 1 166 ? -4.004 24.062 12.297 1 98.62 166 VAL B CA 1
ATOM 3018 C C . VAL B 1 166 ? -5.422 23.656 12.695 1 98.62 166 VAL B C 1
ATOM 3020 O O . VAL B 1 166 ? -5.633 23.109 13.773 1 98.62 166 VAL B O 1
ATOM 3023 N N . ALA B 1 167 ? -6.363 24.031 11.859 1 98.75 167 ALA B N 1
ATOM 3024 C CA . ALA B 1 167 ? -7.699 23.453 11.992 1 98.75 167 ALA B CA 1
ATOM 3025 C C . ALA B 1 167 ? -7.777 22.078 11.336 1 98.75 167 ALA B C 1
ATOM 3027 O O . ALA B 1 167 ? -7.363 21.906 10.188 1 98.75 167 ALA B O 1
ATOM 3028 N N . VAL B 1 168 ? -8.328 21.156 12.047 1 98.62 168 VAL B N 1
ATOM 3029 C CA . VAL B 1 168 ? -8.398 19.766 11.586 1 98.62 168 VAL B CA 1
ATOM 3030 C C . VAL B 1 168 ? -9.852 19.312 11.562 1 98.62 168 VAL B C 1
ATOM 3032 O O . VAL B 1 168 ? -10.594 19.516 12.523 1 98.62 168 VAL B O 1
ATOM 3035 N N . SER B 1 169 ? -10.227 18.719 10.5 1 98.44 169 SER B N 1
ATOM 3036 C CA . SER B 1 169 ? -11.578 18.188 10.375 1 98.44 169 SER B CA 1
ATOM 3037 C C . SER B 1 169 ? -11.82 17.031 11.336 1 98.44 169 SER B C 1
ATOM 3039 O O . SER B 1 169 ? -10.867 16.484 11.906 1 98.44 169 SER B O 1
ATOM 3041 N N . ASN B 1 170 ? -13.125 16.672 11.414 1 96.44 170 ASN B N 1
ATOM 3042 C CA . ASN B 1 170 ? -13.422 15.375 12.008 1 96.44 170 ASN B CA 1
ATOM 3043 C C . ASN B 1 170 ? -12.805 14.234 11.203 1 96.44 170 ASN B C 1
ATOM 3045 O O . ASN B 1 170 ? -12.688 14.32 9.977 1 96.44 170 ASN B O 1
ATOM 3049 N N . MET B 1 171 ? -12.508 13.242 11.969 1 96.75 171 MET B N 1
ATOM 3050 C CA . MET B 1 171 ? -11.945 12.055 11.336 1 96.75 171 MET B CA 1
ATOM 3051 C C . MET B 1 171 ? -12.969 11.367 10.445 1 96.75 171 MET B C 1
ATOM 3053 O O . MET B 1 171 ? -14.148 11.281 10.797 1 96.75 171 MET B O 1
ATOM 3057 N N . PHE B 1 172 ? -12.5 10.867 9.305 1 97.44 172 PHE B N 1
ATOM 3058 C CA . PHE B 1 172 ? -13.344 10.062 8.422 1 97.44 172 PHE B CA 1
ATOM 3059 C C . PHE B 1 172 ? -12.555 8.891 7.84 1 97.44 172 PHE B C 1
ATOM 3061 O O . PHE B 1 172 ? -11.336 8.828 7.984 1 97.44 172 PHE B O 1
ATOM 3068 N N . GLY B 1 173 ? -13.336 7.926 7.195 1 96.62 173 GLY B N 1
ATOM 3069 C CA . GLY B 1 173 ? -12.68 6.676 6.844 1 96.62 173 GLY B CA 1
ATOM 3070 C C . GLY B 1 173 ? -12.719 6.379 5.355 1 96.62 173 GLY B C 1
ATOM 3071 O O . GLY B 1 173 ? -12.875 7.293 4.539 1 96.62 173 GLY B O 1
ATOM 3072 N N . GLY B 1 174 ? -12.383 5.148 5.031 1 94.19 174 GLY B N 1
ATOM 3073 C CA . GLY B 1 174 ? -12.461 4.664 3.662 1 94.19 174 GLY B CA 1
ATOM 3074 C C . GLY B 1 174 ? -11.211 4.949 2.854 1 94.19 174 GLY B C 1
ATOM 3075 O O . GLY B 1 174 ? -10.141 5.184 3.418 1 94.19 174 GLY B O 1
ATOM 3076 N N . PHE B 1 175 ? -11.344 4.801 1.541 1 94 175 PHE B N 1
ATOM 3077 C CA . PHE B 1 175 ? -10.336 5.141 0.546 1 94 175 PHE B CA 1
ATOM 3078 C C . PHE B 1 175 ? -10.719 6.418 -0.198 1 94 175 PHE B C 1
ATOM 3080 O O . PHE B 1 175 ? -11.195 6.359 -1.333 1 94 175 PHE B O 1
ATOM 3087 N N . PRO B 1 176 ? -10.391 7.492 0.439 1 96.25 176 PRO B N 1
ATOM 3088 C CA . PRO B 1 176 ? -10.914 8.75 -0.114 1 96.25 176 PRO B CA 1
ATOM 3089 C C . PRO B 1 176 ? -10.336 9.07 -1.489 1 96.25 176 PRO B C 1
ATOM 3091 O O . PRO B 1 176 ? -9.117 9.031 -1.674 1 96.25 176 PRO B O 1
ATOM 3094 N N . SER B 1 177 ? -11.25 9.398 -2.379 1 95.31 177 SER B N 1
ATOM 3095 C CA . SER B 1 177 ? -10.859 10.039 -3.631 1 95.31 177 SER B CA 1
ATOM 3096 C C . SER B 1 177 ? -10.578 11.523 -3.432 1 95.31 177 SER B C 1
ATOM 3098 O O . SER B 1 177 ? -10.805 12.062 -2.344 1 95.31 177 SER B O 1
ATOM 3100 N N . GLU B 1 178 ? -10.039 12.094 -4.52 1 97.38 178 GLU B N 1
ATOM 3101 C CA . GLU B 1 178 ? -9.883 13.539 -4.508 1 97.38 178 GLU B CA 1
ATOM 3102 C C . GLU B 1 178 ? -11.195 14.234 -4.145 1 97.38 178 GLU B C 1
ATOM 3104 O O . GLU B 1 178 ? -11.219 15.125 -3.299 1 97.38 178 GLU B O 1
ATOM 3109 N N . ARG B 1 179 ? -12.273 13.812 -4.746 1 97.5 179 ARG B N 1
ATOM 3110 C CA . ARG B 1 179 ? -13.586 14.398 -4.504 1 97.5 179 ARG B CA 1
ATOM 3111 C C . ARG B 1 179 ? -14.008 14.219 -3.047 1 97.5 179 ARG B C 1
ATOM 3113 O O . ARG B 1 179 ? -14.57 15.133 -2.443 1 97.5 179 ARG B O 1
ATOM 3120 N N . ASP B 1 180 ? -13.734 13.062 -2.473 1 97.94 180 ASP B N 1
ATOM 3121 C CA . ASP B 1 180 ? -14.078 12.797 -1.08 1 97.94 180 ASP B CA 1
ATOM 3122 C C . ASP B 1 180 ? -13.359 13.758 -0.137 1 97.94 180 ASP B C 1
ATOM 3124 O O . ASP B 1 180 ? -13.969 14.281 0.8 1 97.94 180 ASP B O 1
ATOM 3128 N N . TYR B 1 181 ? -12.109 13.992 -0.365 1 98.62 181 TYR B N 1
ATOM 3129 C CA . TYR B 1 181 ? -11.344 14.914 0.466 1 98.62 181 TYR B CA 1
ATOM 3130 C C . TYR B 1 181 ? -11.891 16.328 0.343 1 98.62 181 TYR B C 1
ATOM 3132 O O . TYR B 1 181 ? -12.031 17.047 1.345 1 98.62 181 TYR B O 1
ATOM 3140 N N . TYR B 1 182 ? -12.203 16.719 -0.824 1 98.5 182 TYR B N 1
ATOM 3141 C CA . TYR B 1 182 ? -12.688 18.078 -1.014 1 98.5 182 TYR B CA 1
ATOM 3142 C C . TYR B 1 182 ? -14.078 18.25 -0.412 1 98.5 182 TYR B C 1
ATOM 3144 O O . TYR B 1 182 ? -14.43 19.344 0.061 1 98.5 182 TYR B O 1
ATOM 3152 N N . THR B 1 183 ? -14.844 17.203 -0.397 1 98.62 183 THR B N 1
ATOM 3153 C CA . THR B 1 183 ? -16.125 17.25 0.309 1 98.62 183 THR B CA 1
ATOM 3154 C C . THR B 1 183 ? -15.906 17.547 1.792 1 98.62 183 THR B C 1
ATOM 3156 O O . THR B 1 183 ? -16.609 18.359 2.379 1 98.62 183 THR B O 1
ATOM 3159 N N . GLN B 1 184 ? -14.938 16.859 2.346 1 98.56 184 GLN B N 1
ATOM 3160 C CA . GLN B 1 184 ? -14.617 17.109 3.748 1 98.56 184 GLN B CA 1
ATOM 3161 C C . GLN B 1 184 ? -14.047 18.516 3.945 1 98.56 184 GLN B C 1
ATOM 3163 O O . GLN B 1 184 ? -14.297 19.141 4.973 1 98.56 184 GLN B O 1
ATOM 3168 N N . TRP B 1 185 ? -13.312 19 2.98 1 98.62 185 TRP B N 1
ATOM 3169 C CA . TRP B 1 185 ? -12.773 20.359 3.027 1 98.62 185 TRP B CA 1
ATOM 3170 C C . TRP B 1 185 ? -13.891 21.391 3.057 1 98.62 185 TRP B C 1
ATOM 3172 O O . TRP B 1 185 ? -13.852 22.344 3.842 1 98.62 185 TRP B O 1
ATOM 3182 N N . VAL B 1 186 ? -14.875 21.203 2.254 1 98.56 186 VAL B N 1
ATOM 3183 C CA . VAL B 1 186 ? -16 22.141 2.201 1 98.56 186 VAL B CA 1
ATOM 3184 C C . VAL B 1 186 ? -16.719 22.156 3.551 1 98.56 186 VAL B C 1
ATOM 3186 O O . VAL B 1 186 ? -17.078 23.234 4.051 1 98.56 186 VAL B O 1
ATOM 3189 N N . LYS B 1 187 ? -16.859 21.016 4.117 1 98.5 187 LYS B N 1
ATOM 3190 C CA . LYS B 1 187 ? -17.469 20.938 5.441 1 98.5 187 LYS B CA 1
ATOM 3191 C C . L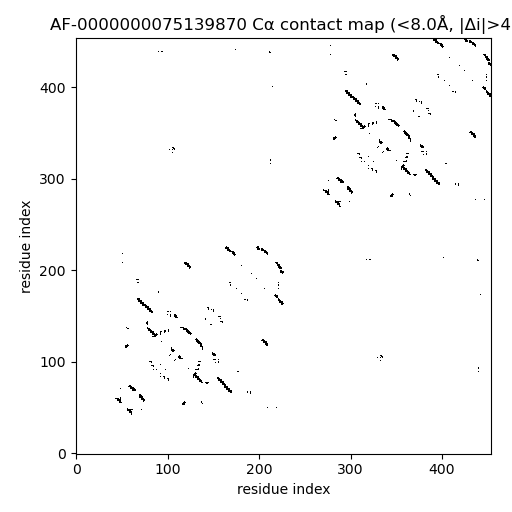YS B 1 187 ? -16.641 21.703 6.469 1 98.5 187 LYS B C 1
ATOM 3193 O O . LYS B 1 187 ? -17.188 22.484 7.254 1 98.5 187 LYS B O 1
ATOM 3198 N N . LEU B 1 188 ? -15.367 21.469 6.477 1 98.62 188 LEU B N 1
ATOM 3199 C CA . LEU B 1 188 ? -14.484 22.156 7.406 1 98.62 188 LEU B CA 1
ATOM 3200 C C . LEU B 1 188 ? -14.531 23.656 7.188 1 98.62 188 LEU B C 1
ATOM 3202 O O . LEU B 1 188 ? -14.609 24.438 8.148 1 98.62 188 LEU B O 1
ATOM 3206 N N . LYS B 1 189 ? -14.477 24.016 5.957 1 98.12 189 LYS B N 1
ATOM 3207 C CA . LYS B 1 189 ? -14.539 25.422 5.59 1 98.12 189 LYS B CA 1
ATOM 3208 C C . LYS B 1 189 ? -15.805 26.078 6.133 1 98.12 189 LYS B C 1
ATOM 3210 O O . LYS B 1 189 ? -15.742 27.172 6.699 1 98.12 189 LYS B O 1
ATOM 3215 N N . ASP B 1 190 ? -16.922 25.438 5.953 1 98.06 190 ASP B N 1
ATOM 3216 C CA . ASP B 1 190 ? -18.203 25.953 6.441 1 98.06 190 ASP B CA 1
ATOM 3217 C C . ASP B 1 190 ? -18.172 26.141 7.957 1 98.06 190 ASP B C 1
ATOM 3219 O O . ASP B 1 190 ? -18.672 27.156 8.469 1 98.06 190 ASP B O 1
ATOM 3223 N N . GLU B 1 191 ? -17.641 25.156 8.617 1 98 191 GLU B N 1
ATOM 3224 C CA . GLU B 1 191 ? -17.562 25.219 10.07 1 98 191 GLU B CA 1
ATOM 3225 C C . GLU B 1 191 ? -16.656 26.359 10.516 1 98 191 GLU B C 1
ATOM 3227 O O . GLU B 1 191 ? -16.969 27.062 11.484 1 98 191 GLU B O 1
ATOM 3232 N N . LEU B 1 192 ? -15.539 26.562 9.883 1 98.25 192 LEU B N 1
ATOM 3233 C CA . LEU B 1 192 ? -14.602 27.625 10.227 1 98.25 192 LEU B CA 1
ATOM 3234 C C . LEU B 1 192 ? -15.219 28.984 9.945 1 98.25 192 LEU B C 1
ATOM 3236 O O . LEU B 1 192 ? -15.055 29.922 10.742 1 98.25 192 LEU B O 1
ATOM 3240 N N . ASP B 1 193 ? -15.891 29.078 8.812 1 97.69 193 ASP B N 1
ATOM 3241 C CA . ASP B 1 193 ? -16.562 30.328 8.477 1 97.69 193 ASP B CA 1
ATOM 3242 C C . ASP B 1 193 ? -17.625 30.672 9.516 1 97.69 193 ASP B C 1
ATOM 3244 O O . ASP B 1 193 ? -17.75 31.812 9.93 1 97.69 193 ASP B O 1
ATOM 3248 N N . SER B 1 194 ? -18.359 29.703 9.906 1 97.38 194 SER B N 1
ATOM 3249 C CA . SER B 1 194 ? -19.391 29.906 10.922 1 97.38 194 SER B CA 1
ATOM 3250 C C . SER B 1 194 ? -18.781 30.359 12.242 1 97.38 194 SER B C 1
ATOM 3252 O O . SER B 1 194 ? -19.406 31.109 13 1 97.38 194 SER B O 1
ATOM 3254 N N . ALA B 1 195 ? -17.578 29.938 12.492 1 96.75 195 ALA B N 1
ATOM 3255 C CA . ALA B 1 195 ? -16.875 30.297 13.727 1 96.75 195 ALA B CA 1
ATOM 3256 C C . ALA B 1 195 ? -16.062 31.578 13.555 1 96.75 195 ALA B C 1
ATOM 3258 O O . ALA B 1 195 ? -15.336 31.984 14.469 1 96.75 195 ALA B O 1
ATOM 3259 N N . ASN B 1 196 ? -16.078 32.188 12.359 1 97 196 ASN B N 1
ATOM 3260 C CA . ASN B 1 196 ? -15.375 33.406 12.023 1 97 196 ASN B CA 1
ATOM 3261 C C . ASN B 1 196 ? -13.859 33.25 12.172 1 97 196 ASN B C 1
ATOM 3263 O O . ASN B 1 196 ? -13.195 34.125 12.703 1 97 196 ASN B O 1
ATOM 3267 N N . LEU B 1 197 ? -13.383 32.125 11.82 1 97.75 197 LEU B N 1
ATOM 3268 C CA . LEU B 1 197 ? -11.945 31.859 11.797 1 97.75 197 LEU B CA 1
ATOM 3269 C C . LEU B 1 197 ? -11.391 32 10.391 1 97.75 197 LEU B C 1
ATOM 3271 O O . LEU B 1 197 ? -11.953 31.469 9.43 1 97.75 197 LEU B O 1
ATOM 3275 N N . HIS B 1 198 ? -10.297 32.781 10.25 1 98.12 198 HIS B N 1
ATOM 3276 C CA . HIS B 1 198 ? -9.641 32.969 8.961 1 98.12 198 HIS B CA 1
ATOM 3277 C C . HIS B 1 198 ? -8.539 31.938 8.75 1 98.12 198 HIS B C 1
ATOM 3279 O O . HIS B 1 198 ? -7.801 31.594 9.68 1 98.12 198 HIS B O 1
ATOM 3285 N N . TYR B 1 199 ? -8.492 31.406 7.582 1 98.31 199 TYR B N 1
ATOM 3286 C CA . TYR B 1 199 ? -7.535 30.359 7.262 1 98.31 199 TYR B CA 1
ATOM 3287 C C . TYR B 1 199 ? -6.855 30.625 5.922 1 98.31 199 TYR B C 1
ATOM 3289 O O . TYR B 1 199 ? -7.367 31.391 5.105 1 98.31 199 TYR B O 1
ATOM 3297 N N . ASP B 1 200 ? -5.68 30.047 5.762 1 98.19 200 ASP B N 1
ATOM 3298 C CA . ASP B 1 200 ? -4.918 30.094 4.52 1 98.19 200 ASP B CA 1
ATOM 3299 C C . ASP B 1 200 ? -5.23 28.891 3.637 1 98.19 200 ASP B C 1
ATOM 3301 O O . ASP B 1 200 ? -4.664 27.812 3.828 1 98.19 200 ASP B O 1
ATOM 3305 N N . GLU B 1 201 ? -5.996 29.031 2.623 1 97.25 201 GLU B N 1
ATOM 3306 C CA . GLU B 1 201 ? -6.453 27.938 1.779 1 97.25 201 GLU B CA 1
ATOM 3307 C C . GLU B 1 201 ? -5.281 27.25 1.086 1 97.25 201 GLU B C 1
ATOM 3309 O O . GLU B 1 201 ? -5.352 26.062 0.768 1 97.25 201 GLU B O 1
ATOM 3314 N N . SER B 1 202 ? -4.254 28.031 0.842 1 97.44 202 SER B N 1
ATOM 3315 C CA . SER B 1 202 ? -3.096 27.453 0.17 1 97.44 202 SER B CA 1
ATOM 3316 C C . SER B 1 202 ? -2.389 26.438 1.064 1 97.44 202 SER B C 1
ATOM 3318 O O . SER B 1 202 ? -1.542 25.672 0.597 1 97.44 202 SER B O 1
ATOM 3320 N N . SER B 1 203 ? -2.754 26.328 2.33 1 98.44 203 SER B N 1
ATOM 3321 C CA . SER B 1 203 ? -2.123 25.422 3.285 1 98.44 203 SER B CA 1
ATOM 3322 C C . SER B 1 203 ? -2.893 24.109 3.393 1 98.44 203 SER B C 1
ATOM 3324 O O . SER B 1 203 ? -2.523 23.234 4.172 1 98.44 203 SER B O 1
ATOM 3326 N N . LEU B 1 204 ? -3.902 23.922 2.59 1 98.81 204 LEU B N 1
ATOM 3327 C CA . LEU B 1 204 ? -4.758 22.734 2.635 1 98.81 204 LEU B CA 1
ATOM 3328 C C . LEU B 1 204 ? -3.936 21.453 2.502 1 98.81 204 LEU B C 1
ATOM 3330 O O . LEU B 1 204 ? -3.074 21.359 1.624 1 98.81 204 LEU B O 1
ATOM 3334 N N . VAL B 1 205 ? -4.207 20.516 3.393 1 98.81 205 VAL B N 1
ATOM 3335 C CA . VAL B 1 205 ? -3.516 19.234 3.391 1 98.81 205 VAL B CA 1
ATOM 3336 C C . VAL B 1 205 ? -4.508 18.109 3.693 1 98.81 205 VAL B C 1
ATOM 3338 O O . VAL B 1 205 ? -5.34 18.234 4.594 1 98.81 205 VAL B O 1
ATOM 3341 N N . PHE B 1 206 ? -4.453 17.078 2.877 1 98.88 206 PHE B N 1
ATOM 3342 C CA . PHE B 1 206 ? -5.105 15.82 3.209 1 98.88 206 PHE B CA 1
ATOM 3343 C C . PHE B 1 206 ? -4.156 14.906 3.977 1 98.88 206 PHE B C 1
ATOM 3345 O O . PHE B 1 206 ? -3.029 14.656 3.535 1 98.88 206 PHE B O 1
ATOM 3352 N N . ALA B 1 207 ? -4.617 14.414 5.129 1 98.56 207 ALA B N 1
ATOM 3353 C CA . ALA B 1 207 ? -3.779 13.594 5.996 1 98.56 207 ALA B CA 1
ATOM 3354 C C . ALA B 1 207 ? -4.336 12.172 6.109 1 98.56 207 ALA B C 1
ATOM 3356 O O . ALA B 1 207 ? -5.434 11.969 6.637 1 98.56 207 ALA B O 1
ATOM 3357 N N . GLY B 1 208 ? -3.578 11.219 5.598 1 97.94 208 GLY B N 1
ATOM 3358 C CA . GLY B 1 208 ? -3.941 9.812 5.73 1 97.94 208 GLY B CA 1
ATOM 3359 C C . GLY B 1 208 ? -3.113 9.078 6.766 1 97.94 208 GLY B C 1
ATOM 3360 O O . GLY B 1 208 ? -1.883 9.148 6.746 1 97.94 208 GLY B O 1
ATOM 3361 N N . TYR B 1 209 ? -3.805 8.328 7.621 1 97.31 209 TYR B N 1
ATOM 3362 C CA . TYR B 1 209 ? -3.121 7.742 8.766 1 97.31 209 TYR B CA 1
ATOM 3363 C C . TYR B 1 209 ? -3.004 6.23 8.625 1 97.31 209 TYR B C 1
ATOM 3365 O O . TYR B 1 209 ? -2.352 5.57 9.43 1 97.31 209 TYR B O 1
ATOM 3373 N N . SER B 1 210 ? -3.617 5.684 7.637 1 95.31 210 SER B N 1
ATOM 3374 C CA . SER B 1 210 ? -3.736 4.23 7.566 1 95.31 210 SER B CA 1
ATOM 3375 C C . SER B 1 210 ? -2.797 3.65 6.512 1 95.31 210 SER B C 1
ATOM 3377 O O . SER B 1 210 ? -2.646 4.215 5.43 1 95.31 210 SER B O 1
ATOM 3379 N N . SER B 1 211 ? -2.309 2.49 6.797 1 91.75 211 SER B N 1
ATOM 3380 C CA . SER B 1 211 ? -1.478 1.729 5.871 1 91.75 211 SER B CA 1
ATOM 3381 C C . SER B 1 211 ? -2.264 1.323 4.629 1 91.75 211 SER B C 1
ATOM 3383 O O . SER B 1 211 ? -3.477 1.107 4.699 1 91.75 211 SER B O 1
ATOM 3385 N N . PRO B 1 212 ? -1.498 1.158 3.541 1 91.12 212 PRO B N 1
ATOM 3386 C CA . PRO B 1 212 ? -2.162 0.626 2.35 1 91.12 212 PRO B CA 1
ATOM 3387 C C . PRO B 1 212 ? -2.789 -0.746 2.586 1 91.12 212 PRO B C 1
ATOM 3389 O O . PRO B 1 212 ? -3.689 -1.152 1.848 1 91.12 212 PRO B O 1
ATOM 3392 N N . PHE B 1 213 ? -2.447 -1.473 3.637 1 90.38 213 PHE B N 1
ATOM 3393 C CA . PHE B 1 213 ? -2.9 -2.838 3.869 1 90.38 213 PHE B CA 1
ATOM 3394 C C . PHE B 1 213 ? -4.027 -2.867 4.898 1 90.38 213 PHE B C 1
ATOM 3396 O O . PHE B 1 213 ? -4.574 -3.93 5.195 1 90.38 213 PHE B O 1
ATOM 3403 N N . GLU B 1 214 ? -4.246 -1.641 5.391 1 91.19 214 GLU B N 1
ATOM 3404 C CA . GLU B 1 214 ? -5.422 -1.52 6.25 1 91.19 214 GLU B CA 1
ATOM 3405 C C . GLU B 1 214 ? -6.68 -1.242 5.434 1 91.19 214 GLU B C 1
ATOM 3407 O O . GLU B 1 214 ? -6.805 -0.181 4.82 1 91.19 214 GLU B O 1
ATOM 3412 N N . ILE B 1 215 ? -7.684 -2.178 5.551 1 88.12 215 ILE B N 1
ATOM 3413 C CA . ILE B 1 215 ? -8.836 -2.064 4.668 1 88.12 215 ILE B CA 1
ATOM 3414 C C . ILE B 1 215 ? -10.031 -1.524 5.453 1 88.12 215 ILE B C 1
ATOM 3416 O O . ILE B 1 215 ? -10.938 -0.908 4.879 1 88.12 215 ILE B O 1
ATOM 3420 N N . PHE B 1 216 ? -10.023 -1.764 6.711 1 89.5 216 PHE B N 1
ATOM 3421 C CA . PHE B 1 216 ? -11.125 -1.315 7.551 1 89.5 216 PHE B CA 1
ATOM 3422 C C . PHE B 1 216 ? -10.672 -0.232 8.516 1 89.5 216 PHE B C 1
ATOM 3424 O O . PHE B 1 216 ? -9.484 -0.164 8.867 1 89.5 216 PHE B O 1
ATOM 3431 N N . HIS B 1 217 ? -11.641 0.6 8.906 1 93.06 217 HIS B N 1
ATOM 3432 C CA . HIS B 1 217 ? -11.445 1.594 9.961 1 93.06 217 HIS B CA 1
ATOM 3433 C C . HIS B 1 217 ? -10.281 2.521 9.625 1 93.06 217 HIS B C 1
ATOM 3435 O O . HIS B 1 217 ? -9.453 2.818 10.492 1 93.06 217 HIS B O 1
ATOM 3441 N N . ARG B 1 218 ? -10.227 2.781 8.352 1 96 218 ARG B N 1
ATOM 3442 C CA . ARG B 1 218 ? -9.18 3.703 7.926 1 96 218 ARG B CA 1
ATOM 3443 C C . ARG B 1 218 ? -9.445 5.109 8.461 1 96 218 ARG B C 1
ATOM 3445 O O . ARG B 1 218 ? -10.578 5.453 8.789 1 96 218 ARG B O 1
ATOM 3452 N N . LYS B 1 219 ? -8.406 5.906 8.602 1 97.19 219 LYS B N 1
ATOM 3453 C CA . LYS B 1 219 ? -8.484 7.207 9.258 1 97.19 219 LYS B CA 1
ATOM 3454 C C . LYS B 1 219 ? -7.875 8.305 8.383 1 97.19 219 LYS B C 1
ATOM 3456 O O . LYS B 1 219 ? -6.715 8.211 7.98 1 97.19 219 LYS B O 1
ATOM 3461 N N . GLN B 1 220 ? -8.664 9.32 8.172 1 97.88 220 GLN B N 1
ATOM 3462 C CA . GLN B 1 220 ? -8.234 10.477 7.391 1 97.88 220 GLN B CA 1
ATOM 3463 C C . GLN B 1 220 ? -8.68 11.781 8.047 1 97.88 220 GLN B C 1
ATOM 3465 O O . GLN B 1 220 ? -9.656 11.797 8.805 1 97.88 220 GLN B O 1
ATOM 3470 N N . GLU B 1 221 ? -7.941 12.82 7.809 1 98.5 221 GLU B N 1
ATOM 3471 C CA . GLU B 1 221 ? -8.289 14.188 8.195 1 98.5 221 GLU B CA 1
ATOM 3472 C C . GLU B 1 221 ? -7.992 15.172 7.066 1 98.5 221 GLU B C 1
ATOM 3474 O O . GLU B 1 221 ? -7.242 14.852 6.141 1 98.5 221 GLU B O 1
ATOM 3479 N N . VAL B 1 222 ? -8.656 16.297 7.199 1 98.88 222 VAL B N 1
ATOM 3480 C CA . VAL B 1 222 ? -8.32 17.469 6.395 1 98.88 222 VAL B CA 1
ATOM 3481 C C . VAL B 1 222 ? -7.781 18.578 7.289 1 98.88 222 VAL B C 1
ATOM 3483 O O . VAL B 1 222 ? -8.336 18.844 8.359 1 98.88 222 VAL B O 1
ATOM 3486 N N . HIS B 1 223 ? -6.672 19.188 6.879 1 98.75 223 HIS B N 1
ATOM 3487 C CA . HIS B 1 223 ? -5.977 20.203 7.66 1 98.75 223 HIS B CA 1
ATOM 3488 C C . HIS B 1 223 ? -5.93 21.531 6.918 1 98.75 223 HIS B C 1
ATOM 3490 O O . HIS B 1 223 ? -5.738 21.562 5.699 1 98.75 223 HIS B O 1
ATOM 3496 N N . VAL B 1 224 ? -6.074 22.609 7.645 1 98.88 224 VAL B N 1
ATOM 3497 C CA . VAL B 1 224 ? -5.805 23.922 7.094 1 98.88 224 VAL B CA 1
ATOM 3498 C C . VAL B 1 224 ? -5.227 24.828 8.18 1 98.88 224 VAL B C 1
ATOM 3500 O O . VAL B 1 224 ? -5.656 24.781 9.336 1 98.88 224 VAL B O 1
ATOM 3503 N N . THR B 1 225 ? -4.27 25.656 7.801 1 98.69 225 THR B N 1
ATOM 3504 C CA . THR B 1 225 ? -3.621 26.547 8.766 1 98.69 225 THR B CA 1
ATOM 3505 C C . THR B 1 225 ? -4.496 27.766 9.062 1 98.69 225 THR B C 1
ATOM 3507 O O . THR B 1 225 ? -5.051 28.359 8.141 1 98.69 225 THR B O 1
ATOM 3510 N N . ILE B 1 226 ? -4.559 28.062 10.289 1 98.25 226 ILE B N 1
ATOM 3511 C CA . ILE B 1 226 ? -5.289 29.25 10.727 1 98.25 226 ILE B CA 1
ATOM 3512 C C . ILE B 1 226 ? -4.371 30.469 10.648 1 98.25 226 ILE B C 1
ATOM 3514 O O . ILE B 1 226 ? -3.201 30.406 11.031 1 98.25 226 ILE B O 1
ATOM 3518 N N . GLU B 1 227 ? -4.922 31.531 10.109 1 90.5 227 GLU B N 1
ATOM 3519 C CA . GLU B 1 227 ? -4.191 32.781 9.984 1 90.5 227 GLU B CA 1
ATOM 3520 C C . GLU B 1 227 ? -4.258 33.594 11.273 1 90.5 227 GLU B C 1
ATOM 3522 O O . GLU B 1 227 ? -5.254 33.562 12 1 90.5 227 GLU B O 1
#

Sequence (454 aa):
MATIRSSCTVFLCSLVCVAVLSCVEARDLALQGPALRLVTDSGNEAEQCGPKLSIETPVCTVEKKGDGFELRRYPAGQIWAETVVANSSYRQACSDGFYRCFYFISGKNSAKESIEMTGPVHIKPAPEANGWKIAFFTPSKYKSVADVPTPTDPNVKIVSTEESLVAVSNMFGGFPSERDYYTQWVKLKDELDSANLHYDESSLVFAGYSSPFEIFHRKQEVHVTIEMATIRSSCTVFLCSLVCVAVLSCVEARDLALQGPALRLVTDSGNEAEQCGPKLSIETPVCTVEKKGDGFELRRYPAGQIWAETVVANSSYRQACSDGFYRCFYFISGKNSAKESIEMTGPVHIKPAPEANGWKIAFFTPSKYKSVADVPTPTDPNVKIVSTEESLVAVSNMFGGFPSERDYYTQWVKLKDELDSANLHYDESSLVFAGYSSPFEIFHRKQEVHVTIE

pLDDT: mean 82.26, std 27.79, range [18.34, 98.94]

InterPro domains:
  IPR006917 SOUL heme-binding protein [PF04832] (55-224)
  IPR006917 SOUL heme-binding protein [PTHR11220] (41-224)
  IPR011256 Regulatory factor, effector binding domain superfamily [G3DSA:3.20.80.10] (54-227)
  IPR011256 Regulatory factor, effector binding domain superfamily [SSF55136] (54-226)

Radius of gyration: 36.95 Å; Cα contacts (8 Å, |Δi|>4): 830; chains: 2; bounding box: 43×87×154 Å